Protein AF-A0A7R8WXZ2-F1 (afdb_monomer)

Solvent-accessible surface area (backbone atoms only — not comparable to full-atom values): 23168 Å² total; per-residue (Å²): 140,91,84,87,83,76,79,80,74,69,60,60,62,51,53,52,52,53,52,51,51,49,48,49,57,50,50,53,48,48,50,51,53,50,50,51,51,47,50,52,47,51,56,46,54,50,49,50,50,52,49,50,52,50,55,48,51,50,51,51,51,51,49,51,47,55,51,45,56,58,46,51,50,54,51,47,58,50,47,57,51,50,53,51,52,50,51,52,52,50,52,48,53,50,51,54,50,52,55,52,52,50,52,52,51,51,52,49,54,56,48,53,52,49,56,50,53,55,48,52,56,52,51,53,50,51,50,54,48,54,52,49,53,49,52,53,49,52,54,54,50,53,50,53,52,51,53,52,52,53,52,50,53,52,49,54,52,51,53,54,51,58,46,54,57,48,54,52,48,54,62,48,51,56,50,51,54,49,52,50,53,53,49,51,53,50,52,54,52,52,49,50,58,52,50,53,57,49,48,56,57,50,50,57,50,49,54,50,54,48,53,53,48,51,57,48,50,51,53,52,51,53,53,46,54,53,49,52,50,51,50,51,55,49,47,55,51,50,49,61,49,49,50,52,49,51,49,51,50,48,51,52,50,50,50,50,49,52,49,49,52,48,48,56,50,47,55,47,51,50,50,51,46,52,48,54,51,49,55,52,58,56,72,76,68,78,86,92,90,63,91,78,55,59,69,56,47,60,57,54,49,66,67,69,66,84,83,78,87,83,89,87,91,88,84,90,87,90,94,94,92,96,94,95,94,92,95,93,94,94,92,93,93,93,92,92,92,91,91,89,84,90,75,82,79,67,71,63,67,60,55,54,56,54,52,51,54,54,51,52,53,49,53,52,53,52,54,50,50,54,51,52,54,48,55,51,50,58,53,47,52,57,48,51,54,53,51,48,56,49,50,53,57,50,49,54,51,51,68,73,72,114

Radius of gyration: 121.82 Å; Cα contacts (8 Å, |Δi|>4): 0; chains: 1; bounding box: 220×52×387 Å

Mean predicted aligned error: 20.64 Å

pLDDT: mean 83.09, std 19.41, range [32.94, 98.62]

Sequence (402 aa):
MEKLLKDGSADAAKWESVLEAKRREFEERLQVLEEEKCELKQKLEEKEGLKRTVEELVREVEAGRKSLEALEAKAQERSEALEGEIEVLKQESQRLTTELDETKSQLRVETEKKEEVEKEILDLRKSCASESDAQVGDAQRTLKEREAELESIRGDLRNVHAEVDRWRKENAELRMEKAEVEKDAHEAKAEVTRVERKLALTEGKLEEQIRNSEAQLSKLCDEIAQKDALLSELGAKVETTQEKKEELLGELSSMNSVLKQRGSRIAQLEADLARVTQENAQQLRQPGASSNANQNEVVELRKKVEELQGKLRSKSATPAPEALGVPEETGSTSTISKQEETARLKDLDSSFEEQYQKLKVIAIKQKKKLAEQRTEIETLDGKLTNALTQADALSKKLEETV

Structure (mmCIF, N/CA/C/O backbone):
data_AF-A0A7R8WXZ2-F1
#
_entry.id   AF-A0A7R8WXZ2-F1
#
loop_
_atom_site.group_PDB
_atom_site.id
_atom_site.type_symbol
_atom_site.label_atom_id
_atom_site.label_alt_id
_atom_site.label_comp_id
_atom_site.label_asym_id
_atom_site.label_entity_id
_atom_site.label_seq_id
_atom_site.pdbx_PDB_ins_code
_atom_site.Cartn_x
_atom_site.Cartn_y
_atom_site.Cartn_z
_atom_site.occupancy
_atom_site.B_iso_or_equiv
_atom_site.auth_seq_id
_atom_site.auth_comp_id
_atom_site.auth_asym_id
_atom_site.auth_atom_id
_atom_site.pdbx_PDB_model_num
ATOM 1 N N . MET A 1 1 ? 112.217 25.360 -193.628 1.00 50.97 1 MET A N 1
ATOM 2 C CA . MET A 1 1 ? 112.572 25.102 -192.213 1.00 50.97 1 MET A CA 1
ATOM 3 C C . MET A 1 1 ? 111.297 24.660 -191.520 1.00 50.97 1 MET A C 1
ATOM 5 O O . MET A 1 1 ? 110.412 25.482 -191.361 1.00 50.97 1 MET A O 1
ATOM 9 N N . GLU A 1 2 ? 111.145 23.370 -191.221 1.00 51.75 2 GLU A N 1
ATOM 10 C CA . GLU A 1 2 ? 109.810 22.766 -191.022 1.00 51.75 2 GLU A CA 1
ATOM 11 C C . GLU A 1 2 ? 109.828 21.687 -189.922 1.00 51.75 2 GLU A C 1
ATOM 13 O O . GLU A 1 2 ? 109.239 20.617 -190.042 1.00 51.75 2 GLU A O 1
ATOM 18 N N . LYS A 1 3 ? 110.628 21.920 -188.871 1.00 50.91 3 LYS A N 1
ATOM 19 C CA . LYS A 1 3 ? 111.005 20.872 -187.904 1.00 50.91 3 LYS A CA 1
ATOM 20 C C . LYS A 1 3 ? 111.219 21.359 -186.461 1.00 50.91 3 LYS A C 1
ATOM 22 O O . LYS A 1 3 ? 111.914 20.701 -185.703 1.00 50.91 3 LYS A O 1
ATOM 27 N N . LEU A 1 4 ? 110.650 22.516 -186.102 1.00 50.16 4 LEU A N 1
ATOM 28 C CA . LEU A 1 4 ? 110.821 23.178 -184.792 1.00 50.16 4 LEU A CA 1
ATOM 29 C C . LEU A 1 4 ? 109.497 23.664 -184.160 1.00 50.16 4 LEU A C 1
ATOM 31 O O . LEU A 1 4 ? 109.507 24.496 -183.262 1.00 50.16 4 LEU A O 1
ATOM 35 N N . LEU A 1 5 ? 108.349 23.165 -184.635 1.00 49.28 5 LEU A N 1
ATOM 36 C CA . LEU A 1 5 ? 107.013 23.650 -184.242 1.00 49.28 5 LEU A CA 1
ATOM 37 C C . LEU A 1 5 ? 106.053 22.546 -183.751 1.00 49.28 5 LEU A C 1
ATOM 39 O O . LEU A 1 5 ? 104.851 22.777 -183.672 1.00 49.28 5 LEU A O 1
ATOM 43 N N . LYS A 1 6 ? 106.560 21.343 -183.431 1.00 50.16 6 LYS A N 1
ATOM 44 C CA . LYS A 1 6 ? 105.732 20.208 -182.967 1.00 50.16 6 LYS A CA 1
ATOM 45 C C . LYS A 1 6 ? 105.890 19.824 -181.494 1.00 50.16 6 LYS A C 1
ATOM 47 O O . LYS A 1 6 ? 104.947 19.277 -180.933 1.00 50.16 6 LYS A O 1
ATOM 52 N N . ASP A 1 7 ? 107.005 20.165 -180.852 1.00 46.81 7 ASP A N 1
ATOM 53 C CA . ASP A 1 7 ? 107.334 19.598 -179.534 1.00 46.81 7 ASP A CA 1
ATOM 54 C C . ASP A 1 7 ? 106.879 20.475 -178.346 1.00 46.81 7 ASP A C 1
ATOM 56 O O . ASP A 1 7 ? 106.840 20.015 -177.211 1.00 46.81 7 ASP A O 1
ATOM 60 N N . GLY A 1 8 ? 106.462 21.724 -178.595 1.00 46.25 8 GLY A N 1
ATOM 61 C CA . GLY A 1 8 ? 106.027 22.665 -177.548 1.00 46.25 8 GLY A CA 1
ATOM 62 C C . GLY A 1 8 ? 104.582 22.497 -177.049 1.00 46.25 8 GLY A C 1
ATOM 63 O O . GLY A 1 8 ? 104.198 23.138 -176.076 1.00 46.25 8 GLY A O 1
ATOM 64 N N . SER A 1 9 ? 103.763 21.658 -177.694 1.00 49.88 9 SER A N 1
ATOM 65 C CA . SER A 1 9 ? 102.320 21.558 -177.400 1.00 49.88 9 SER A CA 1
ATOM 66 C C . SER A 1 9 ? 101.961 20.578 -176.269 1.00 49.88 9 SER A C 1
ATOM 68 O O . SER A 1 9 ? 100.794 20.501 -175.890 1.00 49.88 9 SER A O 1
ATOM 70 N N . ALA A 1 10 ? 102.921 19.800 -175.757 1.00 54.72 10 ALA A N 1
ATOM 71 C CA . ALA A 1 10 ? 102.647 18.664 -174.868 1.00 54.72 10 ALA A CA 1
ATOM 72 C C . ALA A 1 10 ? 102.700 18.986 -173.361 1.00 54.72 10 ALA A C 1
ATOM 74 O O . ALA A 1 10 ? 102.098 18.260 -172.569 1.00 54.72 10 ALA A O 1
ATOM 75 N N . ASP A 1 11 ? 103.404 20.045 -172.947 1.00 53.94 11 ASP A N 1
ATOM 76 C CA . ASP A 1 11 ? 103.601 20.357 -171.520 1.00 53.94 11 ASP A CA 1
ATOM 77 C C . ASP A 1 11 ? 102.596 21.372 -170.956 1.00 53.94 11 ASP A C 1
ATOM 79 O O . ASP A 1 11 ? 102.301 21.321 -169.763 1.00 53.94 11 ASP A O 1
ATOM 83 N N . ALA A 1 12 ? 101.995 22.230 -171.789 1.00 58.12 12 ALA A N 1
ATOM 84 C CA . ALA A 1 12 ? 100.947 23.157 -171.345 1.00 58.12 12 ALA A CA 1
ATOM 85 C C . ALA A 1 12 ? 99.734 22.406 -170.758 1.00 58.12 12 ALA A C 1
ATOM 87 O O . ALA A 1 12 ? 99.319 22.678 -169.632 1.00 58.12 12 ALA A O 1
ATOM 88 N N . ALA A 1 13 ? 99.251 21.377 -171.465 1.00 60.88 13 ALA A N 1
ATOM 89 C CA . ALA A 1 13 ? 98.123 20.548 -171.033 1.00 60.88 13 ALA A CA 1
ATOM 90 C C . ALA A 1 13 ? 98.384 19.789 -169.713 1.00 60.88 13 ALA A C 1
ATOM 92 O O . ALA A 1 13 ? 97.450 19.527 -168.956 1.00 60.88 13 ALA A O 1
ATOM 93 N N . LYS A 1 14 ? 99.648 19.462 -169.394 1.00 61.31 14 LYS A N 1
ATOM 94 C CA . LYS A 1 14 ? 100.006 18.853 -168.099 1.00 61.31 14 LYS A CA 1
ATOM 95 C C . LYS A 1 14 ? 99.847 19.849 -166.955 1.00 61.31 14 LYS A C 1
ATOM 97 O O . LYS A 1 14 ? 99.287 19.498 -165.923 1.00 61.31 14 LYS A O 1
ATOM 102 N N . TRP A 1 15 ? 100.327 21.081 -167.130 1.00 64.38 15 TRP A N 1
ATOM 103 C CA . TRP A 1 15 ? 100.207 22.122 -166.105 1.00 64.38 15 TRP A CA 1
ATOM 104 C C . TRP A 1 15 ? 98.759 22.544 -165.874 1.00 64.38 15 TRP A C 1
ATOM 106 O O . TRP A 1 15 ? 98.364 22.734 -164.727 1.00 64.38 15 TRP A O 1
ATOM 116 N N . GLU A 1 16 ? 97.958 22.618 -166.935 1.00 66.88 16 GLU A N 1
ATOM 117 C CA . GLU A 1 16 ? 96.524 22.896 -166.844 1.00 66.88 16 GLU A CA 1
ATOM 118 C C . GLU A 1 16 ? 95.788 21.782 -166.079 1.00 66.88 16 GLU A C 1
ATOM 120 O O . GLU A 1 16 ? 95.104 22.065 -165.098 1.00 66.88 16 GLU A O 1
ATOM 125 N N . SER A 1 17 ? 96.054 20.509 -166.404 1.00 71.31 17 SER A N 1
ATOM 126 C CA . SER A 1 17 ? 95.520 19.354 -165.664 1.00 71.31 17 SER A CA 1
ATOM 127 C C . SER A 1 17 ? 95.958 19.318 -164.188 1.00 71.31 17 SER A C 1
ATOM 129 O O . SER A 1 17 ? 95.146 19.005 -163.320 1.00 71.31 17 SER A O 1
ATOM 131 N N . VAL A 1 18 ? 97.204 19.688 -163.866 1.00 71.44 18 VAL A N 1
ATOM 132 C CA . VAL A 1 18 ? 97.690 19.778 -162.472 1.00 71.44 18 VAL A CA 1
ATOM 133 C C . VAL A 1 18 ? 97.030 20.931 -161.707 1.00 71.44 18 VAL A C 1
ATOM 135 O O . VAL A 1 18 ? 96.719 20.782 -160.523 1.00 71.44 18 VAL A O 1
ATOM 138 N N . LEU A 1 19 ? 96.788 22.073 -162.357 1.00 71.06 19 LEU A N 1
ATOM 139 C CA . LEU A 1 19 ? 96.076 23.205 -161.756 1.00 71.06 19 LEU A CA 1
ATOM 140 C C . LEU A 1 19 ? 94.589 22.903 -161.550 1.00 71.06 19 LEU A C 1
ATOM 142 O O . LEU A 1 19 ? 94.034 23.288 -160.524 1.00 71.06 19 LEU A O 1
ATOM 146 N N . GLU A 1 20 ? 93.953 22.187 -162.475 1.00 73.06 20 GLU A N 1
ATOM 147 C CA . GLU A 1 20 ? 92.559 21.754 -162.359 1.00 73.06 20 GLU A CA 1
ATOM 148 C C . GLU A 1 20 ? 92.389 20.651 -161.300 1.00 73.06 20 GLU A C 1
ATOM 150 O O . GLU A 1 20 ? 91.464 20.713 -160.490 1.00 73.06 20 GLU A O 1
ATOM 155 N N . ALA A 1 21 ? 93.336 19.710 -161.207 1.00 74.50 21 ALA A N 1
ATOM 156 C CA . ALA A 1 21 ? 93.393 18.734 -160.120 1.00 74.50 21 ALA A CA 1
ATOM 157 C C . ALA A 1 21 ? 93.567 19.411 -158.750 1.00 74.50 21 ALA A C 1
ATOM 159 O O . ALA A 1 21 ? 92.850 19.071 -157.814 1.00 74.50 21 ALA A O 1
ATOM 160 N N . LYS A 1 22 ? 94.451 20.415 -158.630 1.00 74.94 22 LYS A N 1
ATOM 161 C CA . LYS A 1 22 ? 94.583 21.194 -157.387 1.00 74.94 22 LYS A CA 1
ATOM 162 C C . LYS A 1 22 ? 93.375 22.072 -157.089 1.00 74.94 22 LYS A C 1
ATOM 164 O O . LYS A 1 22 ? 93.044 22.240 -155.921 1.00 74.94 22 LYS A O 1
ATOM 169 N N . ARG A 1 23 ? 92.709 22.629 -158.105 1.00 77.06 23 ARG A N 1
ATOM 170 C CA . ARG A 1 23 ? 91.445 23.354 -157.922 1.00 77.06 23 ARG A CA 1
ATOM 171 C C . ARG A 1 23 ? 90.398 22.423 -157.311 1.00 77.06 23 ARG A C 1
ATOM 173 O O . ARG A 1 23 ? 89.857 22.767 -156.268 1.00 77.06 23 ARG A O 1
ATOM 180 N N . ARG A 1 24 ? 90.223 21.225 -157.880 1.00 75.50 24 ARG A N 1
ATOM 181 C CA . ARG A 1 24 ? 89.341 20.185 -157.335 1.00 75.50 24 ARG A CA 1
ATOM 182 C C . ARG A 1 24 ? 89.759 19.758 -155.918 1.00 75.50 24 ARG A C 1
ATOM 184 O O . ARG A 1 24 ? 88.902 19.710 -155.053 1.00 75.50 24 ARG A O 1
ATOM 191 N N . GLU A 1 25 ? 91.050 19.564 -155.634 1.00 81.50 25 GLU A N 1
ATOM 192 C CA . GLU A 1 25 ? 91.557 19.265 -154.275 1.00 81.50 25 GLU A CA 1
ATOM 193 C C . GLU A 1 25 ? 91.226 20.386 -153.261 1.00 81.50 25 GLU A C 1
ATOM 195 O O . GLU A 1 25 ? 90.940 20.118 -152.094 1.00 81.50 25 GLU A O 1
ATOM 200 N N . PHE A 1 26 ? 91.253 21.656 -153.685 1.00 80.75 26 PHE A N 1
ATOM 201 C CA . PHE A 1 26 ? 90.856 22.792 -152.847 1.00 80.75 26 PHE A CA 1
ATOM 202 C C . PHE A 1 26 ? 89.337 22.955 -152.724 1.00 80.75 26 PHE A C 1
ATOM 204 O O . PHE A 1 26 ? 88.878 23.367 -151.663 1.00 80.75 26 PHE A O 1
ATOM 211 N N . GLU A 1 27 ? 88.563 22.627 -153.758 1.00 78.88 27 GLU A N 1
ATOM 212 C CA . GLU A 1 27 ? 87.095 22.639 -153.741 1.00 78.88 27 GLU A CA 1
ATOM 213 C C . GLU A 1 27 ? 86.544 21.489 -152.882 1.00 78.88 27 GLU A C 1
ATOM 215 O O . GLU A 1 27 ? 85.685 21.727 -152.040 1.00 78.88 27 GLU A O 1
ATOM 220 N N . GLU A 1 28 ? 87.121 20.287 -152.974 1.00 78.81 28 GLU A N 1
ATOM 221 C CA . GLU A 1 28 ? 86.848 19.153 -152.078 1.00 78.81 28 GLU A CA 1
ATOM 222 C C . GLU A 1 28 ? 87.218 19.491 -150.624 1.00 78.81 28 GLU A C 1
ATOM 224 O O . GLU A 1 28 ? 86.422 19.253 -149.717 1.00 78.81 28 GLU A O 1
ATOM 229 N N . ARG A 1 29 ? 88.375 20.128 -150.373 1.00 79.94 29 ARG A N 1
ATOM 230 C CA . ARG A 1 29 ? 88.716 20.623 -149.023 1.00 79.94 29 ARG A CA 1
ATOM 231 C C . ARG A 1 29 ? 87.786 21.728 -148.531 1.00 79.94 29 ARG A C 1
ATOM 233 O O . ARG A 1 29 ? 87.508 21.765 -147.339 1.00 79.94 29 ARG A O 1
ATOM 240 N N . LEU A 1 30 ? 87.331 22.629 -149.400 1.00 80.44 30 LEU A N 1
ATOM 241 C CA . LEU A 1 30 ? 86.349 23.652 -149.036 1.00 80.44 30 LEU A CA 1
ATOM 242 C C . LEU A 1 30 ? 85.01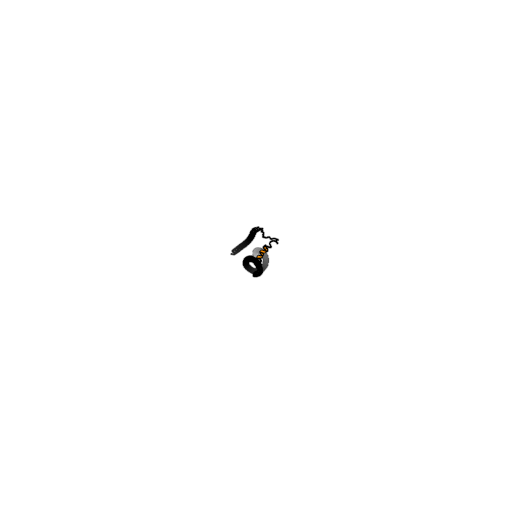7 23.007 -148.666 1.00 80.44 30 LEU A C 1
ATOM 244 O O . LEU A 1 30 ? 84.474 23.349 -147.623 1.00 80.44 30 LEU A O 1
ATOM 248 N N . GLN A 1 31 ? 84.543 22.038 -149.449 1.00 81.50 31 GLN A N 1
ATOM 249 C CA . GLN A 1 31 ? 83.324 21.298 -149.144 1.00 81.50 31 GLN A CA 1
ATOM 250 C C . GLN A 1 31 ? 83.444 20.553 -147.805 1.00 81.50 31 GLN A C 1
ATOM 252 O O . GLN A 1 31 ? 82.582 20.731 -146.952 1.00 81.50 31 GLN A O 1
ATOM 257 N N . VAL A 1 32 ? 84.539 19.821 -147.564 1.00 82.38 32 VAL A N 1
ATOM 258 C CA . VAL A 1 32 ? 84.791 19.158 -146.268 1.00 82.38 32 VAL A CA 1
ATOM 259 C C . VAL A 1 32 ? 84.837 20.172 -145.120 1.00 82.38 32 VAL A C 1
ATOM 261 O O . VAL A 1 32 ? 84.224 19.941 -144.086 1.00 82.38 32 VAL A O 1
ATOM 264 N N . LEU A 1 33 ? 85.486 21.329 -145.294 1.00 81.44 33 LEU A N 1
ATOM 265 C CA . LEU A 1 33 ? 85.510 22.388 -144.275 1.00 81.44 33 LEU A CA 1
ATOM 266 C C . LEU A 1 33 ? 84.139 23.047 -144.059 1.00 81.44 33 LEU A C 1
ATOM 268 O O . LEU A 1 33 ? 83.871 23.537 -142.963 1.00 81.44 33 LEU A O 1
ATOM 272 N N . GLU A 1 34 ? 83.264 23.089 -145.065 1.00 80.50 34 GLU A N 1
ATOM 273 C CA . GLU A 1 34 ? 81.891 23.581 -144.916 1.00 80.50 34 GLU A CA 1
ATOM 274 C C . GLU A 1 34 ? 80.954 22.538 -144.294 1.00 80.50 34 GLU A C 1
ATOM 276 O O . GLU A 1 34 ? 80.102 22.913 -143.488 1.00 80.50 34 GLU A O 1
ATOM 281 N N . GLU A 1 35 ? 81.172 21.249 -144.558 1.00 82.75 35 GLU A N 1
ATOM 282 C CA . GLU A 1 35 ? 80.524 20.122 -143.879 1.00 82.75 35 GLU A CA 1
ATOM 283 C C . GLU A 1 35 ? 80.955 20.049 -142.400 1.00 82.75 35 GLU A C 1
ATOM 285 O O . GLU A 1 35 ? 80.095 20.077 -141.520 1.00 82.75 35 GLU A O 1
ATOM 290 N N . GLU A 1 36 ? 82.257 20.108 -142.090 1.00 84.75 36 GLU A N 1
ATOM 291 C CA . GLU A 1 36 ? 82.792 20.207 -140.718 1.00 84.75 36 GLU A CA 1
ATOM 292 C C . GLU A 1 36 ? 82.250 21.441 -139.977 1.00 84.75 36 GLU A C 1
ATOM 294 O O . GLU A 1 36 ? 81.872 21.367 -138.809 1.00 84.75 36 GLU A O 1
ATOM 299 N N . LYS A 1 37 ? 82.164 22.594 -140.647 1.00 86.25 37 LYS A N 1
ATOM 300 C CA . LYS A 1 37 ? 81.578 23.836 -140.108 1.00 86.25 37 LYS A CA 1
ATOM 301 C C . LYS A 1 37 ? 80.064 23.726 -139.901 1.00 86.25 37 LYS A C 1
ATOM 303 O O . LYS A 1 37 ? 79.534 24.389 -139.007 1.00 86.25 37 LYS A O 1
ATOM 308 N N . CYS A 1 38 ? 79.369 22.909 -140.692 1.00 83.62 38 CYS A N 1
ATOM 309 C CA . CYS A 1 38 ? 77.957 22.593 -140.497 1.00 83.62 38 CYS A CA 1
ATOM 310 C C . CYS A 1 38 ? 77.773 21.664 -139.287 1.00 83.62 38 CYS A C 1
ATOM 312 O O . CYS A 1 38 ? 77.002 21.994 -138.386 1.00 83.62 38 CYS A O 1
ATOM 314 N N . GLU A 1 39 ? 78.568 20.593 -139.180 1.00 87.19 39 GLU A N 1
ATOM 315 C CA . GLU A 1 39 ? 78.595 19.734 -137.992 1.00 87.19 39 GLU A CA 1
ATOM 316 C C . GLU A 1 39 ? 78.948 20.516 -136.722 1.00 87.19 39 GLU A C 1
ATOM 318 O O . GLU A 1 39 ? 78.317 20.321 -135.689 1.00 87.19 39 GLU A O 1
ATOM 323 N N . LEU A 1 40 ? 79.946 21.404 -136.765 1.00 85.88 40 LEU A N 1
ATOM 324 C CA . LEU A 1 40 ? 80.355 22.209 -135.611 1.00 85.88 40 LEU A CA 1
ATOM 325 C C . LEU A 1 40 ? 79.278 23.219 -135.199 1.00 85.88 40 LEU A C 1
ATOM 327 O O . LEU A 1 40 ? 79.142 23.490 -134.007 1.00 85.88 40 LEU A O 1
ATOM 331 N N . LYS A 1 41 ? 78.482 23.736 -136.146 1.00 87.69 41 LYS A N 1
ATOM 332 C CA . LYS A 1 41 ? 77.265 24.498 -135.832 1.00 87.69 41 LYS A CA 1
ATOM 333 C C . LYS A 1 41 ? 76.212 23.623 -135.163 1.00 87.69 41 LYS A C 1
ATOM 335 O O . LYS A 1 41 ? 75.744 23.989 -134.091 1.00 87.69 41 LYS A O 1
ATOM 340 N N . GLN A 1 42 ? 75.886 22.466 -135.738 1.00 88.31 42 GLN A N 1
ATOM 341 C CA . GLN A 1 42 ? 74.898 21.554 -135.159 1.00 88.31 42 GLN A CA 1
ATOM 342 C C . GLN A 1 42 ? 75.312 21.119 -133.744 1.00 88.31 42 GLN A C 1
ATOM 344 O O . GLN A 1 42 ? 74.532 21.248 -132.809 1.00 88.31 42 GLN A O 1
ATOM 349 N N . LYS A 1 43 ? 76.573 20.722 -133.549 1.00 88.62 43 LYS A N 1
ATOM 350 C CA . LYS A 1 43 ? 77.148 20.348 -132.245 1.00 88.62 43 LYS A CA 1
ATOM 351 C C . LYS A 1 43 ? 77.189 21.523 -131.258 1.00 88.62 43 LYS A C 1
ATOM 353 O O . LYS A 1 43 ? 77.146 21.300 -130.049 1.00 88.62 43 LYS A O 1
ATOM 358 N N . LEU A 1 44 ? 77.254 22.772 -131.733 1.00 89.19 44 LEU A N 1
ATOM 359 C CA . LEU A 1 44 ? 77.113 23.966 -130.892 1.00 89.19 44 LEU A CA 1
ATOM 360 C C . LEU A 1 44 ? 75.649 24.200 -130.488 1.00 89.19 44 LEU A C 1
ATOM 362 O O . LEU A 1 44 ? 75.390 24.445 -129.314 1.00 89.19 44 LEU A O 1
ATOM 366 N N . GLU A 1 45 ? 74.700 24.071 -131.415 1.00 88.69 45 GLU A N 1
ATOM 367 C CA . GLU A 1 45 ? 73.259 24.201 -131.153 1.00 88.69 45 GLU A CA 1
ATOM 368 C C . GLU A 1 45 ? 72.740 23.079 -130.233 1.00 88.69 45 GLU A C 1
ATOM 370 O O . GLU A 1 45 ? 72.005 23.353 -129.284 1.00 88.69 45 GLU A O 1
ATOM 375 N N . GLU A 1 46 ? 73.203 21.840 -130.424 1.00 90.69 46 GLU A N 1
ATOM 376 C CA . GLU A 1 46 ? 72.989 20.701 -129.521 1.00 90.69 46 GLU A CA 1
ATOM 377 C C . GLU A 1 46 ? 73.580 20.973 -128.132 1.00 90.69 46 GLU A C 1
ATOM 379 O O . GLU A 1 46 ? 72.907 20.773 -127.120 1.00 90.69 46 GLU A O 1
ATOM 384 N N . LYS A 1 47 ? 74.813 21.492 -128.057 1.00 91.31 47 LYS A N 1
ATOM 385 C CA . LYS A 1 47 ? 75.459 21.871 -126.790 1.00 91.31 47 LYS A CA 1
ATOM 386 C C . LYS A 1 47 ? 74.727 23.011 -126.080 1.00 91.31 47 LYS A C 1
ATOM 388 O O . LYS A 1 47 ? 74.658 23.005 -124.852 1.00 91.31 47 LYS A O 1
ATOM 393 N N . GLU A 1 48 ? 74.171 23.977 -126.806 1.00 90.62 48 GLU A N 1
ATOM 394 C CA . GLU A 1 48 ? 73.319 25.011 -126.217 1.00 90.62 48 GLU A CA 1
ATOM 395 C C . GLU A 1 48 ? 71.958 24.470 -125.775 1.00 90.62 48 GLU A C 1
ATOM 397 O O . GLU A 1 48 ? 71.469 24.872 -124.721 1.00 90.62 48 GLU A O 1
ATOM 402 N N . GLY A 1 49 ? 71.360 23.542 -126.527 1.00 90.94 49 GLY A N 1
ATOM 403 C CA . GLY A 1 49 ? 70.154 22.822 -126.117 1.00 90.94 49 GLY A CA 1
ATOM 404 C C . GLY A 1 49 ? 70.378 22.060 -124.812 1.00 90.94 49 GLY A C 1
ATOM 405 O O . GLY A 1 49 ? 69.646 22.267 -123.847 1.00 90.94 49 GLY A O 1
ATOM 406 N N . LEU A 1 50 ? 71.456 21.274 -124.739 1.00 92.00 50 LEU A N 1
ATOM 407 C CA . LEU A 1 50 ? 71.891 20.577 -123.525 1.00 92.00 50 LEU A CA 1
ATOM 408 C C . LEU A 1 50 ? 72.231 21.544 -122.381 1.00 92.00 50 LEU A C 1
ATOM 410 O O . LEU A 1 50 ? 71.955 21.245 -121.225 1.00 92.00 50 LEU A O 1
ATOM 414 N N . LYS A 1 51 ? 72.791 22.726 -122.669 1.00 93.50 51 LYS A N 1
ATOM 415 C CA . LYS A 1 51 ? 73.012 23.764 -121.649 1.00 93.50 51 LYS A CA 1
ATOM 416 C C . LYS A 1 51 ? 71.689 24.291 -121.089 1.00 93.50 51 LYS A C 1
ATOM 418 O O . LYS A 1 51 ? 71.586 24.456 -119.878 1.00 93.50 51 LYS A O 1
ATOM 423 N N . ARG A 1 52 ? 70.679 24.526 -121.936 1.00 91.44 52 ARG A N 1
ATOM 424 C CA . ARG A 1 52 ? 69.339 24.959 -121.500 1.00 91.44 52 ARG A CA 1
ATOM 425 C C . ARG A 1 52 ? 68.661 23.887 -120.645 1.00 91.44 52 ARG A C 1
ATOM 427 O O . ARG A 1 52 ? 68.232 24.216 -119.545 1.00 91.44 52 ARG A O 1
ATOM 434 N N . THR A 1 53 ? 68.670 22.619 -121.067 1.00 91.88 53 THR A N 1
ATOM 435 C CA . THR A 1 53 ? 68.070 21.531 -120.270 1.00 91.88 53 THR A CA 1
ATOM 436 C C . THR A 1 53 ? 68.824 21.270 -118.965 1.00 91.88 53 THR A C 1
ATOM 438 O O . THR A 1 53 ? 68.193 20.998 -117.950 1.00 91.88 53 THR A O 1
ATOM 441 N N . VAL A 1 54 ? 70.155 21.423 -118.927 1.00 91.88 54 VAL A N 1
ATOM 442 C CA . VAL A 1 54 ? 70.923 21.381 -117.667 1.00 91.88 54 VAL A CA 1
ATOM 443 C C . VAL A 1 54 ? 70.564 22.555 -116.753 1.00 91.88 54 VAL A C 1
ATOM 445 O O . VAL A 1 54 ? 70.395 22.350 -115.556 1.00 91.88 54 VAL A O 1
ATOM 448 N N . GLU A 1 55 ? 70.401 23.773 -117.274 1.00 92.38 55 GLU A N 1
ATOM 449 C CA . GLU A 1 55 ? 69.944 24.908 -116.461 1.00 92.38 55 GLU A CA 1
ATOM 450 C C . GLU A 1 55 ? 68.497 24.746 -115.961 1.00 92.38 55 GLU A C 1
ATOM 452 O O . GLU A 1 55 ? 68.177 25.195 -114.863 1.00 92.38 55 GLU A O 1
ATOM 457 N N . GLU A 1 56 ? 67.614 24.125 -116.742 1.00 93.06 56 GLU A N 1
ATOM 458 C CA . GLU A 1 56 ? 66.246 23.783 -116.330 1.00 93.06 56 GLU A CA 1
ATOM 459 C C . GLU A 1 56 ? 66.259 22.719 -115.228 1.00 93.06 56 GLU A C 1
ATOM 461 O O . GLU A 1 56 ? 65.728 22.974 -114.149 1.00 93.06 56 GLU A O 1
ATOM 466 N N . LEU A 1 57 ? 66.977 21.608 -115.420 1.00 93.06 57 LEU A N 1
ATOM 467 C CA . LEU A 1 57 ? 67.154 20.563 -114.405 1.00 93.06 57 LEU A CA 1
ATOM 468 C C . LEU A 1 57 ? 67.811 21.093 -113.120 1.00 93.06 57 LEU A C 1
ATOM 470 O O . LEU A 1 57 ? 67.432 20.679 -112.029 1.00 93.06 57 LEU A O 1
ATOM 474 N N . VAL A 1 58 ? 68.756 22.037 -113.206 1.00 93.75 58 VAL A N 1
ATOM 475 C CA . VAL A 1 58 ? 69.327 22.700 -112.017 1.00 93.75 58 VAL A CA 1
ATOM 476 C C . VAL A 1 58 ? 68.269 23.531 -111.285 1.00 93.75 58 VAL A C 1
ATOM 478 O O . VAL A 1 58 ? 68.189 23.450 -110.061 1.00 93.75 58 VAL A O 1
ATOM 481 N N . ARG A 1 59 ? 67.411 24.277 -111.997 1.00 93.38 59 ARG A N 1
ATOM 482 C CA . ARG A 1 59 ? 66.294 25.018 -111.376 1.00 93.38 59 ARG A CA 1
ATOM 483 C C . ARG A 1 59 ? 65.258 24.078 -110.755 1.00 93.38 59 ARG A C 1
ATOM 485 O O . ARG A 1 59 ? 64.769 24.375 -109.668 1.00 93.38 59 ARG A O 1
ATOM 492 N N . GLU A 1 60 ? 64.954 22.949 -111.393 1.00 93.94 60 GLU A N 1
ATOM 493 C CA . GLU A 1 60 ? 64.057 21.920 -110.851 1.00 93.94 60 GLU A CA 1
ATOM 494 C C . GLU A 1 60 ? 64.643 21.245 -109.605 1.00 93.94 60 GLU A C 1
ATOM 496 O O . GLU A 1 60 ? 63.944 21.111 -108.602 1.00 93.94 60 GLU A O 1
ATOM 501 N N . VAL A 1 61 ? 65.933 20.894 -109.612 1.00 93.12 61 VAL A N 1
ATOM 502 C CA . VAL A 1 61 ? 66.636 20.336 -108.444 1.00 93.12 61 VAL A CA 1
ATOM 503 C C . VAL A 1 61 ? 66.723 21.358 -107.308 1.00 93.12 61 VAL A C 1
ATOM 505 O O . VAL A 1 61 ? 66.494 20.999 -106.155 1.00 93.12 61 VAL A O 1
ATOM 508 N N . GLU A 1 62 ? 66.980 22.636 -107.594 1.00 93.12 62 GLU A N 1
ATOM 509 C CA . GLU A 1 62 ? 66.931 23.698 -106.583 1.00 93.12 62 GLU A CA 1
ATOM 510 C C . GLU A 1 62 ? 65.525 23.912 -106.009 1.00 93.12 62 GLU A C 1
ATOM 512 O O . GLU A 1 62 ? 65.386 24.131 -104.805 1.00 93.12 62 GLU A O 1
ATOM 517 N N . ALA A 1 63 ? 64.482 23.874 -106.842 1.00 93.38 63 ALA A N 1
ATOM 518 C CA . ALA A 1 63 ? 63.097 24.019 -106.401 1.00 93.38 63 ALA A CA 1
ATOM 519 C C . ALA A 1 63 ? 62.643 22.806 -105.574 1.00 93.38 63 ALA A C 1
ATOM 521 O O . ALA A 1 63 ? 62.057 22.974 -104.505 1.00 93.38 63 ALA A O 1
ATOM 522 N N . GLY A 1 64 ? 62.978 21.593 -106.023 1.00 93.81 64 GLY A N 1
ATOM 523 C CA . GLY A 1 64 ? 62.748 20.347 -105.298 1.00 93.81 64 GLY A CA 1
ATOM 524 C C . GLY A 1 64 ? 63.477 20.327 -103.957 1.00 93.81 64 GLY A C 1
ATOM 525 O O . GLY A 1 64 ? 62.860 20.019 -102.941 1.00 93.81 64 GLY A O 1
ATOM 526 N N . ARG A 1 65 ? 64.746 20.758 -103.921 1.00 94.88 65 ARG A N 1
ATOM 527 C CA . ARG A 1 65 ? 65.519 20.919 -102.683 1.00 94.88 65 ARG A CA 1
ATOM 528 C C . ARG A 1 65 ? 64.863 21.915 -101.724 1.00 94.88 65 ARG A C 1
ATOM 530 O O . ARG A 1 65 ? 64.639 21.558 -100.577 1.00 94.88 65 ARG A O 1
ATOM 537 N N . LYS A 1 66 ? 64.502 23.120 -102.182 1.00 94.38 66 LYS A N 1
ATOM 538 C CA . LYS A 1 66 ? 63.831 24.136 -101.340 1.00 94.38 66 LYS A CA 1
ATOM 539 C C . LYS A 1 66 ? 62.472 23.646 -100.822 1.00 94.38 66 LYS A C 1
ATOM 541 O O . LYS A 1 66 ? 62.098 23.952 -99.696 1.00 94.38 66 LYS A O 1
ATOM 546 N N . SER A 1 67 ? 61.742 22.866 -101.624 1.00 95.19 67 SER A N 1
ATOM 547 C CA . SER A 1 67 ? 60.488 22.218 -101.214 1.00 95.19 67 SER A CA 1
ATOM 548 C C . SER A 1 67 ? 60.715 21.122 -100.165 1.00 95.19 67 SER A C 1
ATOM 550 O O . SER A 1 67 ? 59.935 21.005 -99.224 1.00 95.19 67 SER A O 1
ATOM 552 N N . LEU A 1 68 ? 61.801 20.354 -100.291 1.00 94.62 68 LEU A N 1
ATOM 553 C CA . LEU A 1 68 ? 62.195 19.316 -99.340 1.00 94.62 68 LEU A CA 1
ATOM 554 C C . LEU A 1 68 ? 62.666 19.923 -98.010 1.00 94.62 68 LEU A C 1
ATOM 556 O O . LEU A 1 68 ? 62.107 19.571 -96.980 1.00 94.62 68 LEU A O 1
ATOM 560 N N . GLU A 1 69 ? 63.556 20.919 -98.031 1.00 93.94 69 GLU A N 1
ATOM 561 C CA . GLU A 1 69 ? 63.981 21.681 -96.841 1.00 93.94 69 GLU A CA 1
ATOM 562 C C . GLU A 1 69 ? 62.771 22.312 -96.112 1.00 93.94 69 GLU A C 1
ATOM 564 O O . GLU A 1 69 ? 62.680 22.280 -94.886 1.00 93.94 69 GLU A O 1
ATOM 569 N N . ALA A 1 70 ? 61.780 22.824 -96.857 1.00 94.31 70 ALA A N 1
ATOM 570 C CA . ALA A 1 70 ? 60.542 23.374 -96.293 1.00 94.31 70 ALA A CA 1
ATOM 571 C C . ALA A 1 70 ? 59.542 22.314 -95.779 1.00 94.31 70 ALA A C 1
ATOM 573 O O . ALA A 1 70 ? 58.644 22.651 -95.001 1.00 94.31 70 ALA A O 1
ATOM 574 N N . LEU A 1 71 ? 59.657 21.054 -96.209 1.00 94.62 71 LEU A N 1
ATOM 575 C CA . LEU A 1 71 ? 58.892 19.923 -95.672 1.00 94.62 71 LEU A CA 1
ATOM 576 C C . LEU A 1 71 ? 59.579 19.319 -94.444 1.00 94.62 71 LEU A C 1
ATOM 578 O O . LEU A 1 71 ? 58.888 18.991 -93.483 1.00 94.62 71 LEU A O 1
ATOM 582 N N . GLU A 1 72 ? 60.909 19.234 -94.442 1.00 94.75 72 GLU A N 1
ATOM 583 C CA . GLU A 1 72 ? 61.719 18.828 -93.289 1.00 94.75 72 GLU A CA 1
ATOM 584 C C . GLU A 1 72 ? 61.525 19.797 -92.118 1.00 94.75 72 GLU A C 1
ATOM 586 O O . GLU A 1 72 ? 61.201 19.352 -91.019 1.00 94.75 72 GLU A O 1
ATOM 591 N N . ALA A 1 73 ? 61.582 21.113 -92.363 1.00 94.50 73 ALA A N 1
ATOM 592 C CA . ALA A 1 73 ? 61.292 22.125 -91.346 1.00 94.50 73 ALA A CA 1
ATOM 593 C C . ALA A 1 73 ? 59.895 21.941 -90.722 1.00 94.50 73 ALA A C 1
ATOM 595 O O . ALA A 1 73 ? 59.766 21.883 -89.503 1.00 94.50 73 ALA A O 1
ATOM 596 N N . LYS A 1 74 ? 58.850 21.747 -91.540 1.00 96.06 74 LYS A N 1
ATOM 597 C CA . LYS A 1 74 ? 57.476 21.504 -91.055 1.00 96.06 74 LYS A CA 1
ATOM 598 C C . LYS A 1 74 ? 57.302 20.161 -90.348 1.00 96.06 74 LYS A C 1
ATOM 600 O O . LYS A 1 74 ? 56.438 20.029 -89.482 1.00 96.06 74 LYS A O 1
ATOM 605 N N . ALA A 1 75 ? 58.076 19.146 -90.730 1.00 94.56 75 ALA A N 1
ATOM 606 C CA . ALA A 1 75 ? 58.093 17.863 -90.039 1.00 94.56 75 ALA A CA 1
ATOM 607 C C . ALA A 1 75 ? 58.754 17.996 -88.659 1.00 94.56 75 ALA A C 1
ATOM 609 O O . ALA A 1 75 ? 58.230 17.446 -87.692 1.00 94.56 75 ALA A O 1
ATOM 610 N N . GLN A 1 76 ? 59.835 18.777 -88.554 1.00 94.94 76 GLN A N 1
ATOM 611 C CA . GLN A 1 76 ? 60.502 19.084 -87.292 1.00 94.94 76 GLN A CA 1
ATOM 612 C C . GLN A 1 76 ? 59.626 19.951 -86.374 1.00 94.94 76 GLN A C 1
ATOM 614 O O . GLN A 1 76 ? 59.382 19.539 -85.245 1.00 94.94 76 GLN A O 1
ATOM 619 N N . GLU A 1 77 ? 59.055 21.061 -86.865 1.00 95.50 77 GLU A N 1
ATOM 620 C CA . GLU A 1 77 ? 58.079 21.890 -86.125 1.00 95.50 77 GLU A CA 1
ATOM 621 C C . GLU A 1 77 ? 56.939 21.034 -85.544 1.00 95.50 77 GLU A C 1
ATOM 623 O O . GLU A 1 77 ? 56.505 21.227 -84.407 1.00 95.50 77 GLU A O 1
ATOM 628 N N . ARG A 1 78 ? 56.461 20.047 -86.315 1.00 96.56 78 ARG A N 1
ATOM 629 C CA . ARG A 1 78 ? 55.422 19.115 -85.870 1.00 96.56 78 ARG A CA 1
ATOM 630 C C . ARG A 1 78 ? 55.929 18.074 -84.866 1.00 96.56 78 ARG A C 1
ATOM 632 O O . ARG A 1 78 ? 55.148 17.688 -84.000 1.00 96.56 78 ARG A O 1
ATOM 639 N N . SER A 1 79 ? 57.177 17.614 -84.968 1.00 95.50 79 SER A N 1
ATOM 640 C CA . SER A 1 79 ? 57.781 16.716 -83.971 1.00 95.50 79 SER A CA 1
ATOM 641 C C . SER A 1 79 ? 57.925 17.436 -82.635 1.00 95.50 79 SER A C 1
ATOM 643 O O . SER A 1 79 ? 57.380 16.976 -81.640 1.00 95.50 79 SER A O 1
ATOM 645 N N . GLU A 1 80 ? 58.521 18.632 -82.639 1.00 96.06 80 GLU A N 1
ATOM 646 C CA . GLU A 1 80 ? 58.711 19.467 -81.447 1.00 96.06 80 GLU A CA 1
ATOM 647 C C . GLU A 1 80 ? 57.370 19.812 -80.770 1.00 96.06 80 GLU A C 1
ATOM 649 O O . GLU A 1 80 ? 57.250 19.734 -79.545 1.00 96.06 80 GLU A O 1
ATOM 654 N N . ALA A 1 81 ? 56.324 20.107 -81.554 1.00 95.88 81 ALA A N 1
ATOM 655 C CA . ALA A 1 81 ? 54.973 20.320 -81.031 1.00 95.88 81 ALA A CA 1
ATOM 656 C C . ALA A 1 81 ? 54.368 19.057 -80.383 1.00 95.88 81 ALA A C 1
ATOM 658 O O . ALA A 1 81 ? 53.810 19.141 -79.289 1.00 95.88 81 ALA A O 1
ATOM 659 N N . LEU A 1 82 ? 54.491 17.889 -81.027 1.00 96.38 82 LEU A N 1
ATOM 660 C CA . LEU A 1 82 ? 53.988 16.616 -80.491 1.00 96.38 82 LEU A CA 1
ATOM 661 C C . LEU A 1 82 ? 54.782 16.148 -79.263 1.00 96.38 82 LEU A C 1
ATOM 663 O O . LEU A 1 82 ? 54.199 15.601 -78.333 1.00 96.38 82 LEU A O 1
ATOM 667 N N . GLU A 1 83 ? 56.092 16.383 -79.224 1.00 96.00 83 GLU A N 1
ATOM 668 C CA . GLU A 1 83 ? 56.954 16.093 -78.073 1.00 96.00 83 GLU A CA 1
ATOM 669 C C . GLU A 1 83 ? 56.579 16.964 -76.864 1.00 96.00 83 GLU A C 1
ATOM 671 O O . GLU A 1 83 ? 56.478 16.453 -75.746 1.00 96.00 83 GLU A O 1
ATOM 676 N N . GLY A 1 84 ? 56.270 18.248 -77.088 1.00 95.81 84 GLY A N 1
ATOM 677 C CA . GLY A 1 84 ? 55.708 19.129 -76.061 1.00 95.81 84 GLY A CA 1
ATOM 678 C C . GLY A 1 84 ? 54.339 18.660 -75.551 1.00 95.81 84 GLY A C 1
ATOM 679 O O . GLY A 1 84 ? 54.110 18.625 -74.342 1.00 95.81 84 GLY A O 1
ATOM 680 N N . GLU A 1 85 ? 53.444 18.244 -76.450 1.00 97.12 85 GLU A N 1
ATOM 681 C CA . GLU A 1 85 ? 52.111 17.727 -76.103 1.00 97.12 85 GLU A CA 1
ATOM 682 C C . GLU A 1 85 ? 52.200 16.408 -75.303 1.00 97.12 85 GLU A C 1
ATOM 684 O O . GLU A 1 85 ? 51.513 16.240 -74.292 1.00 97.12 85 GLU A O 1
ATOM 689 N N . ILE A 1 86 ? 53.124 15.512 -75.674 1.00 96.56 86 ILE A N 1
ATOM 690 C CA . ILE A 1 86 ? 53.444 14.277 -74.938 1.00 96.56 86 ILE A CA 1
ATOM 691 C C . ILE A 1 86 ? 53.975 14.583 -73.531 1.00 96.56 86 ILE A C 1
ATOM 693 O O . ILE A 1 86 ? 53.557 13.929 -72.573 1.00 96.56 86 ILE A O 1
ATOM 697 N N . GLU A 1 87 ? 54.875 15.558 -73.376 1.00 96.31 87 GLU A N 1
ATOM 698 C CA . GLU A 1 87 ? 55.435 15.906 -72.065 1.00 96.31 87 GLU A CA 1
ATOM 699 C C . GLU A 1 87 ? 54.382 16.539 -71.137 1.00 96.31 87 GLU A C 1
ATOM 701 O O . GLU A 1 87 ? 54.329 16.192 -69.956 1.00 96.31 87 GLU A O 1
ATOM 706 N N . VAL A 1 88 ? 53.479 17.376 -71.662 1.00 97.38 88 VAL A N 1
ATOM 707 C CA . VAL A 1 88 ? 52.338 17.915 -70.896 1.00 97.38 88 VAL A CA 1
ATOM 708 C C . VAL A 1 88 ? 51.394 16.795 -70.444 1.00 97.38 88 VAL A C 1
ATOM 710 O O . VAL A 1 88 ? 51.077 16.706 -69.257 1.00 97.38 88 VAL A O 1
ATOM 713 N N . LEU A 1 89 ? 50.997 15.890 -71.346 1.00 96.81 89 LEU A N 1
ATOM 714 C CA . LEU A 1 89 ? 50.136 14.744 -71.010 1.00 96.81 89 LEU A CA 1
ATOM 715 C C . LEU A 1 89 ? 50.794 13.795 -69.993 1.00 96.81 89 LEU A C 1
ATOM 717 O O . LEU A 1 89 ? 50.121 13.226 -69.131 1.00 96.81 89 LEU A O 1
ATOM 721 N N . LYS A 1 90 ? 52.119 13.641 -70.056 1.00 97.19 90 LYS A N 1
ATOM 722 C CA . LYS A 1 90 ? 52.917 12.861 -69.103 1.00 97.19 90 LYS A CA 1
ATOM 723 C C . LYS A 1 90 ? 52.957 13.514 -67.716 1.00 97.19 90 LYS A C 1
ATOM 725 O O . LYS A 1 90 ? 52.808 12.803 -66.723 1.00 97.19 90 LYS A O 1
ATOM 730 N N . GLN A 1 91 ? 53.097 14.838 -67.634 1.00 96.94 91 GLN A N 1
ATOM 731 C CA . GLN A 1 91 ? 53.034 15.582 -66.370 1.00 96.94 91 GLN A CA 1
ATOM 732 C C . GLN A 1 91 ? 51.624 15.561 -65.761 1.00 96.94 91 GLN A C 1
ATOM 734 O O . GLN A 1 91 ? 51.479 15.345 -64.557 1.00 96.94 91 GLN A O 1
ATOM 739 N N . GLU A 1 92 ? 50.572 15.685 -66.576 1.00 97.69 92 GLU A N 1
ATOM 740 C CA . GLU A 1 92 ? 49.194 15.528 -66.100 1.00 97.69 92 GLU A CA 1
ATOM 741 C C . GLU A 1 92 ? 48.909 14.099 -65.611 1.00 97.69 92 GLU A C 1
ATOM 743 O O . GLU A 1 92 ? 48.350 13.924 -64.530 1.00 97.69 92 GLU A O 1
ATOM 748 N N . SER A 1 93 ? 49.359 13.074 -66.337 1.00 96.12 93 SER A N 1
ATOM 749 C CA . SER A 1 93 ? 49.238 11.673 -65.912 1.00 96.12 93 SER A CA 1
ATOM 750 C C . SER A 1 93 ? 49.937 11.408 -64.568 1.00 96.12 93 SER A C 1
ATOM 752 O O . SER A 1 93 ? 49.391 10.713 -63.706 1.00 96.12 93 SER A O 1
ATOM 754 N N . GLN A 1 94 ? 51.102 12.023 -64.329 1.00 97.00 94 GLN A N 1
ATOM 755 C CA . GLN A 1 94 ? 51.781 11.973 -63.029 1.00 97.00 94 GLN A CA 1
ATOM 756 C C . GLN A 1 94 ? 50.965 12.661 -61.924 1.00 97.00 94 GLN A C 1
ATOM 758 O O . GLN A 1 94 ? 50.728 12.039 -60.888 1.00 97.00 94 GLN A O 1
ATOM 763 N N . ARG A 1 95 ? 50.469 13.886 -62.159 1.00 97.94 95 ARG A N 1
ATOM 764 C CA . ARG A 1 95 ? 49.615 14.632 -61.212 1.00 97.94 95 ARG A CA 1
ATOM 765 C C . ARG A 1 95 ? 48.355 13.845 -60.831 1.00 97.94 95 ARG A C 1
ATOM 767 O O . ARG A 1 95 ? 48.053 13.687 -59.648 1.00 97.94 95 ARG A O 1
ATOM 774 N N . LEU A 1 96 ? 47.651 13.304 -61.825 1.00 97.50 96 LEU A N 1
ATOM 775 C CA . LEU A 1 96 ? 46.451 12.489 -61.620 1.00 97.50 96 LEU A CA 1
ATOM 776 C C . LEU A 1 96 ? 46.763 11.174 -60.891 1.00 97.50 96 LEU A C 1
ATOM 778 O O . LEU A 1 96 ? 45.938 10.703 -60.114 1.00 97.50 96 LEU A O 1
ATOM 782 N N . THR A 1 97 ? 47.955 10.599 -61.084 1.00 97.00 97 THR A N 1
ATOM 783 C CA . THR A 1 97 ? 48.400 9.420 -60.324 1.00 97.00 97 THR A CA 1
ATOM 784 C C . THR A 1 97 ? 48.621 9.762 -58.848 1.00 97.00 97 THR A C 1
ATOM 786 O O . THR A 1 97 ? 48.142 9.028 -57.985 1.00 97.00 97 THR A O 1
ATOM 789 N N . THR A 1 98 ? 49.270 10.892 -58.534 1.00 96.81 98 THR A N 1
ATOM 790 C CA . THR A 1 98 ? 49.454 11.331 -57.139 1.00 96.81 98 THR A CA 1
ATOM 791 C C . THR A 1 98 ? 48.128 11.667 -56.453 1.00 96.81 98 THR A C 1
ATOM 793 O O . THR A 1 98 ? 47.882 11.177 -55.355 1.00 96.81 98 THR A O 1
ATOM 796 N N . GLU A 1 99 ? 47.222 12.391 -57.117 1.00 97.62 99 GLU A N 1
ATOM 797 C CA . GLU A 1 99 ? 45.884 12.706 -56.582 1.00 97.62 99 GLU A CA 1
ATOM 798 C C . GLU A 1 99 ? 45.041 11.433 -56.353 1.00 97.62 99 GLU A C 1
ATOM 800 O O . GLU A 1 99 ? 44.306 11.313 -55.366 1.00 97.62 99 GLU A O 1
ATOM 805 N N . LEU A 1 100 ? 45.183 10.433 -57.228 1.00 97.00 100 LEU A N 1
ATOM 806 C CA . LEU A 1 100 ? 44.534 9.130 -57.087 1.00 97.00 100 LEU A CA 1
ATOM 807 C C . LEU A 1 100 ? 45.097 8.310 -55.908 1.00 97.00 100 LEU A C 1
ATOM 809 O O . LEU A 1 100 ? 44.342 7.600 -55.243 1.00 97.00 100 LEU A O 1
ATOM 813 N N . ASP A 1 101 ? 46.397 8.383 -55.623 1.00 97.06 101 ASP A N 1
ATOM 814 C CA . ASP A 1 101 ? 47.003 7.667 -54.492 1.00 97.06 101 ASP A CA 1
ATOM 815 C C . ASP A 1 101 ? 46.799 8.390 -53.147 1.00 97.06 101 ASP A C 1
ATOM 817 O O . ASP A 1 101 ? 46.595 7.729 -52.122 1.00 97.06 101 ASP A O 1
ATOM 821 N N . GLU A 1 102 ? 46.719 9.723 -53.141 1.00 97.88 102 GLU A N 1
ATOM 822 C CA . GLU A 1 102 ? 46.267 10.506 -51.984 1.00 97.88 102 GLU A CA 1
ATOM 823 C C . GLU A 1 102 ? 44.811 10.184 -51.620 1.00 97.88 102 GLU A C 1
ATOM 825 O O . GLU A 1 102 ? 44.520 9.849 -50.469 1.00 97.88 102 GLU A O 1
ATOM 830 N N . THR A 1 103 ? 43.895 10.199 -52.594 1.00 96.94 103 THR A N 1
ATOM 831 C CA . THR A 1 103 ? 42.472 9.892 -52.353 1.00 96.94 103 THR A CA 1
ATOM 832 C C . THR A 1 103 ? 42.239 8.435 -51.937 1.00 96.94 103 THR A C 1
ATOM 834 O O . THR A 1 103 ? 41.446 8.189 -51.026 1.00 96.94 103 THR A O 1
ATOM 837 N N . LYS A 1 104 ? 42.980 7.458 -52.489 1.00 97.69 104 LYS A N 1
ATOM 838 C CA . LYS A 1 104 ? 43.004 6.074 -51.962 1.00 97.69 104 LYS A CA 1
ATOM 839 C C . LYS A 1 104 ? 43.470 6.017 -50.505 1.00 97.69 104 LYS A C 1
ATOM 841 O O . LYS A 1 104 ? 42.933 5.230 -49.726 1.00 97.69 104 LYS A O 1
ATOM 846 N N . SER A 1 105 ? 44.478 6.810 -50.141 1.00 97.00 105 SER A N 1
ATOM 847 C CA . SER A 1 105 ? 45.041 6.820 -48.786 1.00 97.00 105 SER A CA 1
ATOM 848 C C . SER A 1 105 ? 44.063 7.429 -47.778 1.00 97.00 105 SER A C 1
ATOM 850 O O . SER A 1 105 ? 43.842 6.847 -46.719 1.00 97.00 105 SER A O 1
ATOM 852 N N . GLN A 1 106 ? 43.396 8.528 -48.142 1.00 97.69 106 GLN A N 1
ATOM 853 C CA . GLN A 1 106 ? 42.301 9.113 -47.359 1.00 97.69 106 GLN A CA 1
ATOM 854 C C . GLN A 1 106 ? 41.140 8.119 -47.189 1.00 97.69 106 GLN A C 1
ATOM 856 O O . GLN A 1 106 ? 40.669 7.907 -46.074 1.00 97.69 106 GLN A O 1
ATOM 861 N N . LEU A 1 107 ? 40.726 7.439 -48.267 1.00 97.19 107 LEU A N 1
ATOM 862 C CA . LEU A 1 107 ? 39.643 6.450 -48.223 1.00 97.19 107 LEU A CA 1
ATOM 863 C C . LEU A 1 107 ? 39.949 5.273 -47.280 1.00 97.19 107 LEU A C 1
ATOM 865 O O . LEU A 1 107 ? 39.040 4.796 -46.602 1.00 97.19 107 LEU A O 1
ATOM 869 N N . ARG A 1 108 ? 41.209 4.821 -47.196 1.00 97.19 108 ARG A N 1
ATOM 870 C CA . ARG A 1 108 ? 41.632 3.810 -46.208 1.00 97.19 108 ARG A CA 1
ATOM 871 C C . ARG A 1 108 ? 41.463 4.319 -44.779 1.00 97.19 108 ARG A C 1
ATOM 873 O O . ARG A 1 108 ? 40.779 3.664 -44.002 1.00 97.19 108 ARG A O 1
ATOM 880 N N . VAL A 1 109 ? 41.988 5.506 -44.472 1.00 98.06 109 VAL A N 1
ATOM 881 C CA . VAL A 1 109 ? 41.901 6.108 -43.129 1.00 98.06 109 VAL A CA 1
ATOM 882 C C . VAL A 1 109 ? 40.446 6.316 -42.688 1.00 98.06 109 VAL A C 1
ATOM 884 O O . VAL A 1 109 ? 40.103 6.006 -41.550 1.00 98.06 109 VAL A O 1
ATOM 887 N N . GLU A 1 110 ? 39.558 6.780 -43.572 1.00 97.38 110 GLU A N 1
ATOM 888 C CA . GLU A 1 110 ? 38.130 6.910 -43.235 1.00 97.38 110 GLU A CA 1
ATOM 889 C C . GLU A 1 110 ? 37.408 5.553 -43.125 1.00 97.38 110 GLU A C 1
ATOM 891 O O . GLU A 1 110 ? 36.454 5.427 -42.357 1.00 97.38 110 GLU A O 1
ATOM 896 N N . THR A 1 111 ? 37.879 4.512 -43.821 1.00 96.44 111 THR A N 1
ATOM 897 C CA . THR A 1 111 ? 37.371 3.137 -43.646 1.00 96.44 111 THR A CA 1
ATOM 898 C C . THR A 1 111 ? 37.792 2.565 -42.288 1.00 96.44 111 THR A C 1
ATOM 900 O O . THR A 1 111 ? 36.958 2.014 -41.575 1.00 96.44 111 THR A O 1
ATOM 903 N N . GLU A 1 112 ? 39.052 2.754 -41.890 1.00 97.69 112 GLU A N 1
ATOM 904 C CA . GLU A 1 112 ? 39.593 2.319 -40.594 1.00 97.69 112 GLU A CA 1
ATOM 905 C C . GLU A 1 112 ? 38.858 3.000 -39.425 1.00 97.69 112 GLU A C 1
ATOM 907 O O . GLU A 1 112 ? 38.355 2.314 -38.533 1.00 97.69 112 GLU A O 1
ATOM 912 N N . LYS A 1 113 ? 38.671 4.329 -39.485 1.00 97.94 113 LYS A N 1
ATOM 913 C CA . LYS A 1 113 ? 37.845 5.086 -38.522 1.00 97.94 113 LYS A CA 1
ATOM 914 C C . LYS A 1 113 ? 36.401 4.590 -38.464 1.00 97.94 113 LYS A C 1
ATOM 916 O O . LYS A 1 113 ? 35.824 4.489 -37.383 1.00 97.94 113 LYS A O 1
ATOM 921 N N . LYS A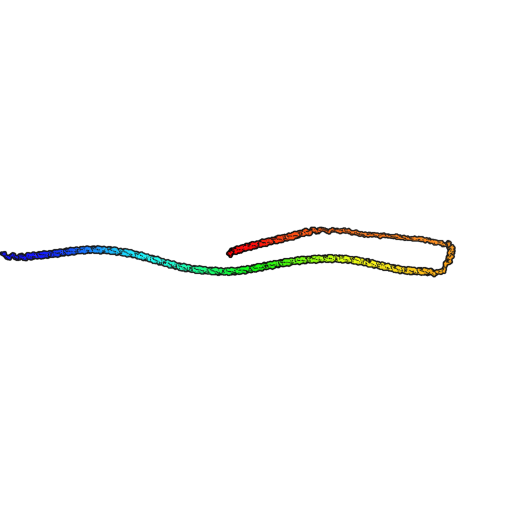 1 114 ? 35.793 4.288 -39.618 1.00 97.56 114 LYS A N 1
ATOM 922 C CA . LYS A 1 114 ? 34.424 3.761 -39.677 1.00 97.56 114 LYS A CA 1
ATOM 923 C C . LYS A 1 114 ? 34.324 2.418 -38.954 1.00 97.56 114 LYS A C 1
ATOM 925 O O . LYS A 1 114 ? 33.387 2.223 -38.185 1.00 97.56 114 LYS A O 1
ATOM 930 N N . GLU A 1 115 ? 35.278 1.513 -39.168 1.00 97.62 115 GLU A N 1
ATOM 931 C CA . GLU A 1 115 ? 35.304 0.235 -38.456 1.00 97.62 115 GLU A CA 1
ATOM 932 C C . GLU A 1 115 ? 35.547 0.386 -36.948 1.00 97.62 115 GLU A C 1
ATOM 934 O O . GLU A 1 115 ? 35.052 -0.430 -36.174 1.00 97.62 115 GLU A O 1
ATOM 939 N N . GLU A 1 116 ? 36.328 1.379 -36.519 1.00 98.00 116 GLU A N 1
ATOM 940 C CA . GLU A 1 116 ? 36.549 1.695 -35.102 1.00 98.00 116 GLU A CA 1
ATOM 941 C C . GLU A 1 116 ? 35.249 2.174 -34.437 1.00 98.00 116 GLU A C 1
ATOM 943 O O . GLU A 1 116 ? 34.787 1.561 -33.474 1.00 98.00 116 GLU A O 1
ATOM 948 N N . VAL A 1 117 ? 34.569 3.159 -35.032 1.00 97.62 117 VAL A N 1
ATOM 949 C CA . VAL A 1 117 ? 33.269 3.662 -34.551 1.00 97.62 117 VAL A CA 1
ATOM 950 C C . VAL A 1 117 ? 32.177 2.580 -34.588 1.00 97.62 117 VAL A C 1
ATOM 952 O O . VAL A 1 117 ? 31.338 2.513 -33.690 1.00 97.62 117 VAL A O 1
ATOM 955 N N . GLU A 1 118 ? 32.179 1.679 -35.577 1.00 97.75 118 GLU A N 1
ATOM 956 C CA . GLU A 1 118 ? 31.247 0.540 -35.610 1.00 97.75 118 GLU A CA 1
ATOM 957 C C . GLU A 1 118 ? 31.502 -0.474 -34.475 1.00 97.75 118 GLU A C 1
ATOM 959 O O . GLU A 1 118 ? 30.541 -1.068 -33.976 1.00 97.75 118 GLU A O 1
ATOM 964 N N . LYS A 1 119 ? 32.752 -0.628 -34.009 1.00 97.75 119 LYS A N 1
ATOM 965 C CA . LYS A 1 119 ? 33.099 -1.435 -32.821 1.00 97.75 119 LYS A CA 1
ATOM 966 C C . LYS A 1 119 ? 32.655 -0.734 -31.531 1.00 97.75 119 LYS A C 1
ATOM 968 O O . LYS A 1 119 ? 31.971 -1.360 -30.722 1.00 97.75 119 LYS A O 1
ATOM 973 N N . GLU A 1 120 ? 32.932 0.563 -31.375 1.00 97.88 120 GLU A N 1
ATOM 974 C CA . GLU A 1 120 ? 32.475 1.351 -30.216 1.00 97.88 120 GLU A CA 1
ATOM 975 C C . GLU A 1 120 ? 30.946 1.330 -30.068 1.00 97.88 120 GLU A C 1
ATOM 977 O O . GLU A 1 120 ? 30.424 1.045 -28.990 1.00 97.88 120 GLU A O 1
ATOM 982 N N . ILE A 1 121 ? 30.206 1.556 -31.160 1.00 97.12 121 ILE A N 1
ATOM 983 C CA . ILE A 1 121 ? 28.735 1.497 -31.169 1.00 97.12 121 ILE A CA 1
ATOM 984 C C . ILE A 1 121 ? 28.233 0.099 -30.787 1.00 97.12 121 ILE A C 1
ATOM 986 O O . ILE A 1 121 ? 27.220 -0.021 -30.092 1.00 97.12 121 ILE A O 1
ATOM 990 N N . LEU A 1 122 ? 28.906 -0.965 -31.234 1.00 97.50 122 LEU A N 1
ATOM 991 C CA . LEU A 1 122 ? 28.539 -2.337 -30.893 1.00 97.50 122 LEU A CA 1
ATOM 992 C C . LEU A 1 122 ? 28.753 -2.631 -29.399 1.00 97.50 122 LEU A C 1
ATOM 994 O O . LEU A 1 122 ? 27.883 -3.241 -28.776 1.00 97.50 122 LEU A O 1
ATOM 998 N N . ASP A 1 123 ? 29.867 -2.190 -28.818 1.00 97.38 123 ASP A N 1
ATOM 999 C CA . ASP A 1 123 ? 30.203 -2.476 -27.420 1.00 97.38 123 ASP A CA 1
ATOM 1000 C C . ASP A 1 123 ? 29.436 -1.584 -26.431 1.00 97.38 123 ASP A C 1
ATOM 1002 O O . ASP A 1 123 ? 28.929 -2.093 -25.429 1.00 97.38 123 ASP A O 1
ATOM 1006 N N . LEU A 1 124 ? 29.194 -0.311 -26.764 1.00 97.12 124 LEU A N 1
ATOM 1007 C CA . LEU A 1 124 ? 28.266 0.553 -26.019 1.00 97.12 124 LEU A CA 1
ATOM 1008 C C . LEU A 1 124 ? 26.844 -0.027 -25.996 1.00 97.12 124 LEU A C 1
ATOM 1010 O O . LEU A 1 124 ? 26.192 -0.020 -24.951 1.00 97.12 124 LEU A O 1
ATOM 1014 N N . ARG A 1 125 ? 26.366 -0.588 -27.119 1.00 97.44 125 ARG A N 1
ATOM 1015 C CA . ARG A 1 125 ? 25.065 -1.279 -27.177 1.00 97.44 125 ARG A CA 1
ATOM 1016 C C . ARG A 1 125 ? 25.027 -2.525 -26.292 1.00 97.44 125 ARG A C 1
ATOM 1018 O O . ARG A 1 125 ? 24.013 -2.740 -25.636 1.00 97.44 125 ARG A O 1
ATOM 1025 N N . LYS A 1 126 ? 26.102 -3.324 -26.243 1.00 97.19 126 LYS A N 1
ATOM 1026 C CA . LYS A 1 126 ? 26.194 -4.493 -25.344 1.00 97.19 126 LYS A CA 1
ATOM 1027 C C . LYS A 1 126 ? 26.156 -4.074 -23.874 1.00 97.19 126 LYS A C 1
ATOM 1029 O O . LYS A 1 126 ? 25.363 -4.637 -23.124 1.00 97.19 126 LYS A O 1
ATOM 1034 N N . SER A 1 127 ? 26.973 -3.090 -23.483 1.00 96.88 127 SER A N 1
ATOM 1035 C CA . SER A 1 127 ? 27.041 -2.608 -22.096 1.00 96.88 127 SER A CA 1
ATOM 1036 C C . SER A 1 127 ? 25.679 -2.075 -21.654 1.00 96.88 127 SER A C 1
ATOM 1038 O O . SER A 1 127 ? 25.067 -2.639 -20.750 1.00 96.88 127 SER A O 1
ATOM 1040 N N . CYS A 1 128 ? 25.125 -1.115 -22.404 1.00 96.44 128 CYS A N 1
ATOM 1041 C CA . CYS A 1 128 ? 23.833 -0.494 -22.115 1.00 96.44 128 CYS A CA 1
ATOM 1042 C C . CYS A 1 128 ? 22.674 -1.509 -22.059 1.00 96.44 128 CYS A C 1
ATOM 1044 O O . CYS A 1 128 ? 21.837 -1.422 -21.161 1.00 96.44 128 CYS A O 1
ATOM 1046 N N . ALA A 1 129 ? 22.645 -2.508 -22.952 1.00 94.81 129 ALA A N 1
ATOM 1047 C CA . ALA A 1 129 ? 21.666 -3.593 -22.875 1.00 94.81 129 ALA A CA 1
ATOM 1048 C C . ALA A 1 129 ? 21.833 -4.422 -21.589 1.00 94.81 129 ALA A C 1
ATOM 1050 O O . ALA A 1 129 ? 20.863 -4.614 -20.862 1.00 94.81 129 ALA A O 1
ATOM 1051 N N . SER A 1 130 ? 23.057 -4.848 -21.260 1.00 96.06 130 SER A N 1
ATOM 1052 C CA . SER A 1 130 ? 23.321 -5.656 -20.059 1.00 96.06 130 SER A CA 1
ATOM 1053 C C . SER A 1 130 ? 23.056 -4.908 -18.744 1.00 96.06 130 SER A C 1
ATOM 1055 O O . SER A 1 130 ? 22.552 -5.498 -17.790 1.00 96.06 130 SER A O 1
ATOM 1057 N N . GLU A 1 131 ? 23.328 -3.602 -18.706 1.00 96.94 131 GLU A N 1
ATOM 1058 C CA . GLU A 1 131 ? 23.019 -2.717 -17.580 1.00 96.94 131 GLU A CA 1
ATOM 1059 C C . GLU A 1 131 ? 21.505 -2.521 -17.428 1.00 96.94 131 GLU A C 1
ATOM 1061 O O . GLU A 1 131 ? 20.981 -2.606 -16.318 1.00 96.94 131 GLU A O 1
ATOM 1066 N N . SER A 1 132 ? 20.792 -2.319 -18.541 1.00 95.81 132 SER A N 1
ATOM 1067 C CA . SER A 1 132 ? 19.330 -2.214 -18.566 1.00 95.81 132 SER A CA 1
ATOM 1068 C C . SER A 1 132 ? 18.663 -3.516 -18.107 1.00 95.81 132 SER A C 1
ATOM 1070 O O . SER A 1 132 ? 17.776 -3.480 -17.256 1.00 95.81 132 SER A O 1
ATOM 1072 N N . ASP A 1 133 ? 19.104 -4.671 -18.612 1.00 97.06 133 ASP A N 1
ATOM 1073 C CA . ASP A 1 133 ? 18.581 -5.983 -18.212 1.00 97.06 133 ASP A CA 1
ATOM 1074 C C . ASP A 1 133 ? 18.853 -6.278 -16.727 1.00 97.06 133 ASP A C 1
ATOM 1076 O O . ASP A 1 133 ? 17.986 -6.812 -16.029 1.00 97.06 133 ASP A O 1
ATOM 1080 N N . ALA A 1 134 ? 20.023 -5.884 -16.207 1.00 96.62 134 ALA A N 1
ATOM 1081 C CA . ALA A 1 134 ? 20.344 -6.002 -14.786 1.00 96.62 134 ALA A CA 1
ATOM 1082 C C . ALA A 1 134 ? 19.422 -5.130 -13.915 1.00 96.62 134 ALA A C 1
ATOM 1084 O O . ALA A 1 134 ? 18.812 -5.642 -12.973 1.00 96.62 134 ALA A O 1
ATOM 1085 N N . GLN A 1 135 ? 19.248 -3.850 -14.269 1.00 97.38 135 GLN A N 1
ATOM 1086 C CA . GLN A 1 135 ? 18.357 -2.921 -13.561 1.00 97.38 135 GLN A CA 1
ATOM 1087 C C . GLN A 1 135 ? 16.894 -3.384 -13.591 1.00 97.38 135 GLN A C 1
ATOM 1089 O O . GLN A 1 135 ? 16.213 -3.343 -12.566 1.00 97.38 135 GLN A O 1
ATOM 1094 N N . VAL A 1 136 ? 16.410 -3.882 -14.735 1.00 97.44 136 VAL A N 1
ATOM 1095 C CA . VAL A 1 136 ? 15.071 -4.482 -14.854 1.00 97.44 136 VAL A CA 1
ATOM 1096 C C . VAL A 1 136 ? 14.957 -5.741 -13.988 1.00 97.44 136 VAL A C 1
ATOM 1098 O O . VAL A 1 136 ? 13.935 -5.937 -13.329 1.00 97.44 136 VAL A O 1
ATOM 1101 N N . GLY A 1 137 ? 16.003 -6.567 -13.924 1.00 97.62 137 GLY A N 1
ATOM 1102 C CA . GLY A 1 137 ? 16.070 -7.732 -13.041 1.00 97.62 137 GLY A CA 1
ATOM 1103 C C . GLY A 1 137 ? 15.960 -7.373 -11.554 1.00 97.62 137 GLY A C 1
ATOM 1104 O O . GLY A 1 137 ? 15.178 -7.996 -10.836 1.00 97.62 137 GLY A O 1
ATOM 1105 N N . ASP A 1 138 ? 16.685 -6.354 -11.090 1.00 97.50 138 ASP A N 1
ATOM 1106 C CA . ASP A 1 138 ? 16.628 -5.889 -9.695 1.00 97.50 138 ASP A CA 1
ATOM 1107 C C . ASP A 1 138 ? 15.308 -5.184 -9.355 1.00 97.50 138 ASP A C 1
ATOM 1109 O O . ASP A 1 138 ? 14.735 -5.420 -8.285 1.00 97.50 138 ASP A O 1
ATOM 1113 N N . ALA A 1 139 ? 14.748 -4.409 -10.287 1.00 97.19 139 ALA A N 1
ATOM 1114 C CA . ALA A 1 139 ? 13.406 -3.848 -10.151 1.00 97.19 139 ALA A CA 1
ATOM 1115 C C . ALA A 1 139 ? 12.334 -4.951 -10.030 1.00 97.19 139 ALA A C 1
ATOM 1117 O O . ALA A 1 139 ? 11.428 -4.849 -9.207 1.00 97.19 139 ALA A O 1
ATOM 1118 N N . GLN A 1 140 ? 12.453 -6.049 -10.788 1.00 98.00 140 GLN A N 1
ATOM 1119 C CA . GLN A 1 140 ? 11.536 -7.192 -10.685 1.00 98.00 140 GLN A CA 1
ATOM 1120 C C . GLN A 1 140 ? 11.716 -8.015 -9.399 1.00 98.00 140 GLN A C 1
ATOM 1122 O O . GLN A 1 140 ? 10.737 -8.585 -8.914 1.00 98.00 140 GLN A O 1
ATOM 1127 N N . ARG A 1 141 ? 12.935 -8.108 -8.846 1.00 97.94 141 ARG A N 1
ATOM 1128 C CA . ARG A 1 141 ? 13.193 -8.754 -7.542 1.00 97.94 141 ARG A CA 1
ATOM 1129 C C . ARG A 1 141 ? 12.543 -7.953 -6.418 1.00 97.94 141 ARG A C 1
ATOM 1131 O O . ARG A 1 141 ? 11.674 -8.472 -5.722 1.00 97.94 141 ARG A O 1
ATOM 1138 N N . THR A 1 142 ? 12.889 -6.671 -6.327 1.00 98.25 142 THR A N 1
ATOM 1139 C CA . THR A 1 142 ? 12.376 -5.766 -5.289 1.00 98.25 142 THR A CA 1
ATOM 1140 C C . THR A 1 142 ? 10.859 -5.581 -5.365 1.00 98.25 142 THR A C 1
ATOM 1142 O O . THR A 1 142 ? 10.205 -5.533 -4.327 1.00 98.25 142 THR A O 1
ATOM 1145 N N . LEU A 1 143 ? 10.260 -5.564 -6.563 1.00 98.06 143 LEU A N 1
ATOM 1146 C CA . LEU A 1 143 ? 8.801 -5.545 -6.714 1.00 98.06 143 LEU A CA 1
ATOM 1147 C C . LEU A 1 143 ? 8.142 -6.792 -6.098 1.00 98.06 143 LEU A C 1
ATOM 1149 O O . LEU A 1 143 ? 7.220 -6.645 -5.299 1.00 98.06 143 LEU A O 1
ATOM 1153 N N . LYS A 1 144 ? 8.654 -7.999 -6.377 1.00 98.06 144 LYS A N 1
ATOM 1154 C CA . LYS A 1 144 ? 8.128 -9.256 -5.802 1.00 98.06 144 LYS A CA 1
ATOM 1155 C C . LYS A 1 144 ? 8.293 -9.333 -4.284 1.00 98.06 144 LYS A C 1
ATOM 1157 O O . LYS A 1 144 ? 7.424 -9.864 -3.597 1.00 98.06 144 LYS A O 1
ATOM 1162 N N . GLU A 1 145 ? 9.387 -8.790 -3.753 1.00 98.12 145 GLU A N 1
ATOM 1163 C CA . GLU A 1 145 ? 9.606 -8.670 -2.307 1.00 98.12 145 GLU A CA 1
ATOM 1164 C C . GLU A 1 145 ? 8.537 -7.769 -1.664 1.00 98.12 145 GLU A C 1
ATOM 1166 O O . GLU A 1 145 ? 7.908 -8.169 -0.684 1.00 98.12 145 GLU A O 1
ATOM 1171 N N . ARG A 1 146 ? 8.241 -6.602 -2.260 1.00 97.81 146 ARG A N 1
ATOM 1172 C CA . ARG A 1 146 ? 7.170 -5.707 -1.779 1.00 97.81 146 ARG A CA 1
ATOM 1173 C C . ARG A 1 146 ? 5.767 -6.295 -1.948 1.00 97.81 146 ARG A C 1
ATOM 1175 O O . ARG A 1 146 ? 4.918 -6.069 -1.090 1.00 97.81 146 ARG A O 1
ATOM 1182 N N . GLU A 1 147 ? 5.507 -7.067 -3.001 1.00 98.12 147 GLU A N 1
ATOM 1183 C CA . GLU A 1 147 ? 4.240 -7.799 -3.162 1.00 98.12 147 GLU A CA 1
ATOM 1184 C C . GLU A 1 147 ? 4.031 -8.829 -2.037 1.00 98.12 147 GLU A C 1
ATOM 1186 O O . GLU A 1 147 ? 2.934 -8.916 -1.478 1.00 98.12 147 GLU A O 1
ATOM 1191 N N . ALA A 1 148 ? 5.085 -9.557 -1.650 1.00 97.69 148 ALA A N 1
ATOM 1192 C CA . ALA A 1 148 ? 5.042 -10.514 -0.544 1.00 97.69 148 ALA A CA 1
ATOM 1193 C C . ALA A 1 148 ? 4.859 -9.831 0.827 1.00 97.69 148 ALA A C 1
ATOM 1195 O O . ALA A 1 148 ? 4.028 -10.273 1.624 1.00 97.69 148 ALA A O 1
ATOM 1196 N N . GLU A 1 149 ? 5.569 -8.726 1.088 1.00 98.38 149 GLU A N 1
ATOM 1197 C CA . GLU A 1 149 ? 5.365 -7.900 2.291 1.00 98.38 149 GLU A CA 1
ATOM 1198 C C . GLU A 1 149 ? 3.915 -7.397 2.395 1.00 98.38 149 GLU A C 1
ATOM 1200 O O . GLU A 1 149 ? 3.288 -7.512 3.451 1.00 98.38 149 GLU A O 1
ATOM 1205 N N . LEU A 1 150 ? 3.353 -6.877 1.296 1.00 98.00 150 LEU A N 1
ATOM 1206 C CA . LEU A 1 150 ? 1.983 -6.362 1.260 1.00 98.00 150 LEU A CA 1
ATOM 1207 C C . LEU A 1 150 ? 0.939 -7.446 1.552 1.00 98.00 150 LEU A C 1
ATOM 1209 O O . LEU A 1 150 ? -0.031 -7.168 2.260 1.00 98.00 150 LEU A O 1
ATOM 1213 N N . GLU A 1 151 ? 1.112 -8.671 1.049 1.00 98.38 151 GLU A N 1
ATOM 1214 C CA . GLU A 1 151 ? 0.169 -9.756 1.345 1.00 98.38 151 GLU A CA 1
ATOM 1215 C C . GLU A 1 151 ? 0.307 -10.285 2.782 1.00 98.38 151 GLU A C 1
ATOM 1217 O O . GLU A 1 151 ? -0.713 -10.594 3.405 1.00 98.38 151 GLU A O 1
ATOM 1222 N N . SER A 1 152 ? 1.516 -10.273 3.364 1.00 98.50 152 SER A N 1
ATOM 1223 C CA . SER A 1 152 ? 1.705 -10.530 4.802 1.00 98.50 152 SER A CA 1
ATOM 1224 C C . SER A 1 152 ? 0.950 -9.502 5.649 1.00 98.50 152 SER A C 1
ATOM 1226 O O . SER A 1 152 ? 0.115 -9.875 6.470 1.00 98.50 152 SER A O 1
ATOM 1228 N N . ILE A 1 153 ? 1.143 -8.205 5.375 1.00 98.25 153 ILE A N 1
ATOM 1229 C CA . ILE A 1 153 ? 0.475 -7.109 6.097 1.00 98.25 153 ILE A CA 1
ATOM 1230 C C . ILE A 1 153 ? -1.054 -7.187 5.942 1.00 98.25 153 ILE A C 1
ATOM 1232 O O . ILE A 1 153 ? -1.789 -6.930 6.895 1.00 98.25 153 ILE A O 1
ATOM 1236 N N . ARG A 1 154 ? -1.571 -7.597 4.774 1.00 98.38 154 ARG A N 1
ATOM 1237 C CA . ARG A 1 154 ? -3.009 -7.885 4.586 1.00 98.38 154 ARG A CA 1
ATOM 1238 C C . ARG A 1 154 ? -3.476 -9.104 5.382 1.00 98.38 154 ARG A C 1
ATOM 1240 O O . ARG A 1 154 ? -4.640 -9.158 5.776 1.00 98.38 154 ARG A O 1
ATOM 1247 N N . GLY A 1 155 ? -2.625 -10.109 5.583 1.00 98.44 155 GLY A N 1
ATOM 1248 C CA . GLY A 1 155 ? -2.865 -11.227 6.500 1.00 98.44 155 GLY A CA 1
ATOM 1249 C C . GLY A 1 155 ? -3.046 -10.738 7.936 1.00 98.44 155 GLY A C 1
ATOM 1250 O O . GLY A 1 155 ? -4.104 -10.945 8.530 1.00 98.44 155 GLY A O 1
ATOM 1251 N N . ASP A 1 156 ? -2.070 -9.992 8.445 1.00 98.50 156 ASP A N 1
ATOM 1252 C CA . ASP A 1 156 ? -2.087 -9.450 9.807 1.00 98.50 156 ASP A CA 1
ATOM 1253 C C . ASP A 1 156 ? -3.265 -8.492 10.036 1.00 98.50 156 ASP A C 1
ATOM 1255 O O . ASP A 1 156 ? -3.965 -8.590 11.046 1.00 98.50 156 ASP A O 1
ATOM 1259 N N . LEU A 1 157 ? -3.573 -7.632 9.059 1.00 97.88 157 LEU A N 1
ATOM 1260 C CA . LEU A 1 157 ? -4.730 -6.737 9.112 1.00 97.88 157 LEU A CA 1
ATOM 1261 C C . LEU A 1 157 ? -6.055 -7.512 9.226 1.00 97.88 157 LEU A C 1
ATOM 1263 O O . LEU A 1 157 ? -6.922 -7.112 10.007 1.00 97.88 157 LEU A O 1
ATOM 1267 N N . ARG A 1 158 ? -6.219 -8.621 8.486 1.00 98.44 158 ARG A N 1
ATOM 1268 C CA . ARG A 1 158 ? -7.399 -9.507 8.587 1.00 98.44 158 ARG A CA 1
ATOM 1269 C C . ARG A 1 158 ? -7.493 -10.153 9.968 1.00 98.44 158 ARG A C 1
ATOM 1271 O O . ARG A 1 158 ? -8.580 -10.169 10.545 1.00 98.44 158 ARG A O 1
ATOM 1278 N N . ASN A 1 159 ? -6.370 -10.630 10.507 1.00 98.31 159 ASN A N 1
ATOM 1279 C CA . ASN A 1 159 ? -6.310 -11.229 11.840 1.00 98.31 159 ASN A CA 1
ATOM 1280 C C . ASN A 1 159 ? -6.755 -10.221 12.912 1.00 98.31 159 ASN A C 1
ATOM 1282 O O . ASN A 1 159 ? -7.686 -10.505 13.662 1.00 98.31 159 ASN A O 1
ATOM 1286 N N . VAL A 1 160 ? -6.182 -9.012 12.917 1.00 98.25 160 VAL A N 1
ATOM 1287 C CA . VAL A 1 160 ? -6.531 -7.946 13.876 1.00 98.25 160 VAL A CA 1
ATOM 1288 C C . VAL A 1 160 ? -8.005 -7.532 13.770 1.00 98.25 160 VAL A C 1
ATOM 1290 O O . VAL A 1 160 ? -8.647 -7.329 14.798 1.00 98.25 160 VAL A O 1
ATOM 1293 N N . HIS A 1 161 ? -8.589 -7.461 12.567 1.00 98.44 161 HIS A N 1
ATOM 1294 C CA . HIS A 1 161 ? -10.029 -7.199 12.418 1.00 98.44 161 HIS A CA 1
ATOM 1295 C C . HIS A 1 161 ? -10.889 -8.323 13.017 1.00 98.44 161 HIS A C 1
ATOM 1297 O O . HIS A 1 161 ? -11.827 -8.043 13.764 1.00 98.44 161 HIS A O 1
ATOM 1303 N N . ALA A 1 162 ? -10.545 -9.588 12.750 1.00 98.00 162 ALA A N 1
ATOM 1304 C CA . ALA A 1 162 ? -11.251 -10.740 13.311 1.00 98.00 162 ALA A CA 1
ATOM 1305 C C . ALA A 1 162 ? -11.142 -10.812 14.847 1.00 98.00 162 ALA A C 1
ATOM 1307 O O . ALA A 1 162 ? -12.073 -11.271 15.511 1.00 98.00 162 ALA A O 1
ATOM 1308 N N . GLU A 1 163 ? -10.039 -10.329 15.426 1.00 98.50 163 GLU A N 1
ATOM 1309 C CA . GLU A 1 163 ? -9.920 -10.153 16.873 1.00 98.50 163 GLU A CA 1
ATOM 1310 C C . GLU A 1 163 ? -10.806 -9.010 17.371 1.00 98.50 163 GLU A C 1
ATOM 1312 O O . GLU A 1 163 ? -11.615 -9.228 18.268 1.00 98.50 163 GLU A O 1
ATOM 1317 N N . VAL A 1 164 ? -10.727 -7.815 16.776 1.00 98.38 164 VAL A N 1
ATOM 1318 C CA . VAL A 1 164 ? -11.557 -6.659 17.165 1.00 98.38 164 VAL A CA 1
ATOM 1319 C C . VAL A 1 164 ? -13.051 -7.009 17.155 1.00 98.38 164 VAL A C 1
ATOM 1321 O O . VAL A 1 164 ? -13.766 -6.632 18.083 1.00 98.38 164 VAL A O 1
ATOM 1324 N N . ASP A 1 165 ? -13.525 -7.785 16.179 1.00 98.25 165 ASP A N 1
ATOM 1325 C CA . ASP A 1 165 ? -14.919 -8.245 16.128 1.00 98.25 165 ASP A CA 1
ATOM 1326 C C . ASP A 1 165 ? -15.255 -9.363 17.133 1.00 98.25 165 ASP A C 1
ATOM 1328 O O . ASP A 1 165 ? -16.412 -9.478 17.546 1.00 98.25 165 ASP A O 1
ATOM 1332 N N . ARG A 1 166 ? -14.268 -10.142 17.598 1.00 98.62 166 ARG A N 1
ATOM 1333 C CA . ARG A 1 166 ? -14.413 -11.062 18.744 1.00 98.62 166 ARG A CA 1
ATOM 1334 C C . ARG A 1 166 ? -14.575 -10.271 20.045 1.00 98.62 166 ARG A C 1
ATOM 1336 O O . ARG A 1 166 ? -15.592 -10.422 20.718 1.00 98.62 166 ARG A O 1
ATOM 1343 N N . TRP A 1 167 ? -13.639 -9.362 20.333 1.00 98.44 167 TRP A N 1
ATOM 1344 C CA . TRP A 1 167 ? -13.677 -8.486 21.510 1.00 98.44 167 TRP A CA 1
ATOM 1345 C C . TRP A 1 167 ? -14.955 -7.625 21.536 1.00 98.44 167 TRP A C 1
ATOM 1347 O O . TRP A 1 167 ? -15.525 -7.408 22.601 1.00 98.44 167 TRP A O 1
ATOM 1357 N N . ARG A 1 168 ? -15.466 -7.166 20.381 1.00 98.56 168 ARG A N 1
ATOM 1358 C CA . ARG A 1 168 ? -16.755 -6.446 20.285 1.00 98.56 168 ARG A CA 1
ATOM 1359 C C . ARG A 1 168 ? -17.956 -7.290 20.724 1.00 98.56 168 ARG A C 1
ATOM 1361 O O . ARG A 1 168 ? -18.839 -6.740 21.379 1.00 98.56 168 ARG A O 1
ATOM 1368 N N . LYS A 1 169 ? -18.002 -8.582 20.373 1.00 98.25 169 LYS A N 1
ATOM 1369 C CA . LYS A 1 169 ? -19.089 -9.502 20.764 1.00 98.25 169 LYS A CA 1
ATOM 1370 C C . LYS A 1 169 ? -19.054 -9.796 22.258 1.00 98.25 169 LYS A C 1
ATOM 1372 O O . LYS A 1 169 ? -20.038 -9.536 22.940 1.00 98.25 169 LYS A O 1
ATOM 1377 N N . GLU A 1 170 ? -17.893 -10.183 22.773 1.00 98.56 170 GLU A N 1
ATOM 1378 C CA . GLU A 1 170 ? -17.659 -10.417 24.204 1.00 98.56 170 GLU A CA 1
ATOM 1379 C C . GLU A 1 170 ? -18.029 -9.178 25.046 1.00 98.56 170 GLU A C 1
ATOM 1381 O O . GLU A 1 170 ? -18.743 -9.261 26.043 1.00 98.56 170 GLU A O 1
ATOM 1386 N N . ASN A 1 171 ? -17.646 -7.978 24.593 1.00 97.75 171 ASN A N 1
ATOM 1387 C CA . ASN A 1 171 ? -17.985 -6.718 25.261 1.00 97.75 171 ASN A CA 1
ATOM 1388 C C . ASN A 1 171 ? -19.478 -6.328 25.122 1.00 97.75 171 ASN A C 1
ATOM 1390 O O . ASN A 1 171 ? -19.947 -5.443 25.842 1.00 97.75 171 ASN A O 1
ATOM 1394 N N . ALA A 1 172 ? -20.239 -6.946 24.214 1.00 98.00 172 ALA A N 1
ATOM 1395 C CA . ALA A 1 172 ? -21.696 -6.821 24.138 1.00 98.00 172 ALA A CA 1
ATOM 1396 C C . ALA A 1 172 ? -22.394 -7.840 25.055 1.00 98.00 172 ALA A C 1
ATOM 1398 O O . ALA A 1 172 ? -23.297 -7.463 25.799 1.00 98.00 172 ALA A O 1
ATOM 1399 N N . GLU A 1 173 ? -21.924 -9.087 25.070 1.00 98.19 173 GLU A N 1
ATOM 1400 C CA . GLU A 1 173 ? -22.395 -10.169 25.944 1.00 98.19 173 GLU A CA 1
ATOM 1401 C C . GLU A 1 173 ? -22.237 -9.786 27.427 1.00 98.19 173 GLU A C 1
ATOM 1403 O O . GLU A 1 173 ? -23.229 -9.731 28.155 1.00 98.19 173 GLU A O 1
ATOM 1408 N N . LEU A 1 174 ? -21.043 -9.340 27.839 1.00 98.38 174 LEU A N 1
ATOM 1409 C CA . LEU A 1 174 ? -20.768 -8.839 29.196 1.00 98.38 174 LEU A CA 1
ATOM 1410 C C . LEU A 1 174 ? -21.613 -7.607 29.586 1.00 98.38 174 LEU A C 1
ATOM 1412 O O . LEU A 1 174 ? -21.839 -7.357 30.770 1.00 98.38 174 LEU A O 1
ATOM 1416 N N . ARG A 1 175 ? -22.101 -6.812 28.617 1.00 98.50 175 ARG A N 1
ATOM 1417 C CA . ARG A 1 175 ? -23.048 -5.713 28.900 1.00 98.50 175 ARG A CA 1
ATOM 1418 C C . ARG A 1 175 ? -24.467 -6.214 29.154 1.00 98.50 175 ARG A C 1
ATOM 1420 O O . ARG A 1 175 ? -25.169 -5.583 29.940 1.00 98.50 175 ARG A O 1
ATOM 1427 N N . MET A 1 176 ? -24.886 -7.296 28.501 1.00 98.00 176 MET A N 1
ATOM 1428 C CA . MET A 1 176 ? -26.193 -7.916 28.736 1.00 98.00 176 MET A CA 1
ATOM 1429 C C . MET A 1 176 ? -26.209 -8.646 30.079 1.00 98.00 176 MET A C 1
ATOM 1431 O O . MET A 1 176 ? -27.084 -8.361 30.891 1.00 98.00 176 MET A O 1
ATOM 1435 N N . GLU A 1 177 ? -25.185 -9.456 30.369 1.00 98.19 177 GLU A N 1
ATOM 1436 C CA . GLU A 1 177 ? -25.006 -10.104 31.678 1.00 98.19 177 GLU A CA 1
ATOM 1437 C C . GLU A 1 177 ? -24.999 -9.067 32.814 1.00 98.19 177 GLU A C 1
ATOM 1439 O O . GLU A 1 177 ? -25.754 -9.183 33.779 1.00 98.19 177 GLU A O 1
ATOM 1444 N N . LYS A 1 178 ? -24.227 -7.977 32.671 1.00 98.19 178 LYS A N 1
ATOM 1445 C CA . LYS A 1 178 ? -24.230 -6.882 33.653 1.00 98.19 178 LYS A CA 1
ATOM 1446 C C . LYS A 1 178 ? -25.619 -6.263 33.846 1.00 98.19 178 LYS A C 1
ATOM 1448 O O . LYS A 1 178 ? -25.983 -5.967 34.981 1.00 98.19 178 LYS A O 1
ATOM 1453 N N . ALA A 1 179 ? -26.376 -6.036 32.772 1.00 97.56 179 ALA A N 1
ATOM 1454 C CA . ALA A 1 179 ? -27.707 -5.436 32.860 1.00 97.56 179 ALA A CA 1
ATOM 1455 C C . ALA A 1 179 ? -28.725 -6.367 33.547 1.00 97.56 179 ALA A C 1
ATOM 1457 O O . ALA A 1 179 ? -29.583 -5.891 34.292 1.00 97.56 179 ALA A O 1
ATOM 1458 N N . GLU A 1 180 ? -28.604 -7.680 33.342 1.00 97.81 180 GLU A N 1
ATOM 1459 C CA . GLU A 1 180 ? -29.407 -8.700 34.023 1.00 97.81 180 GLU A CA 1
ATOM 1460 C C . GLU A 1 180 ? -29.061 -8.772 35.521 1.00 97.81 180 GLU A C 1
ATOM 1462 O O . GLU A 1 180 ? -29.951 -8.668 36.364 1.00 97.81 180 GLU A O 1
ATOM 1467 N N . VAL A 1 181 ? -27.771 -8.781 35.875 1.00 97.75 181 VAL A N 1
ATOM 1468 C CA . VAL A 1 181 ? -27.315 -8.720 37.277 1.00 97.75 181 VAL A CA 1
ATOM 1469 C C . VAL A 1 181 ? -27.731 -7.410 37.969 1.00 97.75 181 VAL A C 1
ATOM 1471 O O . VAL A 1 181 ? -28.122 -7.429 39.137 1.00 97.75 181 VAL A O 1
ATOM 1474 N N . GLU A 1 182 ? -27.701 -6.264 37.278 1.00 98.00 182 GLU A N 1
ATOM 1475 C CA . GLU A 1 182 ? -28.188 -4.986 37.827 1.00 98.00 182 GLU A CA 1
ATOM 1476 C C . GLU A 1 182 ? -29.712 -4.992 38.050 1.00 98.00 182 GLU A C 1
ATOM 1478 O O . GLU A 1 182 ? -30.178 -4.491 39.078 1.00 98.00 182 GLU A O 1
ATOM 1483 N N . LYS A 1 183 ? -30.493 -5.605 37.149 1.00 98.00 183 LYS A N 1
ATOM 1484 C CA . LYS A 1 183 ? -31.939 -5.827 37.324 1.00 98.00 183 LYS A CA 1
ATOM 1485 C C . LYS A 1 183 ? -32.220 -6.719 38.538 1.00 98.00 183 LYS A C 1
ATOM 1487 O O . LYS A 1 183 ? -33.013 -6.337 39.398 1.00 98.00 183 LYS A O 1
ATOM 1492 N N . ASP A 1 184 ? -31.560 -7.865 38.644 1.00 97.44 184 ASP A N 1
ATOM 1493 C CA . ASP A 1 184 ? -31.805 -8.824 39.724 1.00 97.44 184 ASP A CA 1
ATOM 1494 C C . ASP A 1 184 ? -31.369 -8.266 41.089 1.00 97.44 184 ASP A C 1
ATOM 1496 O O . ASP A 1 184 ? -32.070 -8.434 42.090 1.00 97.44 184 ASP A O 1
ATOM 1500 N N . ALA A 1 185 ? -30.287 -7.480 41.135 1.00 96.88 185 ALA A N 1
ATOM 1501 C CA . ALA A 1 185 ? -29.904 -6.716 42.322 1.00 96.88 185 ALA A CA 1
ATOM 1502 C C . ALA A 1 185 ? -30.955 -5.653 42.709 1.00 96.88 185 ALA A C 1
ATOM 1504 O O . ALA A 1 185 ? -31.188 -5.416 43.900 1.00 96.88 185 ALA A O 1
ATOM 1505 N N . HIS A 1 186 ? -31.620 -5.019 41.735 1.00 96.69 186 HIS A N 1
ATOM 1506 C CA . HIS A 1 186 ? -32.739 -4.110 41.993 1.00 96.69 186 HIS A CA 1
ATOM 1507 C C . HIS A 1 186 ? -33.986 -4.840 42.519 1.00 96.69 186 HIS A C 1
ATOM 1509 O O . HIS A 1 186 ? -34.604 -4.350 43.467 1.00 96.69 186 HIS A O 1
ATOM 1515 N N . GLU A 1 187 ? -34.333 -6.005 41.968 1.00 97.19 187 GLU A N 1
ATOM 1516 C CA . GLU A 1 187 ? -35.463 -6.827 42.427 1.00 97.19 187 GLU A CA 1
ATOM 1517 C C . GLU A 1 187 ? -35.228 -7.380 43.840 1.00 97.19 187 GLU A C 1
ATOM 1519 O O . GLU A 1 187 ? -36.071 -7.193 44.723 1.00 97.19 187 GLU A O 1
ATOM 1524 N N . ALA A 1 188 ? -34.047 -7.947 44.108 1.00 96.88 188 ALA A N 1
ATOM 1525 C CA . ALA A 1 188 ? -33.658 -8.411 45.439 1.00 96.88 188 ALA A CA 1
ATOM 1526 C C . ALA A 1 188 ? -33.693 -7.273 46.475 1.00 96.88 188 ALA A C 1
ATOM 1528 O O . ALA A 1 188 ? -34.220 -7.440 47.576 1.00 96.88 188 ALA A O 1
ATOM 1529 N N . LYS A 1 189 ? -33.206 -6.077 46.116 1.00 97.44 189 LYS A N 1
ATOM 1530 C CA . LYS A 1 189 ? -33.265 -4.897 46.992 1.00 97.44 189 LYS A CA 1
ATOM 1531 C C . LYS A 1 189 ? -34.699 -4.417 47.234 1.00 97.44 189 LYS A C 1
ATOM 1533 O O . LYS A 1 189 ? -35.024 -4.013 48.352 1.00 97.44 189 LYS A O 1
ATOM 1538 N N . ALA A 1 190 ? -35.570 -4.470 46.226 1.00 96.69 190 ALA A N 1
ATOM 1539 C CA . ALA A 1 190 ? -36.986 -4.159 46.399 1.00 96.69 190 ALA A CA 1
ATOM 1540 C C . ALA A 1 190 ? -37.655 -5.143 47.377 1.00 96.69 190 ALA A C 1
ATOM 1542 O O . ALA A 1 190 ? -38.381 -4.702 48.274 1.00 96.69 190 ALA A O 1
ATOM 1543 N N . GLU A 1 191 ? -37.352 -6.440 47.265 1.00 97.31 191 GLU A N 1
ATOM 1544 C CA . GLU A 1 191 ? -37.866 -7.476 48.165 1.00 97.31 191 GLU A CA 1
ATOM 1545 C C . GLU A 1 191 ? -37.348 -7.322 49.601 1.00 97.31 191 GLU A C 1
ATOM 1547 O O . GLU A 1 191 ? -38.155 -7.373 50.528 1.00 97.31 191 GLU A O 1
ATOM 1552 N N . VAL A 1 192 ? -36.059 -7.022 49.810 1.00 97.44 192 VAL A N 1
ATOM 1553 C CA . VAL A 1 192 ? -35.514 -6.710 51.148 1.00 97.44 192 VAL A CA 1
ATOM 1554 C C . VAL A 1 192 ? -36.319 -5.588 51.807 1.00 97.44 192 VAL A C 1
ATOM 1556 O O . VAL A 1 192 ? -36.878 -5.798 52.883 1.00 97.44 192 VAL A O 1
ATOM 1559 N N . THR A 1 193 ? -36.529 -4.454 51.124 1.00 97.12 193 THR A N 1
ATOM 1560 C CA . THR A 1 193 ? -37.342 -3.367 51.707 1.00 97.12 193 THR A CA 1
ATOM 1561 C C . THR A 1 193 ? -38.807 -3.748 51.930 1.00 97.12 193 THR A C 1
ATOM 1563 O O . THR A 1 193 ? -39.494 -3.105 52.726 1.00 97.12 193 THR A O 1
ATOM 1566 N N . ARG A 1 194 ? -39.335 -4.755 51.219 1.00 97.81 194 ARG A N 1
ATOM 1567 C CA . ARG A 1 194 ? -40.690 -5.291 51.430 1.00 97.81 194 ARG A CA 1
ATOM 1568 C C . ARG A 1 194 ? -40.745 -6.152 52.693 1.00 97.81 194 ARG A C 1
ATOM 1570 O O . ARG A 1 194 ? -41.733 -6.073 53.420 1.00 97.81 194 ARG A O 1
ATOM 1577 N N . VAL A 1 195 ? -39.708 -6.948 52.956 1.00 97.31 195 VAL A N 1
ATOM 1578 C CA . VAL A 1 195 ? -39.568 -7.751 54.180 1.00 97.31 195 VAL A CA 1
ATOM 1579 C C . VAL A 1 195 ? -39.350 -6.848 55.394 1.00 97.31 195 VAL A C 1
ATOM 1581 O O . VAL A 1 195 ? -40.091 -6.986 56.360 1.00 97.31 195 VAL A O 1
ATOM 1584 N N . GLU A 1 196 ? -38.452 -5.862 55.318 1.00 97.38 196 GLU A N 1
ATOM 1585 C CA . GLU A 1 196 ? -38.221 -4.861 56.378 1.00 97.38 196 GLU A CA 1
ATOM 1586 C C . GLU A 1 196 ? -39.527 -4.157 56.793 1.00 97.38 196 GLU A C 1
ATOM 1588 O O . GLU A 1 196 ? -39.872 -4.103 57.972 1.00 97.38 196 GLU A O 1
ATOM 1593 N N . ARG A 1 197 ? -40.326 -3.694 55.818 1.00 96.88 197 ARG A N 1
ATOM 1594 C CA . ARG A 1 197 ? -41.636 -3.065 56.078 1.00 96.88 197 ARG A CA 1
ATOM 1595 C C . ARG A 1 197 ? -42.672 -4.017 56.682 1.00 96.88 197 ARG A C 1
ATOM 1597 O O . ARG A 1 197 ? -43.545 -3.558 57.415 1.00 96.88 197 ARG A O 1
ATOM 1604 N N . LYS A 1 198 ? -42.611 -5.319 56.382 1.00 97.50 198 LYS A N 1
ATOM 1605 C CA . LYS A 1 198 ? -43.464 -6.326 57.040 1.00 97.50 198 LYS A CA 1
ATOM 1606 C C . LYS A 1 198 ? -43.018 -6.569 58.479 1.00 97.50 198 LYS A C 1
ATOM 1608 O O . LYS A 1 198 ? -43.881 -6.632 59.346 1.00 97.50 198 LYS A O 1
ATOM 1613 N N . LEU A 1 199 ? -41.707 -6.674 58.708 1.00 96.94 199 LEU A N 1
ATOM 1614 C CA . LEU A 1 199 ? -41.112 -6.926 60.018 1.00 96.94 199 LEU A CA 1
ATOM 1615 C C . LEU A 1 199 ? -41.481 -5.808 61.002 1.00 96.94 199 LEU A C 1
ATOM 1617 O O . LEU A 1 199 ? -42.147 -6.091 61.995 1.00 96.94 199 LEU A O 1
ATOM 1621 N N . ALA A 1 200 ? -41.229 -4.547 60.637 1.00 96.38 200 ALA A N 1
ATOM 1622 C CA . ALA A 1 200 ? -41.599 -3.381 61.444 1.00 96.38 200 ALA A CA 1
ATOM 1623 C C . ALA A 1 200 ? -43.112 -3.305 61.746 1.00 96.38 200 ALA A C 1
ATOM 1625 O O . ALA A 1 200 ? -43.525 -2.930 62.844 1.00 96.38 200 ALA A O 1
ATOM 1626 N N . LEU A 1 201 ? -43.965 -3.711 60.794 1.00 96.94 201 LEU A N 1
ATOM 1627 C CA . LEU A 1 201 ? -45.417 -3.782 61.001 1.00 96.94 201 LEU A CA 1
ATOM 1628 C C . LEU A 1 201 ? -45.830 -4.922 61.950 1.00 96.94 201 LEU A C 1
ATOM 1630 O O . LEU A 1 201 ? -46.855 -4.808 62.622 1.00 96.94 201 LEU A O 1
ATOM 1634 N N . THR A 1 202 ? -45.084 -6.028 61.999 1.00 96.81 202 THR A N 1
ATOM 1635 C CA . THR A 1 202 ? -45.310 -7.099 62.984 1.00 96.81 202 THR A CA 1
ATOM 1636 C C . THR A 1 202 ? -44.745 -6.759 64.359 1.00 96.81 202 THR A C 1
ATOM 1638 O O . THR A 1 202 ? -45.413 -7.034 65.350 1.00 96.81 202 THR A O 1
ATOM 1641 N N . GLU A 1 203 ? -43.588 -6.100 64.431 1.00 96.69 203 GLU A N 1
ATOM 1642 C CA . GLU A 1 203 ? -42.967 -5.640 65.679 1.00 96.69 203 GLU A CA 1
ATOM 1643 C C . GLU A 1 203 ? -43.878 -4.638 66.398 1.00 96.69 203 GLU A C 1
ATOM 1645 O O . GLU A 1 203 ? -44.302 -4.904 67.520 1.00 96.69 203 GLU A O 1
ATOM 1650 N N . GLY A 1 204 ? -44.327 -3.574 65.718 1.00 97.00 204 GLY A N 1
ATOM 1651 C CA . GLY A 1 204 ? -45.240 -2.588 66.313 1.00 97.00 204 GLY A CA 1
ATOM 1652 C C . GLY A 1 204 ? -46.585 -3.170 66.783 1.00 97.00 204 GLY A C 1
ATOM 1653 O O . GLY A 1 204 ? -47.160 -2.688 67.759 1.00 97.00 204 GLY A O 1
ATOM 1654 N N . LYS A 1 205 ? -47.073 -4.246 66.145 1.00 97.12 205 LYS A N 1
ATOM 1655 C CA . LYS A 1 205 ? -48.266 -4.989 66.601 1.00 97.12 205 LYS A CA 1
ATOM 1656 C C . LYS A 1 205 ? -47.999 -5.819 67.854 1.00 97.12 205 LYS A C 1
ATOM 1658 O O . LYS A 1 205 ? -48.867 -5.894 68.719 1.00 97.12 205 LYS A O 1
ATOM 1663 N N . LEU A 1 206 ? -46.825 -6.443 67.956 1.00 96.12 206 LEU A N 1
ATOM 1664 C CA . LEU A 1 206 ? -46.420 -7.179 69.154 1.00 96.12 206 LEU A CA 1
ATOM 1665 C C . LEU A 1 206 ? -46.206 -6.215 70.329 1.00 96.12 206 LEU A C 1
ATOM 1667 O O . LEU A 1 206 ? -46.701 -6.481 71.417 1.00 96.12 206 LEU A O 1
ATOM 1671 N N . GLU A 1 207 ? -45.581 -5.057 70.105 1.00 96.88 207 GLU A N 1
ATOM 1672 C CA . GLU A 1 207 ? -45.458 -3.995 71.114 1.00 96.88 207 GLU A CA 1
ATOM 1673 C C . GLU A 1 207 ? -46.816 -3.468 71.601 1.00 96.88 207 GLU A C 1
ATOM 1675 O O . GLU A 1 207 ? -46.973 -3.162 72.782 1.00 96.88 207 GLU A O 1
ATOM 1680 N N . GLU A 1 208 ? -47.801 -3.327 70.709 1.00 96.38 208 GLU A N 1
ATOM 1681 C CA . GLU A 1 208 ? -49.163 -2.917 71.069 1.00 96.38 208 GLU A CA 1
ATOM 1682 C C . GLU A 1 208 ? -49.889 -4.008 71.875 1.00 96.38 208 GLU A C 1
ATOM 1684 O O . GLU A 1 208 ? -50.536 -3.708 72.881 1.00 96.38 208 GLU A O 1
ATOM 1689 N N . GLN A 1 209 ? -49.727 -5.281 71.498 1.00 96.94 209 GLN A N 1
ATOM 1690 C CA . GLN A 1 209 ? -50.251 -6.419 72.260 1.00 96.94 209 GLN A CA 1
ATOM 1691 C C . GLN A 1 209 ? -49.607 -6.542 73.647 1.00 96.94 209 GLN A C 1
ATOM 1693 O O . GLN A 1 209 ? -50.322 -6.798 74.618 1.00 96.94 209 GLN A O 1
ATOM 1698 N N . ILE A 1 210 ? -48.294 -6.315 73.757 1.00 96.25 210 ILE A N 1
ATOM 1699 C CA . ILE A 1 210 ? -47.561 -6.278 75.030 1.00 96.25 210 ILE A CA 1
ATOM 1700 C C . ILE A 1 210 ? -48.104 -5.141 75.900 1.00 96.25 210 ILE A C 1
ATOM 1702 O O . ILE A 1 210 ? -48.629 -5.426 76.972 1.00 96.25 210 ILE A O 1
ATOM 1706 N N . ARG A 1 211 ? -48.129 -3.894 75.405 1.00 96.94 211 ARG A N 1
ATOM 1707 C CA . ARG A 1 211 ? -48.655 -2.731 76.151 1.00 96.94 211 ARG A CA 1
ATOM 1708 C C . ARG A 1 211 ? -50.100 -2.909 76.621 1.00 96.94 211 ARG A C 1
ATOM 1710 O O . ARG A 1 211 ? -50.440 -2.531 77.740 1.00 96.94 211 ARG A O 1
ATOM 1717 N N . ASN A 1 212 ? -50.967 -3.503 75.799 1.00 96.50 212 ASN A N 1
ATOM 1718 C CA . ASN A 1 212 ? -52.340 -3.822 76.202 1.00 96.50 212 ASN A CA 1
ATOM 1719 C C . ASN A 1 212 ? -52.390 -4.916 77.287 1.00 96.50 212 ASN A C 1
ATOM 1721 O O . ASN A 1 212 ? -53.194 -4.823 78.213 1.00 96.50 212 ASN A O 1
ATOM 1725 N N . SER A 1 213 ? -51.519 -5.925 77.207 1.00 96.31 213 SER A N 1
ATOM 1726 C CA . SER A 1 213 ? -51.420 -6.992 78.214 1.00 96.31 213 SER A CA 1
ATOM 1727 C C . SER A 1 213 ? -50.866 -6.467 79.543 1.00 96.31 213 SER A C 1
ATOM 1729 O O . SER A 1 213 ? -51.415 -6.773 80.596 1.00 96.31 213 SER A O 1
ATOM 1731 N N . GLU A 1 214 ? -49.846 -5.607 79.508 1.00 96.69 214 GLU A N 1
ATOM 1732 C CA . GLU A 1 214 ? -49.299 -4.899 80.674 1.00 96.69 214 GLU A CA 1
ATOM 1733 C C . GLU A 1 214 ? -50.362 -4.011 81.339 1.00 96.69 214 GLU A C 1
ATOM 1735 O O . GLU A 1 214 ? -50.543 -4.059 82.555 1.00 96.69 214 GLU A O 1
ATOM 1740 N N . ALA A 1 215 ? -51.141 -3.265 80.549 1.00 95.12 215 ALA A N 1
ATOM 1741 C CA . ALA A 1 215 ? -52.245 -2.448 81.054 1.00 95.12 215 ALA A CA 1
ATOM 1742 C C . ALA A 1 215 ? -53.401 -3.280 81.650 1.00 95.12 215 ALA A C 1
ATOM 1744 O O . ALA A 1 215 ? -54.114 -2.796 82.532 1.00 95.12 215 ALA A O 1
ATOM 1745 N N . GLN A 1 216 ? -53.605 -4.521 81.195 1.00 96.50 216 GLN A N 1
ATOM 1746 C CA . GLN A 1 216 ? -54.553 -5.463 81.805 1.00 96.50 216 GLN A CA 1
ATOM 1747 C C . GLN A 1 216 ? -53.999 -6.063 83.101 1.00 96.50 216 GLN A C 1
ATOM 1749 O O . GLN A 1 216 ? -54.714 -6.094 84.100 1.00 96.50 216 GLN A O 1
ATOM 1754 N N . LEU A 1 217 ? -52.724 -6.464 83.119 1.00 95.06 217 LEU A N 1
ATOM 1755 C CA . LEU A 1 217 ? -52.044 -6.945 84.324 1.00 95.06 217 LEU A CA 1
ATOM 1756 C C . LEU A 1 217 ? -52.035 -5.879 85.426 1.00 95.06 217 LEU A C 1
ATOM 1758 O O . LEU A 1 217 ? -52.377 -6.196 86.559 1.00 95.06 217 LEU A O 1
ATOM 1762 N N . SER A 1 218 ? -51.745 -4.616 85.094 1.00 95.94 218 SER A N 1
ATOM 1763 C CA . SER A 1 218 ? -51.786 -3.500 86.051 1.00 95.94 218 SER A CA 1
ATOM 1764 C C . SER A 1 218 ? -53.157 -3.380 86.722 1.00 95.94 218 SER A C 1
ATOM 1766 O O . SER A 1 218 ? -53.235 -3.356 87.945 1.00 95.94 218 SER A O 1
ATOM 1768 N N . LYS A 1 219 ? -54.247 -3.397 85.939 1.00 95.75 219 LYS A N 1
ATOM 1769 C CA . LYS A 1 219 ? -55.619 -3.340 86.476 1.00 95.75 219 LYS A CA 1
ATOM 1770 C C . LYS A 1 219 ? -55.947 -4.531 87.373 1.00 95.75 219 LYS A C 1
ATOM 1772 O O . LYS A 1 219 ? -56.609 -4.361 88.390 1.00 95.75 219 LYS A O 1
ATOM 1777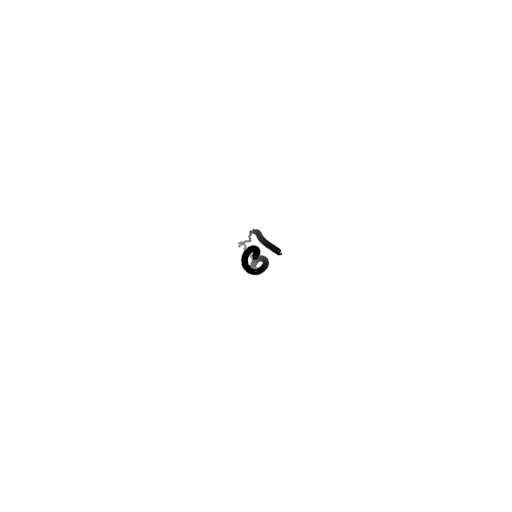 N N . LEU A 1 220 ? -55.485 -5.729 87.011 1.00 95.25 220 LEU A N 1
ATOM 1778 C CA . LEU A 1 220 ? -55.679 -6.924 87.833 1.00 95.25 220 LEU A CA 1
ATOM 1779 C C . LEU A 1 220 ? -54.879 -6.847 89.142 1.00 95.25 220 LEU A C 1
ATOM 1781 O O . LEU A 1 220 ? -55.396 -7.258 90.176 1.00 95.25 220 LEU A O 1
ATOM 1785 N N . CYS A 1 221 ? -53.675 -6.269 89.133 1.00 95.06 221 CYS A N 1
ATOM 1786 C CA . CYS A 1 221 ? -52.917 -5.978 90.351 1.00 95.06 221 CYS A CA 1
ATOM 1787 C C . CYS A 1 221 ? -53.630 -4.945 91.240 1.00 95.06 221 CYS A C 1
ATOM 1789 O O . CYS A 1 221 ? -53.738 -5.173 92.444 1.00 95.06 221 CYS A O 1
ATOM 1791 N N . ASP A 1 222 ? -54.177 -3.866 90.667 1.00 93.81 222 ASP A N 1
ATOM 1792 C CA . ASP A 1 222 ? -54.977 -2.877 91.408 1.00 93.81 222 ASP A CA 1
ATOM 1793 C C . ASP A 1 222 ? -56.238 -3.516 92.021 1.00 93.81 222 ASP A C 1
ATOM 1795 O O . ASP A 1 222 ? -56.563 -3.281 93.186 1.00 93.81 222 ASP A O 1
ATOM 1799 N N . GLU A 1 223 ? -56.940 -4.367 91.264 1.00 95.31 223 GLU A N 1
ATOM 1800 C CA . GLU A 1 223 ? -58.094 -5.129 91.750 1.00 95.31 223 GLU A CA 1
ATOM 1801 C C . GLU A 1 223 ? -57.736 -6.112 92.873 1.00 95.31 223 GLU A C 1
ATOM 1803 O O . GLU A 1 223 ? -58.532 -6.293 93.795 1.00 95.31 223 GLU A O 1
ATOM 1808 N N . ILE A 1 224 ? -56.577 -6.775 92.794 1.00 94.00 224 ILE A N 1
ATOM 1809 C CA . ILE A 1 224 ? -56.085 -7.676 93.845 1.00 94.00 224 ILE A CA 1
ATOM 1810 C C . ILE A 1 224 ? -55.759 -6.865 95.101 1.00 94.00 224 ILE A C 1
ATOM 1812 O O . ILE A 1 224 ? -56.298 -7.171 96.158 1.00 94.00 224 ILE A O 1
ATOM 1816 N N . ALA A 1 225 ? -55.005 -5.768 94.982 1.00 93.19 225 ALA A N 1
ATOM 1817 C CA . ALA A 1 225 ? -54.671 -4.901 96.112 1.00 93.19 225 ALA A CA 1
ATOM 1818 C C . ALA A 1 225 ? -55.920 -4.323 96.811 1.00 93.19 225 ALA A C 1
ATOM 1820 O O . ALA A 1 225 ? -55.969 -4.253 98.040 1.00 93.19 225 ALA A O 1
ATOM 1821 N N . GLN A 1 226 ? -56.964 -3.966 96.052 1.00 94.50 226 GLN A N 1
ATOM 1822 C CA . GLN A 1 226 ? -58.260 -3.554 96.611 1.00 94.50 226 GLN A CA 1
ATOM 1823 C C . GLN A 1 226 ? -58.967 -4.697 97.358 1.00 94.50 226 GLN A C 1
ATOM 1825 O O . GLN A 1 226 ? -59.519 -4.476 98.437 1.00 94.50 226 GLN A O 1
ATOM 1830 N N . LYS A 1 227 ? -58.950 -5.920 96.813 1.00 93.25 227 LYS A N 1
ATOM 1831 C CA . LYS A 1 227 ? -59.557 -7.101 97.453 1.00 93.25 227 LYS A CA 1
ATOM 1832 C C . LYS A 1 227 ? -58.795 -7.508 98.715 1.00 93.25 227 LYS A C 1
ATOM 1834 O O . LYS A 1 227 ? -59.439 -7.788 99.721 1.00 93.25 227 LYS A O 1
ATOM 1839 N N . ASP A 1 228 ? -57.467 -7.450 98.708 1.00 94.81 228 ASP A N 1
ATOM 1840 C CA . ASP A 1 228 ? -56.624 -7.729 99.876 1.00 94.81 228 ASP A CA 1
ATOM 1841 C C . ASP A 1 228 ? -56.822 -6.682 100.986 1.00 94.81 228 ASP A C 1
ATOM 1843 O O . ASP A 1 228 ? -56.929 -7.036 102.162 1.00 94.81 228 ASP A O 1
ATOM 1847 N N . ALA A 1 229 ? -56.971 -5.400 100.631 1.00 92.62 229 ALA A N 1
ATOM 1848 C CA . ALA A 1 229 ? -57.320 -4.348 101.588 1.00 92.62 229 ALA A CA 1
ATOM 1849 C C . ALA A 1 229 ? -58.701 -4.585 102.234 1.00 92.62 229 ALA A C 1
ATOM 1851 O O . ALA A 1 229 ? -58.836 -4.478 103.454 1.00 92.62 229 ALA A O 1
ATOM 1852 N N . LEU A 1 230 ? -59.711 -4.971 101.443 1.00 92.75 230 LEU A N 1
ATOM 1853 C CA . LEU A 1 230 ? -61.044 -5.328 101.948 1.00 92.75 230 LEU A CA 1
ATOM 1854 C C . LEU A 1 230 ? -61.025 -6.602 102.808 1.00 92.75 230 LEU A C 1
ATOM 1856 O O . LEU A 1 230 ? -61.711 -6.657 103.826 1.00 92.75 230 LEU A O 1
ATOM 1860 N N . LEU A 1 231 ? -60.230 -7.613 102.442 1.00 92.25 231 LEU A N 1
ATOM 1861 C CA . LEU A 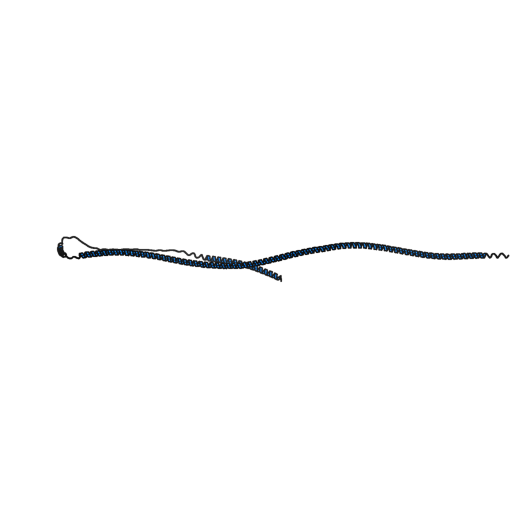1 231 ? -60.039 -8.825 103.246 1.00 92.25 231 LEU A CA 1
ATOM 1862 C C . LEU A 1 231 ? -59.362 -8.513 104.587 1.00 92.25 231 LEU A C 1
ATOM 1864 O O . LEU A 1 231 ? -59.771 -9.063 105.606 1.00 92.25 231 LEU A O 1
ATOM 1868 N N . SER A 1 232 ? -58.389 -7.600 104.606 1.00 92.44 232 SER A N 1
ATOM 1869 C CA . SER A 1 232 ? -57.742 -7.118 105.832 1.00 92.44 232 SER A CA 1
ATOM 1870 C C . SER A 1 232 ? -58.723 -6.356 106.736 1.00 92.44 232 SER A C 1
ATOM 1872 O O . SER A 1 232 ? -58.832 -6.648 107.928 1.00 92.44 232 SER A O 1
ATOM 1874 N N . GLU A 1 233 ? -59.528 -5.450 106.167 1.00 93.12 233 GLU A N 1
ATOM 1875 C CA . GLU A 1 233 ? -60.561 -4.714 106.909 1.00 93.12 233 GLU A CA 1
ATOM 1876 C C . GLU A 1 233 ? -61.650 -5.650 107.473 1.00 93.12 233 GLU A C 1
ATOM 1878 O O . GLU A 1 233 ? -62.100 -5.486 108.610 1.00 93.12 233 GLU A O 1
ATOM 1883 N N . LEU A 1 234 ? -62.061 -6.666 106.706 1.00 90.94 234 LEU A N 1
ATOM 1884 C CA . LEU A 1 234 ? -62.975 -7.714 107.169 1.00 90.94 234 LEU A CA 1
ATOM 1885 C C . LEU A 1 234 ? -62.334 -8.602 108.244 1.00 90.94 234 LEU A C 1
ATOM 1887 O O . LEU A 1 234 ? -63.016 -8.953 109.204 1.00 90.94 234 LEU A O 1
ATOM 1891 N N . GLY A 1 235 ? -61.040 -8.911 108.135 1.00 91.75 235 GLY A N 1
ATOM 1892 C CA . GLY A 1 235 ? -60.271 -9.627 109.154 1.00 91.75 235 GLY A CA 1
ATOM 1893 C C . GLY A 1 235 ? -60.298 -8.902 110.500 1.00 91.75 235 GLY A C 1
ATOM 1894 O O . GLY A 1 235 ? -60.741 -9.477 111.491 1.00 91.75 235 GLY A O 1
ATOM 1895 N N . ALA A 1 236 ? -59.959 -7.611 110.516 1.00 90.31 236 ALA A N 1
ATOM 1896 C CA . ALA A 1 236 ? -60.016 -6.780 111.722 1.00 90.31 236 ALA A CA 1
ATOM 1897 C C . ALA A 1 236 ? -61.446 -6.643 112.294 1.00 90.31 236 ALA A C 1
ATOM 1899 O O . ALA A 1 236 ? -61.641 -6.585 113.510 1.00 90.31 236 ALA A O 1
ATOM 1900 N N . LYS A 1 237 ? -62.483 -6.637 111.441 1.00 91.19 237 LYS A N 1
ATOM 1901 C CA . LYS A 1 237 ? -63.893 -6.675 111.883 1.00 91.19 237 LYS A CA 1
ATOM 1902 C C . LYS A 1 237 ? -64.279 -8.028 112.495 1.00 91.19 237 LYS A C 1
ATOM 1904 O O . LYS A 1 237 ? -65.055 -8.053 113.448 1.00 91.19 237 LYS A O 1
ATOM 1909 N N . VAL A 1 238 ? -63.751 -9.143 111.989 1.00 91.25 238 VAL A N 1
ATOM 1910 C CA . VAL A 1 238 ? -63.944 -10.480 112.581 1.00 91.25 238 VAL A CA 1
ATOM 1911 C C . VAL A 1 238 ? -63.207 -10.592 113.916 1.00 91.25 238 VAL A C 1
ATOM 1913 O O . VAL A 1 238 ? -63.793 -11.060 114.886 1.00 91.25 238 VAL A O 1
ATOM 1916 N N . GLU A 1 239 ? -61.973 -10.098 114.001 1.00 89.81 239 GLU A N 1
ATOM 1917 C CA . GLU A 1 239 ? -61.178 -10.083 115.233 1.00 89.81 239 GLU A CA 1
ATOM 1918 C C . GLU A 1 239 ? -61.868 -9.247 116.323 1.00 89.81 239 GLU A C 1
ATOM 1920 O O . GLU A 1 239 ? -62.256 -9.789 117.354 1.00 89.81 239 GLU A O 1
ATOM 1925 N N . THR A 1 240 ? -62.203 -7.984 116.045 1.00 90.88 240 THR A N 1
ATOM 1926 C CA . THR A 1 240 ? -62.894 -7.103 117.012 1.00 90.88 240 THR A CA 1
ATOM 1927 C C . THR A 1 240 ? -64.331 -7.519 117.358 1.00 90.88 240 THR A C 1
ATOM 1929 O O . THR A 1 240 ? -64.887 -7.047 118.353 1.00 90.88 240 THR A O 1
ATOM 1932 N N . THR A 1 241 ? -64.976 -8.393 116.574 1.00 89.50 241 THR A N 1
ATOM 1933 C CA . THR A 1 241 ? -66.263 -9.009 116.961 1.00 89.50 241 THR A CA 1
ATOM 1934 C C . THR A 1 241 ? -66.086 -10.318 117.727 1.00 89.50 241 THR A C 1
ATOM 1936 O O . THR A 1 241 ? -66.922 -10.627 118.577 1.00 89.50 241 THR A O 1
ATOM 1939 N N . GLN A 1 242 ? -64.987 -11.044 117.509 1.00 92.38 242 GLN A N 1
ATOM 1940 C CA . GLN A 1 242 ? -64.577 -12.175 118.339 1.00 92.38 242 GLN A CA 1
ATOM 1941 C C . GLN A 1 242 ? -64.121 -11.701 119.731 1.00 92.38 242 GLN A C 1
ATOM 1943 O O . GLN A 1 242 ? -64.585 -12.269 120.716 1.00 92.38 242 GLN A O 1
ATOM 1948 N N . GLU A 1 243 ? -63.347 -10.613 119.831 1.00 90.06 243 GLU A N 1
ATOM 1949 C CA . GLU A 1 243 ? -62.992 -9.951 121.100 1.00 90.06 243 GLU A CA 1
ATOM 1950 C C . GLU A 1 243 ? -64.243 -9.585 121.911 1.00 90.06 243 GLU A C 1
ATOM 1952 O O . GLU A 1 243 ? -64.402 -10.039 123.040 1.00 90.06 243 GLU A O 1
ATOM 1957 N N . LYS A 1 244 ? -65.193 -8.846 121.317 1.00 91.06 244 LYS A N 1
ATOM 1958 C CA . LYS A 1 244 ? -66.459 -8.466 121.980 1.00 91.06 244 LYS A CA 1
ATOM 1959 C C . LYS A 1 244 ? -67.297 -9.671 122.400 1.00 91.06 244 LYS A C 1
ATOM 1961 O O . LYS A 1 244 ? -67.979 -9.635 123.419 1.00 91.06 244 LYS A O 1
ATOM 1966 N N . LYS A 1 245 ? -67.269 -10.755 121.623 1.00 91.25 245 LYS A N 1
ATOM 1967 C CA . LYS A 1 245 ? -67.930 -12.018 121.973 1.00 91.25 245 LYS A CA 1
ATOM 1968 C C . LYS A 1 245 ? -67.241 -12.702 123.158 1.00 91.25 245 LYS A C 1
ATOM 1970 O O . LYS A 1 245 ? -67.936 -13.272 123.993 1.00 91.25 245 LYS A O 1
ATOM 1975 N N . GLU A 1 246 ? -65.915 -12.659 123.248 1.00 89.44 246 GLU A N 1
ATOM 1976 C CA . GLU A 1 246 ? -65.156 -13.187 124.389 1.00 89.44 246 GLU A CA 1
ATOM 1977 C C . GLU A 1 246 ? -65.327 -12.324 125.646 1.00 89.44 246 GLU A C 1
ATOM 1979 O O . GLU A 1 246 ? -65.547 -12.874 126.724 1.00 89.44 246 GLU A O 1
ATOM 1984 N N . GLU A 1 247 ? -65.351 -10.997 125.504 1.00 90.12 247 GLU A N 1
ATOM 1985 C CA . GLU A 1 247 ? -65.707 -10.037 126.555 1.00 90.12 247 GLU A CA 1
ATOM 1986 C C . GLU A 1 247 ? -67.110 -10.326 127.107 1.00 90.12 247 GLU A C 1
ATOM 1988 O O . GLU A 1 247 ? -67.253 -10.601 128.298 1.00 90.12 247 GLU A O 1
ATOM 1993 N N . LEU A 1 248 ? -68.130 -10.399 126.242 1.00 90.44 248 LEU A N 1
ATOM 1994 C CA . LEU A 1 248 ? -69.503 -10.749 126.627 1.00 90.44 248 LEU A CA 1
ATOM 1995 C C . LEU A 1 248 ? -69.602 -12.147 127.263 1.00 90.44 248 LEU A C 1
ATOM 1997 O O . LEU A 1 248 ? -70.369 -12.338 128.205 1.00 90.44 248 LEU A O 1
ATOM 2001 N N . LEU A 1 249 ? -68.830 -13.138 126.803 1.00 89.00 249 LEU A N 1
ATOM 2002 C CA . LEU A 1 249 ? -68.760 -14.457 127.450 1.00 89.00 249 LEU A CA 1
ATOM 2003 C C . LEU A 1 249 ? -68.079 -14.390 128.828 1.00 89.00 249 LEU A C 1
ATOM 2005 O O . LEU A 1 249 ? -68.478 -15.122 129.739 1.00 89.00 249 LEU A O 1
ATOM 2009 N N . GLY A 1 250 ? -67.099 -13.503 129.004 1.00 87.88 250 GLY A N 1
ATOM 2010 C CA . GLY A 1 250 ? -66.471 -13.179 130.283 1.00 87.88 250 GLY A CA 1
ATOM 2011 C C . GLY A 1 250 ? -67.444 -12.505 131.252 1.00 87.88 250 GLY A C 1
ATOM 2012 O O . GLY A 1 250 ? -67.583 -12.960 132.389 1.00 87.88 250 GLY A O 1
ATOM 2013 N N . GLU A 1 251 ? -68.191 -11.497 130.794 1.00 89.94 251 GLU A N 1
ATOM 2014 C CA . GLU A 1 251 ? -69.272 -10.858 131.553 1.00 89.94 251 GLU A CA 1
ATOM 2015 C C . GLU A 1 251 ? -70.344 -11.869 131.966 1.00 89.94 251 GLU A C 1
ATOM 2017 O O . GLU A 1 251 ? -70.715 -11.929 133.136 1.00 89.94 251 GLU A O 1
ATOM 2022 N N . LEU A 1 252 ? -70.811 -12.710 131.040 1.00 88.19 252 LEU A N 1
ATOM 2023 C CA . LEU A 1 252 ? -71.844 -13.719 131.292 1.00 88.19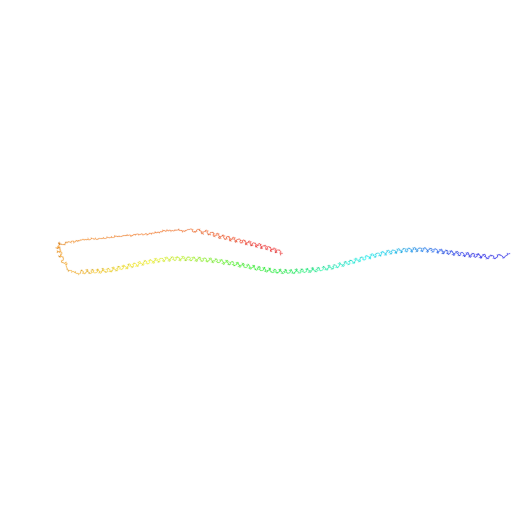 252 LEU A CA 1
ATOM 2024 C C . LEU A 1 252 ? -71.332 -14.805 132.259 1.00 88.19 252 LEU A C 1
ATOM 2026 O O . LEU A 1 252 ? -72.071 -15.271 133.127 1.00 88.19 252 LEU A O 1
ATOM 2030 N N . SER A 1 253 ? -70.042 -15.151 132.201 1.00 85.44 253 SER A N 1
ATOM 2031 C CA . SER A 1 253 ? -69.385 -16.044 133.170 1.00 85.44 253 SER A CA 1
ATOM 2032 C C . SER A 1 253 ? -69.246 -15.403 134.557 1.00 85.44 253 SER A C 1
ATOM 2034 O O . SER A 1 253 ? -69.528 -16.050 135.569 1.00 85.44 253 SER A O 1
ATOM 2036 N N . SER A 1 254 ? -68.882 -14.120 134.619 1.00 88.56 254 SER A N 1
ATOM 2037 C CA . SER A 1 254 ? -68.829 -13.327 135.854 1.00 88.56 254 SER A CA 1
ATOM 2038 C C . SER A 1 254 ? -70.220 -13.188 136.481 1.00 88.56 254 SER A C 1
ATOM 2040 O O . SER A 1 254 ? -70.413 -13.482 137.662 1.00 88.56 254 SER A O 1
ATOM 2042 N N . MET A 1 255 ? -71.231 -12.866 135.672 1.00 86.81 255 MET A N 1
ATOM 2043 C CA . MET A 1 255 ? -72.629 -12.779 136.082 1.00 86.81 255 MET A CA 1
ATOM 2044 C C . MET A 1 255 ? -73.156 -14.135 136.561 1.00 86.81 255 MET A C 1
ATOM 2046 O O . MET A 1 255 ? -73.810 -14.182 137.597 1.00 86.81 255 MET A O 1
ATOM 2050 N N . ASN A 1 256 ? -72.811 -15.245 135.901 1.00 88.25 256 ASN A N 1
ATOM 2051 C CA . ASN A 1 256 ? -73.109 -16.595 136.392 1.00 88.25 256 ASN A CA 1
ATOM 2052 C C . ASN A 1 256 ? -72.420 -16.898 137.732 1.00 88.25 256 ASN A C 1
ATOM 2054 O O . ASN A 1 256 ? -73.027 -17.532 138.595 1.00 88.25 256 ASN A O 1
ATOM 2058 N N . SER A 1 257 ? -71.190 -16.424 137.951 1.00 86.38 257 SER A N 1
ATOM 2059 C CA . SER A 1 257 ? -70.506 -16.539 139.246 1.00 86.38 257 SER A CA 1
ATOM 2060 C C . SER A 1 257 ? -71.238 -15.751 140.340 1.00 86.38 257 SER A C 1
ATOM 2062 O O . SER A 1 257 ? -71.542 -16.299 141.401 1.00 86.38 257 SER A O 1
ATOM 2064 N N . VAL A 1 258 ? -71.638 -14.505 140.057 1.00 86.81 258 VAL A N 1
ATOM 2065 C CA . VAL A 1 258 ? -72.442 -13.663 140.963 1.00 86.81 258 VAL A CA 1
ATOM 2066 C C . VAL A 1 258 ? -73.830 -14.264 141.211 1.00 86.81 258 VAL A C 1
ATOM 2068 O O . VAL A 1 258 ? -74.294 -14.267 142.349 1.00 86.81 258 VAL A O 1
ATOM 2071 N N . LEU A 1 259 ? -74.493 -14.820 140.194 1.00 84.25 259 LEU A N 1
ATOM 2072 C CA . LEU A 1 259 ? -75.777 -15.515 140.327 1.00 84.25 259 LEU A CA 1
ATOM 2073 C C . LEU A 1 259 ? -75.641 -16.790 141.163 1.00 84.25 259 LEU A C 1
ATOM 2075 O O . LEU A 1 259 ? -76.484 -17.039 142.018 1.00 84.25 259 LEU A O 1
ATOM 2079 N N . LYS A 1 260 ? -74.557 -17.555 140.998 1.00 86.69 260 LYS A N 1
ATOM 2080 C CA . LYS A 1 260 ? -74.251 -18.735 141.818 1.00 86.69 260 LYS A CA 1
ATOM 2081 C C . LYS A 1 260 ? -73.934 -18.351 143.266 1.00 86.69 260 LYS A C 1
ATOM 2083 O O . LYS A 1 260 ? -74.419 -19.003 144.184 1.00 86.69 260 LYS A O 1
ATOM 2088 N N . GLN A 1 261 ? -73.195 -17.263 143.489 1.00 85.31 261 GLN A N 1
ATOM 2089 C CA . GLN A 1 261 ? -72.931 -16.712 144.822 1.00 85.31 261 GLN A CA 1
ATOM 2090 C C . GLN A 1 261 ? -74.221 -16.206 145.491 1.00 85.31 261 GLN A C 1
ATOM 2092 O O . GLN A 1 261 ? -74.462 -16.504 146.661 1.00 85.31 261 GLN A O 1
ATOM 2097 N N . ARG A 1 262 ? -75.082 -15.499 144.745 1.00 83.56 262 ARG A N 1
ATOM 2098 C CA . ARG A 1 262 ? -76.420 -15.082 145.193 1.00 83.56 262 ARG A CA 1
ATOM 2099 C C . ARG A 1 262 ? -77.315 -16.285 145.477 1.00 83.56 262 ARG A C 1
ATOM 2101 O O . ARG A 1 262 ? -77.976 -16.276 146.502 1.00 83.56 262 ARG A O 1
ATOM 2108 N N . GLY A 1 263 ? -77.284 -17.330 144.651 1.00 86.25 263 GLY A N 1
ATOM 2109 C CA . GLY A 1 263 ? -78.001 -18.589 144.871 1.00 86.25 263 GLY A CA 1
ATOM 2110 C C . GLY A 1 263 ? -77.564 -19.284 146.160 1.00 86.25 263 GLY A C 1
ATOM 2111 O O . GLY A 1 263 ? -78.402 -19.589 147.000 1.00 86.25 263 GLY A O 1
ATOM 2112 N N . SER A 1 264 ? -76.255 -19.424 146.392 1.00 82.38 264 SER A N 1
ATOM 2113 C CA . SER A 1 264 ? -75.717 -19.917 147.670 1.00 82.38 264 SER A CA 1
ATOM 2114 C C . SER A 1 264 ? -76.110 -19.032 148.858 1.00 82.38 264 SER A C 1
ATOM 2116 O O . SER A 1 264 ? -76.353 -19.541 149.950 1.00 82.38 264 SER A O 1
ATOM 2118 N N . ARG A 1 265 ? -76.195 -17.707 148.668 1.00 84.62 265 ARG A N 1
ATOM 2119 C CA . ARG A 1 265 ? -76.627 -16.775 149.718 1.00 84.62 265 ARG A CA 1
ATOM 2120 C C . ARG A 1 265 ? -78.135 -16.832 149.975 1.00 84.62 265 ARG A C 1
ATOM 2122 O O . ARG A 1 265 ? -78.537 -16.690 151.123 1.00 84.62 265 ARG A O 1
ATOM 2129 N N . ILE A 1 266 ? -78.949 -17.077 148.950 1.00 80.56 266 ILE A N 1
ATOM 2130 C CA . ILE A 1 266 ? -80.386 -17.347 149.070 1.00 80.56 266 ILE A CA 1
ATOM 2131 C C . ILE A 1 266 ? -80.583 -18.666 149.815 1.00 80.56 266 ILE A C 1
ATOM 2133 O O . ILE A 1 266 ? -81.237 -18.647 150.843 1.00 80.56 266 ILE A O 1
ATOM 2137 N N . ALA A 1 267 ? -79.904 -19.749 149.428 1.00 78.38 267 ALA A N 1
ATOM 2138 C CA . ALA A 1 267 ? -79.964 -21.028 150.141 1.00 78.38 267 ALA A CA 1
ATOM 2139 C C . ALA A 1 267 ? -79.517 -20.919 151.618 1.00 78.38 267 ALA A C 1
ATOM 2141 O O . ALA A 1 267 ? -80.097 -21.561 152.491 1.00 78.38 267 ALA A O 1
ATOM 2142 N N . GLN A 1 268 ? -78.526 -20.070 151.931 1.00 77.31 268 GLN A N 1
ATOM 2143 C CA . GLN A 1 268 ? -78.197 -19.718 153.321 1.00 77.31 268 GLN A CA 1
ATOM 2144 C C . GLN A 1 268 ? -79.343 -18.980 154.024 1.00 77.31 268 GLN A C 1
ATOM 2146 O O . GLN A 1 268 ? -79.697 -19.346 155.139 1.00 77.31 268 GLN A O 1
ATOM 2151 N N . LEU A 1 269 ? -79.921 -17.954 153.394 1.00 75.56 269 LEU A N 1
ATOM 2152 C CA . LEU A 1 269 ? -81.021 -17.171 153.967 1.00 75.56 269 LEU A CA 1
ATOM 2153 C C . LEU A 1 269 ? -82.313 -17.990 154.111 1.00 75.56 269 LEU A C 1
ATOM 2155 O O . LEU A 1 269 ? -83.059 -17.760 155.054 1.00 75.56 269 LEU A O 1
ATOM 2159 N N . GLU A 1 270 ? -82.554 -18.961 153.231 1.00 77.25 270 GLU A N 1
ATOM 2160 C CA . GLU A 1 270 ? -83.636 -19.947 153.309 1.00 77.25 270 GLU A CA 1
ATOM 2161 C C . GLU A 1 270 ? -83.397 -20.946 154.446 1.00 77.25 270 GLU A C 1
ATOM 2163 O O . GLU A 1 270 ? -84.334 -21.268 155.173 1.00 77.25 270 GLU A O 1
ATOM 2168 N N . ALA A 1 271 ? -82.154 -21.389 154.666 1.00 75.44 271 ALA A N 1
ATOM 2169 C CA . ALA A 1 271 ? -81.792 -22.225 155.811 1.00 75.44 271 ALA A CA 1
ATOM 2170 C C . ALA A 1 271 ? -81.882 -21.461 157.148 1.00 75.44 271 ALA A C 1
ATOM 2172 O O . ALA A 1 271 ? -82.386 -22.006 158.131 1.00 75.44 271 ALA A O 1
ATOM 2173 N N . ASP A 1 272 ? -81.459 -20.193 157.190 1.00 74.06 272 ASP A N 1
ATOM 2174 C CA . ASP A 1 272 ? -81.652 -19.311 158.347 1.00 74.06 272 ASP A CA 1
ATOM 2175 C C . ASP A 1 272 ? -83.142 -19.011 158.584 1.00 74.06 272 ASP A C 1
ATOM 2177 O O . ASP A 1 272 ? -83.589 -19.052 159.728 1.00 74.06 272 ASP A O 1
ATOM 2181 N N . LEU A 1 273 ? -83.939 -18.790 157.530 1.00 69.88 273 LEU A N 1
ATOM 2182 C CA . LEU A 1 273 ? -85.398 -18.670 157.630 1.00 69.88 273 LEU A CA 1
ATOM 2183 C C . LEU A 1 273 ? -86.027 -19.952 158.169 1.00 69.88 273 LEU A C 1
ATOM 2185 O O . LEU A 1 273 ? -86.802 -19.876 159.113 1.00 69.88 273 LEU A O 1
ATOM 2189 N N . ALA A 1 274 ? -85.667 -21.122 157.639 1.00 71.69 274 ALA A N 1
ATOM 2190 C CA . ALA A 1 274 ? -86.164 -22.408 158.123 1.00 71.69 274 ALA A CA 1
ATOM 2191 C C . ALA A 1 274 ? -85.821 -22.621 159.606 1.00 71.69 274 ALA A C 1
ATOM 2193 O O . ALA A 1 274 ? -86.685 -23.032 160.382 1.00 71.69 274 ALA A O 1
ATOM 2194 N N . ARG A 1 275 ? -84.599 -22.262 160.022 1.00 75.62 275 ARG A N 1
ATOM 2195 C CA . ARG A 1 275 ? -84.160 -22.294 161.422 1.00 75.62 275 ARG A CA 1
ATOM 2196 C C . ARG A 1 275 ? -84.968 -21.335 162.300 1.00 75.62 275 ARG A C 1
ATOM 2198 O O . ARG A 1 275 ? -85.511 -21.771 163.308 1.00 75.62 275 ARG A O 1
ATOM 2205 N N . VAL A 1 276 ? -85.138 -20.074 161.901 1.00 70.31 276 VAL A N 1
ATOM 2206 C CA . VAL A 1 276 ? -85.951 -19.081 162.633 1.00 70.31 276 VAL A CA 1
ATOM 2207 C C . VAL A 1 276 ? -87.436 -19.477 162.670 1.00 70.31 276 VAL A C 1
ATOM 2209 O O . VAL A 1 276 ? -88.118 -19.265 163.673 1.00 70.31 276 VAL A O 1
ATOM 2212 N N . THR A 1 277 ? -87.966 -20.093 161.612 1.00 69.75 277 THR A N 1
ATOM 2213 C CA . THR A 1 277 ? -89.328 -20.646 161.589 1.00 69.75 277 THR A CA 1
ATOM 2214 C C . THR A 1 277 ? -89.454 -21.845 162.531 1.00 69.75 277 THR A C 1
ATOM 2216 O O . THR A 1 277 ? -90.459 -21.948 163.231 1.00 69.75 277 THR A O 1
ATOM 2219 N N . GLN A 1 278 ? -88.439 -22.708 162.622 1.00 70.50 278 GLN A N 1
ATOM 2220 C CA . GLN A 1 278 ? -88.395 -23.826 163.568 1.00 70.50 278 GLN A CA 1
ATOM 2221 C C . GLN A 1 278 ? -88.267 -23.349 165.027 1.00 70.50 278 GLN A C 1
ATOM 2223 O O . GLN A 1 278 ? -88.987 -23.851 165.889 1.00 70.50 278 GLN A O 1
ATOM 2228 N N . GLU A 1 279 ? -87.423 -22.351 165.299 1.00 62.88 279 GLU A N 1
ATOM 2229 C CA . GLU A 1 279 ? -87.273 -21.705 166.611 1.00 62.88 279 GLU A CA 1
ATOM 2230 C C . GLU A 1 279 ? -88.610 -21.071 167.064 1.00 62.88 279 GLU A C 1
ATOM 2232 O O . GLU A 1 279 ? -89.082 -21.338 168.172 1.00 62.88 279 GLU A O 1
ATOM 2237 N N . ASN A 1 280 ? -89.300 -20.331 166.184 1.00 56.97 280 ASN A N 1
ATOM 2238 C CA . ASN A 1 280 ? -90.645 -19.796 166.456 1.00 56.97 280 ASN A CA 1
ATOM 2239 C C . ASN A 1 280 ? -91.706 -20.901 166.646 1.00 56.97 280 ASN A C 1
ATOM 2241 O O . ASN A 1 280 ? -92.544 -20.816 167.547 1.00 56.97 280 ASN A O 1
ATOM 2245 N N . ALA A 1 281 ? -91.674 -21.963 165.833 1.00 59.31 281 ALA A N 1
ATOM 2246 C CA . ALA A 1 281 ? -92.614 -23.082 165.934 1.00 59.31 281 ALA A CA 1
ATOM 2247 C C . ALA A 1 281 ? -92.442 -23.906 167.225 1.00 59.31 281 ALA A C 1
ATOM 2249 O O . ALA A 1 281 ? -93.403 -24.531 167.682 1.00 59.31 281 ALA A O 1
ATOM 2250 N N . GLN A 1 282 ? -91.250 -23.896 167.831 1.00 56.12 282 GLN A N 1
ATOM 2251 C CA . GLN A 1 282 ? -91.010 -24.480 169.153 1.00 56.12 282 GLN A CA 1
ATOM 2252 C C . GLN A 1 282 ? -91.554 -23.595 170.283 1.00 56.12 282 GLN A C 1
ATOM 2254 O O . GLN A 1 282 ? -92.200 -24.116 171.193 1.00 56.12 282 GLN A O 1
ATOM 2259 N N . GLN A 1 283 ? -91.381 -22.269 170.208 1.00 53.00 283 GLN A N 1
ATOM 2260 C CA . GLN A 1 283 ? -91.908 -21.337 171.221 1.00 53.00 283 GLN A CA 1
ATOM 2261 C C . GLN A 1 283 ? -93.447 -21.351 171.310 1.00 53.00 283 GLN A C 1
ATOM 2263 O O . GLN A 1 283 ? -94.007 -21.158 172.386 1.00 53.00 283 GLN A O 1
ATOM 2268 N N . LEU A 1 284 ? -94.142 -21.651 170.209 1.00 51.28 284 LEU A N 1
ATOM 2269 C CA . LEU A 1 284 ? -95.610 -21.707 170.137 1.00 51.28 284 LEU A CA 1
ATOM 2270 C C . LEU A 1 284 ? -96.245 -23.040 170.600 1.00 51.28 284 LEU A C 1
ATOM 2272 O O . LEU A 1 284 ? -97.443 -23.242 170.394 1.00 51.28 284 LEU A O 1
ATOM 2276 N N . ARG A 1 285 ? -95.487 -23.972 171.207 1.00 50.28 285 ARG A N 1
ATOM 2277 C CA . ARG A 1 285 ? -95.952 -25.352 171.485 1.00 50.28 285 ARG A CA 1
ATOM 2278 C C . ARG A 1 285 ? -96.035 -25.800 172.957 1.00 50.28 285 ARG A C 1
ATOM 2280 O O . ARG A 1 285 ? -96.084 -27.003 173.206 1.00 50.28 285 ARG A O 1
ATOM 2287 N N . GLN A 1 286 ? -96.169 -24.887 173.925 1.00 39.00 286 GLN A N 1
ATOM 2288 C CA . GLN A 1 286 ? -96.653 -25.235 175.279 1.00 39.00 286 GLN A CA 1
ATOM 2289 C C . GLN A 1 286 ? -97.699 -24.238 175.823 1.00 39.00 286 GLN A C 1
ATOM 2291 O O . GLN A 1 286 ? -97.407 -23.046 175.906 1.00 39.00 286 GLN A O 1
ATOM 2296 N N . PRO A 1 287 ? -98.904 -24.699 176.227 1.00 44.97 287 PRO A N 1
ATOM 2297 C CA . PRO A 1 287 ? -99.929 -23.853 176.837 1.00 44.97 287 PRO A CA 1
ATOM 2298 C C . PRO A 1 287 ? -100.095 -24.067 178.357 1.00 44.97 287 PRO A C 1
ATOM 2300 O O . PRO A 1 287 ? -100.072 -25.193 178.842 1.00 44.97 287 PRO A O 1
ATOM 2303 N N . GLY A 1 288 ? -100.434 -22.989 179.077 1.00 34.25 288 GLY A N 1
ATOM 2304 C CA . GLY A 1 288 ? -101.334 -23.074 180.238 1.00 34.25 288 GLY A CA 1
ATOM 2305 C C . GLY A 1 288 ? -100.748 -23.154 181.657 1.00 34.25 288 GLY A C 1
ATOM 2306 O O . GLY A 1 288 ? -100.965 -24.154 182.328 1.00 34.25 288 GLY A O 1
ATOM 2307 N N . ALA A 1 289 ? -100.170 -22.058 182.175 1.00 40.28 289 ALA A N 1
ATOM 2308 C CA . ALA A 1 289 ? -100.208 -21.717 183.613 1.00 40.28 289 ALA A CA 1
ATOM 2309 C C . ALA A 1 289 ? -99.758 -20.261 183.884 1.00 40.28 289 ALA A C 1
ATOM 2311 O O . ALA A 1 289 ? -98.563 -20.023 184.006 1.00 40.28 289 ALA A O 1
ATOM 2312 N N . SER A 1 290 ? -100.696 -19.295 183.967 1.00 42.06 290 SER A N 1
ATOM 2313 C CA . SER A 1 290 ? -100.579 -17.998 184.706 1.00 42.06 290 SER A CA 1
ATOM 2314 C C . SER A 1 290 ? -101.701 -16.996 184.380 1.00 42.06 290 SER A C 1
ATOM 2316 O O . SER A 1 290 ? -102.020 -16.147 185.206 1.00 42.06 290 SER A O 1
ATOM 2318 N N . SER A 1 291 ? -102.353 -17.103 183.214 1.00 44.16 291 SER A N 1
ATOM 2319 C CA . SER A 1 291 ? -103.242 -16.054 182.662 1.00 44.16 291 SER A CA 1
ATOM 2320 C C . SER A 1 291 ? -104.494 -15.677 183.485 1.00 44.16 291 SER A C 1
ATOM 2322 O O . SER A 1 291 ? -105.193 -14.745 183.097 1.00 44.16 291 SER A O 1
ATOM 2324 N N . ASN A 1 292 ? -104.781 -16.357 184.602 1.00 44.84 292 ASN A N 1
ATOM 2325 C CA . ASN A 1 292 ? -105.895 -16.035 185.507 1.00 44.84 292 ASN A CA 1
ATOM 2326 C C . ASN A 1 292 ? -105.455 -15.404 186.846 1.00 44.84 292 ASN A C 1
ATOM 2328 O O . ASN A 1 292 ? -106.315 -15.044 187.644 1.00 44.84 292 ASN A O 1
ATOM 2332 N N . ALA A 1 293 ? -104.152 -15.250 187.113 1.00 45.19 293 ALA A N 1
ATOM 2333 C CA . ALA A 1 293 ? -103.672 -14.585 188.329 1.00 45.19 293 ALA A CA 1
ATOM 2334 C C . ALA A 1 293 ? -103.688 -13.052 188.179 1.00 45.19 293 ALA A C 1
ATOM 2336 O O . ALA A 1 293 ? -104.283 -12.333 188.985 1.00 45.19 293 ALA A O 1
ATOM 2337 N N . ASN A 1 294 ? -103.085 -12.544 187.102 1.00 45.72 294 ASN A N 1
ATOM 2338 C CA . ASN A 1 294 ? -102.800 -11.116 186.954 1.00 45.72 294 ASN A CA 1
ATOM 2339 C C . ASN A 1 294 ? -104.047 -10.257 186.652 1.00 45.72 294 ASN A C 1
ATOM 2341 O O . ASN A 1 294 ? -104.005 -9.043 186.821 1.00 45.72 294 ASN A O 1
ATOM 2345 N N . GLN A 1 295 ? -105.192 -10.856 186.299 1.00 47.81 295 GLN A N 1
ATOM 2346 C CA . GLN A 1 295 ? -106.464 -10.125 186.176 1.00 47.81 295 GLN A CA 1
ATOM 2347 C C . GLN A 1 295 ? -106.944 -9.570 187.536 1.00 47.81 295 GLN A C 1
ATOM 2349 O O . GLN A 1 295 ? -107.549 -8.500 187.581 1.00 47.81 295 GLN A O 1
ATOM 2354 N N . ASN A 1 296 ? -106.621 -10.250 188.645 1.00 49.84 296 ASN A N 1
ATOM 2355 C CA . ASN A 1 296 ? -106.838 -9.731 190.002 1.00 49.84 296 ASN A CA 1
ATOM 2356 C C . ASN A 1 296 ? -105.723 -8.755 190.417 1.00 49.84 296 ASN A C 1
ATOM 2358 O O . ASN A 1 296 ? -105.981 -7.766 191.102 1.00 49.84 296 ASN A O 1
ATOM 2362 N N . GLU A 1 297 ? -104.495 -8.974 189.941 1.00 49.19 297 GLU A N 1
ATOM 2363 C CA . GLU A 1 297 ? -103.379 -8.042 190.139 1.00 49.19 297 GLU A CA 1
ATOM 2364 C C . GLU A 1 297 ? -103.636 -6.679 189.465 1.00 49.19 297 GLU A C 1
ATOM 2366 O O . GLU A 1 297 ? -103.237 -5.652 189.997 1.00 49.19 297 GLU A O 1
ATOM 2371 N N . VAL A 1 298 ? -104.414 -6.616 188.377 1.00 53.78 298 VAL A N 1
ATOM 2372 C CA . VAL A 1 298 ? -104.899 -5.356 187.770 1.00 53.78 298 VAL A CA 1
ATOM 2373 C C . VAL A 1 298 ? -105.838 -4.556 188.698 1.00 53.78 298 VAL A C 1
ATOM 2375 O O . VAL A 1 298 ? -106.004 -3.349 188.504 1.00 53.78 298 VAL A O 1
ATOM 2378 N N . VAL A 1 299 ? -106.417 -5.173 189.735 1.00 61.19 299 VAL A N 1
ATOM 2379 C CA . VAL A 1 299 ? -107.206 -4.480 190.774 1.00 61.19 299 VAL A CA 1
ATOM 2380 C C . VAL A 1 299 ? -106.324 -4.059 191.960 1.00 61.19 299 VAL A C 1
ATOM 2382 O O . VAL A 1 299 ? -106.457 -2.936 192.440 1.00 61.19 299 VAL A O 1
ATOM 2385 N N . GLU A 1 300 ? -105.360 -4.888 192.372 1.00 53.47 300 GLU A N 1
ATOM 2386 C CA . GLU A 1 300 ? -104.334 -4.527 193.374 1.00 53.47 300 GLU A CA 1
ATOM 2387 C C . GLU A 1 300 ? -103.382 -3.418 192.877 1.00 53.47 300 GLU A C 1
ATOM 2389 O O . GLU A 1 300 ? -103.043 -2.497 193.617 1.00 53.47 300 GLU A O 1
ATOM 2394 N N . LEU A 1 301 ? -102.987 -3.423 191.601 1.00 49.34 301 LEU A N 1
ATOM 2395 C CA . LEU A 1 301 ? -102.117 -2.395 191.016 1.00 49.34 301 LEU A CA 1
ATOM 2396 C C . LEU A 1 301 ? -102.857 -1.089 190.698 1.00 49.34 301 LEU A C 1
ATOM 2398 O O . LEU A 1 301 ? -102.230 -0.036 190.661 1.00 49.34 301 LEU A O 1
ATOM 2402 N N . ARG A 1 302 ? -104.195 -1.107 190.615 1.00 55.00 302 ARG A N 1
ATOM 2403 C CA . ARG A 1 302 ? -105.018 0.115 190.739 1.00 55.00 302 ARG A CA 1
ATOM 2404 C C . ARG A 1 302 ? -105.029 0.693 192.162 1.00 55.00 302 ARG A C 1
ATOM 2406 O O . ARG A 1 302 ? -105.559 1.782 192.355 1.00 55.00 302 ARG A O 1
ATOM 2413 N N . LYS A 1 303 ? -104.444 -0.013 193.135 1.00 54.34 303 LYS A N 1
ATOM 2414 C CA . LYS A 1 303 ? -104.226 0.425 194.520 1.00 54.34 303 LYS A CA 1
ATOM 2415 C C . LYS A 1 303 ? -102.765 0.816 194.794 1.00 54.34 303 LYS A C 1
ATOM 2417 O O . LYS A 1 303 ? -102.523 1.669 195.637 1.00 54.34 303 LYS A O 1
ATOM 2422 N N . LYS A 1 304 ? -101.799 0.306 194.016 1.00 44.47 304 LYS A N 1
ATOM 2423 C CA . LYS A 1 304 ? -100.456 0.911 193.846 1.00 44.47 304 LYS A CA 1
ATOM 2424 C C . LYS A 1 304 ? -100.508 2.093 192.868 1.00 44.47 304 LYS A C 1
ATOM 2426 O O . LYS A 1 304 ? -99.813 2.128 191.858 1.00 44.47 304 LYS A O 1
ATOM 2431 N N . VAL A 1 305 ? -101.380 3.051 193.182 1.00 52.19 305 VAL A N 1
ATOM 2432 C CA . VAL A 1 305 ? -101.731 4.178 192.307 1.00 52.19 305 VAL A CA 1
ATOM 2433 C C . VAL A 1 305 ? -100.781 5.376 192.451 1.00 52.19 305 VAL A C 1
ATOM 2435 O O . VAL A 1 305 ? -100.634 6.159 191.518 1.00 52.19 305 VAL A O 1
ATOM 2438 N N . GLU A 1 306 ? -100.149 5.525 193.619 1.00 50.16 306 GLU A N 1
ATOM 2439 C CA . GLU A 1 306 ? -99.732 6.841 194.134 1.00 50.16 306 GLU A CA 1
ATOM 2440 C C . GLU A 1 306 ? -98.242 7.201 193.933 1.00 50.16 306 GLU A C 1
ATOM 2442 O O . GLU A 1 306 ? -97.885 8.373 194.014 1.00 50.16 306 GLU A O 1
ATOM 2447 N N . GLU A 1 307 ? -97.349 6.220 193.738 1.00 34.47 307 GLU A N 1
ATOM 2448 C CA . GLU A 1 307 ? -95.965 6.357 194.242 1.00 34.47 307 GLU A CA 1
ATOM 2449 C C . GLU A 1 307 ? -94.871 6.641 193.185 1.00 34.47 307 GLU A C 1
ATOM 2451 O O . GLU A 1 307 ? -93.920 7.364 193.473 1.00 34.47 307 GLU A O 1
ATOM 2456 N N . LEU A 1 308 ? -94.987 6.121 191.955 1.00 37.41 308 LEU A N 1
ATOM 2457 C CA . LEU A 1 308 ? -93.978 6.255 190.882 1.00 37.41 308 LEU A CA 1
ATOM 2458 C C . LEU A 1 308 ? -94.691 6.425 189.523 1.00 37.41 308 LEU A C 1
ATOM 2460 O O . LEU A 1 308 ? -95.185 5.454 188.962 1.00 37.41 308 LEU A O 1
ATOM 2464 N N . GLN A 1 309 ? -94.888 7.611 188.937 1.00 33.16 309 GLN A N 1
ATOM 2465 C CA . GLN A 1 309 ? -94.079 8.839 188.902 1.00 33.16 309 GLN A CA 1
ATOM 2466 C C . GLN A 1 309 ? -92.718 8.643 188.197 1.00 33.16 309 GLN A C 1
ATOM 2468 O O . GLN A 1 309 ? -91.828 7.993 188.731 1.00 33.16 309 GLN A O 1
ATOM 2473 N N . GLY A 1 310 ? -92.535 9.256 187.010 1.00 36.12 310 GLY A N 1
ATOM 2474 C CA . GLY A 1 310 ? -91.197 9.483 186.428 1.00 36.12 310 GLY A CA 1
ATOM 2475 C C . GLY A 1 310 ? -90.932 9.114 184.953 1.00 36.12 310 GLY A C 1
ATOM 2476 O O . GLY A 1 310 ? -90.135 8.218 184.707 1.00 36.12 310 GLY A O 1
ATOM 2477 N N . LYS A 1 311 ? -91.400 9.958 184.008 1.00 34.97 311 LYS A N 1
ATOM 2478 C CA . LYS A 1 311 ? -90.851 10.174 182.631 1.00 34.97 311 LYS A CA 1
ATOM 2479 C C . LYS A 1 311 ? -91.039 9.030 181.594 1.00 34.97 311 LYS A C 1
ATOM 2481 O O . LYS A 1 311 ? -91.050 7.868 181.958 1.00 34.97 311 LYS A O 1
ATOM 2486 N N . LEU A 1 312 ? -91.052 9.225 180.262 1.00 33.38 312 LEU A N 1
ATOM 2487 C CA . LEU A 1 312 ? -91.438 10.309 179.315 1.00 33.38 312 LEU A CA 1
ATOM 2488 C C . LEU A 1 312 ? -91.161 9.771 177.872 1.00 33.38 312 LEU A C 1
ATOM 2490 O O . LEU A 1 312 ? -90.087 9.198 177.689 1.00 33.38 312 LEU A O 1
ATOM 2494 N N . ARG A 1 313 ? -92.014 9.938 176.829 1.00 34.06 313 ARG A N 1
ATOM 2495 C CA . ARG A 1 313 ? -91.624 9.551 175.432 1.00 34.06 313 ARG A CA 1
ATOM 2496 C C . ARG A 1 313 ? -92.411 10.173 174.249 1.00 34.06 313 ARG A C 1
ATOM 2498 O O . ARG A 1 313 ? -93.583 10.496 174.398 1.00 34.06 313 ARG A O 1
ATOM 2505 N N . SER A 1 314 ? -91.752 10.280 173.073 1.00 36.38 314 SER A N 1
ATOM 2506 C CA . SER A 1 314 ? -92.211 10.895 171.791 1.00 36.38 314 SER A CA 1
ATOM 2507 C C . SER A 1 314 ? -91.774 10.111 170.506 1.00 36.38 314 SER A C 1
ATOM 2509 O O . SER A 1 314 ? -91.437 8.928 170.623 1.00 36.38 314 SER A O 1
ATOM 2511 N N . LYS A 1 315 ? -91.871 10.686 169.275 1.00 41.84 315 LYS A N 1
ATOM 2512 C CA . LYS A 1 315 ? -92.008 9.940 167.982 1.00 41.84 315 LYS A CA 1
ATOM 2513 C C . LYS A 1 315 ? -91.606 10.710 166.675 1.00 41.84 315 LYS A C 1
ATOM 2515 O O . LYS A 1 315 ? -91.904 11.895 166.592 1.00 41.84 315 LYS A O 1
ATOM 2520 N N . SER A 1 316 ? -91.143 9.983 165.626 1.00 40.72 316 SER A N 1
ATOM 2521 C CA . SER A 1 316 ? -91.173 10.271 164.138 1.00 40.72 316 SER A CA 1
ATOM 2522 C C . SER A 1 316 ? -90.367 11.454 163.509 1.00 40.72 316 SER A C 1
ATOM 2524 O O . SER A 1 316 ? -90.065 12.390 164.231 1.00 40.72 316 SER A O 1
ATOM 2526 N N . ALA A 1 317 ? -90.048 11.543 162.184 1.00 39.22 317 ALA A N 1
ATOM 2527 C CA . ALA A 1 317 ? -89.806 10.568 161.066 1.00 39.22 317 ALA A CA 1
ATOM 2528 C C . ALA A 1 317 ? -89.436 11.253 159.686 1.00 39.22 317 ALA A C 1
ATOM 2530 O O . ALA A 1 317 ? -89.647 12.453 159.536 1.00 39.22 317 ALA A O 1
ATOM 2531 N N . THR A 1 318 ? -89.067 10.452 158.651 1.00 42.44 318 THR A N 1
ATOM 2532 C CA . THR A 1 318 ? -89.263 10.635 157.155 1.00 42.44 318 THR A CA 1
ATOM 2533 C C . THR A 1 318 ? -88.296 11.534 156.265 1.00 42.44 318 THR A C 1
ATOM 2535 O O . THR A 1 318 ? -87.541 12.294 156.861 1.00 42.44 318 THR A O 1
ATOM 2538 N N . PRO A 1 319 ? -88.187 11.373 154.888 1.00 64.38 319 PRO A N 1
ATOM 2539 C CA . PRO A 1 319 ? -86.905 11.490 154.080 1.00 64.38 319 PRO A CA 1
ATOM 2540 C C . PRO A 1 319 ? -86.889 12.057 152.575 1.00 64.38 319 PRO A C 1
ATOM 2542 O O . PRO A 1 319 ? -87.944 12.422 152.069 1.00 64.38 319 PRO A O 1
ATOM 2545 N N . ALA A 1 320 ? -85.728 11.975 151.834 1.00 45.25 320 ALA A N 1
ATOM 2546 C CA . ALA A 1 320 ? -85.485 11.776 150.330 1.00 45.25 320 ALA A CA 1
ATOM 2547 C C . ALA A 1 320 ? -84.996 12.958 149.330 1.00 45.25 320 ALA A C 1
ATOM 2549 O O . ALA A 1 320 ? -84.696 14.013 149.884 1.00 45.25 320 ALA A O 1
ATOM 2550 N N . PRO A 1 321 ? -84.767 12.830 147.953 1.00 70.44 321 PRO A N 1
ATOM 2551 C CA . PRO A 1 321 ? -83.426 12.804 147.204 1.00 70.44 321 PRO A CA 1
ATOM 2552 C C . PRO A 1 321 ? -83.199 13.467 145.731 1.00 70.44 321 PRO A C 1
ATOM 2554 O O . PRO A 1 321 ? -84.112 14.114 145.233 1.00 70.44 321 PRO A O 1
ATOM 2557 N N . GLU A 1 322 ? -82.020 13.249 145.027 1.00 43.59 322 GLU A N 1
ATOM 2558 C CA . GLU A 1 322 ? -81.573 13.345 143.532 1.00 43.59 322 GLU A CA 1
ATOM 2559 C C . GLU A 1 322 ? -81.261 14.714 142.744 1.00 43.59 322 GLU A C 1
ATOM 2561 O O . GLU A 1 322 ? -81.500 15.746 143.360 1.00 43.59 322 GLU A O 1
ATOM 2566 N N . ALA A 1 323 ? -80.655 14.953 141.505 1.00 50.78 323 ALA A N 1
ATOM 2567 C CA . ALA A 1 323 ? -80.215 14.277 140.193 1.00 50.78 323 ALA A CA 1
ATOM 2568 C C . ALA A 1 323 ? -79.057 15.001 139.291 1.00 50.78 323 ALA A C 1
ATOM 2570 O O . ALA A 1 323 ? -78.311 15.786 139.867 1.00 50.78 323 ALA A O 1
ATOM 2571 N N . LEU A 1 324 ? -78.852 14.763 137.930 1.00 45.50 324 LEU A N 1
ATOM 2572 C CA . LEU A 1 324 ? -77.743 15.231 136.938 1.00 45.50 324 LEU A CA 1
ATOM 2573 C C . LEU A 1 324 ? -78.195 15.478 135.409 1.00 45.50 324 LEU A C 1
ATOM 2575 O O . LEU A 1 324 ? -79.401 15.352 135.228 1.00 45.50 324 LEU A O 1
ATOM 2579 N N . GLY A 1 325 ? -77.492 15.807 134.247 1.00 42.94 325 GLY A N 1
ATOM 2580 C CA . GLY A 1 325 ? -76.083 15.944 133.640 1.00 42.94 325 GLY A CA 1
ATOM 2581 C C . GLY A 1 325 ? -75.972 16.491 132.112 1.00 42.94 325 GLY A C 1
ATOM 2582 O O . GLY A 1 325 ? -76.994 16.976 131.640 1.00 42.94 325 GLY A O 1
ATOM 2583 N N . VAL A 1 326 ? -74.814 16.458 131.341 1.00 54.31 326 VAL A N 1
ATOM 2584 C CA . VAL A 1 326 ? -74.455 17.044 129.928 1.00 54.31 326 VAL A CA 1
ATOM 2585 C C . VAL A 1 326 ? -73.244 16.309 129.165 1.00 54.31 326 VAL A C 1
ATOM 2587 O O . VAL A 1 326 ? -72.856 15.349 129.841 1.00 54.31 326 VAL A O 1
ATOM 2590 N N . PRO A 1 327 ? -72.588 16.569 127.931 1.00 61.00 327 PRO A N 1
ATOM 2591 C CA . PRO A 1 327 ? -72.364 17.725 126.932 1.00 61.00 327 PRO A CA 1
ATOM 2592 C C . PRO A 1 327 ? -72.148 17.430 125.335 1.00 61.00 327 PRO A C 1
ATOM 2594 O O . PRO A 1 327 ? -72.759 16.486 124.841 1.00 61.00 327 PRO A O 1
ATOM 2597 N N . GLU A 1 328 ? -71.322 18.201 124.528 1.00 57.56 328 GLU A N 1
ATOM 2598 C CA . GLU A 1 328 ? -71.117 18.336 122.994 1.00 57.56 328 GLU A CA 1
ATOM 2599 C C . GLU A 1 328 ? -69.660 18.020 122.370 1.00 57.56 328 GLU A C 1
ATOM 2601 O O . GLU A 1 328 ? -68.886 17.464 123.145 1.00 57.56 328 GLU A O 1
ATOM 2606 N N . GLU A 1 329 ? -69.061 18.243 121.126 1.00 43.59 329 GLU A N 1
ATOM 2607 C CA . GLU A 1 329 ? -69.176 18.808 119.681 1.00 43.59 329 GLU A CA 1
ATOM 2608 C C . GLU A 1 329 ? -67.958 18.240 118.749 1.00 43.59 329 GLU A C 1
ATOM 2610 O O . GLU A 1 329 ? -67.286 17.378 119.313 1.00 43.59 329 GLU A O 1
ATOM 2615 N N . THR A 1 330 ? -67.436 18.440 117.467 1.00 43.88 330 THR A N 1
ATOM 2616 C CA . THR A 1 330 ? -67.326 19.314 116.184 1.00 43.88 330 THR A CA 1
ATOM 2617 C C . THR A 1 330 ? -66.896 18.456 114.887 1.00 43.88 330 THR A C 1
ATOM 2619 O O . THR A 1 330 ? -67.004 17.242 115.025 1.00 43.88 330 THR A O 1
ATOM 2622 N N . GLY A 1 331 ? -66.380 18.768 113.627 1.00 44.00 331 GLY A N 1
ATOM 2623 C CA . GLY A 1 331 ? -65.864 19.889 112.713 1.00 44.00 331 GLY A CA 1
ATOM 2624 C C . GLY A 1 331 ? -65.164 19.412 111.326 1.00 44.00 331 GLY A C 1
ATOM 2625 O O . GLY A 1 331 ? -64.960 18.207 111.203 1.00 44.00 331 GLY A O 1
ATOM 2626 N N . SER A 1 332 ? -64.798 20.229 110.255 1.00 39.91 332 SER A N 1
ATOM 2627 C CA . SER A 1 332 ? -64.085 19.819 108.931 1.00 39.91 332 SER A CA 1
ATOM 2628 C C . SER A 1 332 ? -63.526 20.910 107.888 1.00 39.91 332 SER A C 1
ATOM 2630 O O . SER A 1 332 ? -63.821 22.087 108.076 1.00 39.91 332 SER A O 1
ATOM 2632 N N . THR A 1 333 ? -62.736 20.579 106.797 1.00 41.53 333 THR A N 1
ATOM 2633 C CA . THR A 1 333 ? -61.948 21.513 105.852 1.00 41.53 333 THR A CA 1
ATOM 2634 C C . THR A 1 333 ? -61.670 21.106 104.331 1.00 41.53 333 THR A C 1
ATOM 2636 O O . THR A 1 333 ? -61.981 19.981 103.953 1.00 41.53 333 THR A O 1
ATOM 2639 N N . SER A 1 334 ? -61.099 21.991 103.435 1.00 41.81 334 SER A N 1
ATOM 2640 C CA . SER A 1 334 ? -60.645 21.797 101.977 1.00 41.81 334 SER A CA 1
ATOM 2641 C C . SER A 1 334 ? -60.005 23.092 101.304 1.00 41.81 334 SER A C 1
ATOM 2643 O O . SER A 1 334 ? -60.139 24.119 101.961 1.00 41.81 334 SER A O 1
ATOM 2645 N N . THR A 1 335 ? -59.392 23.306 100.080 1.00 44.03 335 THR A N 1
ATOM 2646 C CA . THR A 1 335 ? -58.619 22.628 98.937 1.00 44.03 335 THR A CA 1
ATOM 2647 C C . THR A 1 335 ? -58.132 23.657 97.815 1.00 44.03 335 THR A C 1
ATOM 2649 O O . THR A 1 335 ? -58.799 24.679 97.691 1.00 44.03 335 THR A O 1
ATOM 2652 N N . ILE A 1 336 ? -57.091 23.429 96.940 1.00 32.94 336 ILE A N 1
ATOM 2653 C CA . ILE A 1 336 ? -56.693 24.260 95.713 1.00 32.94 336 ILE A CA 1
ATOM 2654 C C . ILE A 1 336 ? -55.837 23.509 94.616 1.00 32.94 336 ILE A C 1
ATOM 2656 O O . ILE A 1 336 ? -55.057 22.645 95.003 1.00 32.94 336 ILE A O 1
ATOM 2660 N N . SER A 1 337 ? -55.901 23.851 93.291 1.00 41.84 337 SER A N 1
ATOM 2661 C CA . SER A 1 337 ? -54.893 23.533 92.201 1.00 41.84 337 SER A CA 1
ATOM 2662 C C . SER A 1 337 ? -55.221 24.124 90.782 1.00 41.84 337 SER A C 1
ATOM 2664 O O . SER A 1 337 ? -56.406 24.324 90.514 1.00 41.84 337 SER A O 1
ATOM 2666 N N . LYS A 1 338 ? -54.226 24.365 89.872 1.00 45.19 338 LYS A N 1
ATOM 2667 C CA . LYS A 1 338 ? -54.337 24.447 88.363 1.00 45.19 338 LYS A CA 1
ATOM 2668 C C . LYS A 1 338 ? -53.048 24.891 87.602 1.00 45.19 338 LYS A C 1
ATOM 2670 O O . LYS A 1 338 ? -52.590 25.996 87.876 1.00 45.19 338 LYS A O 1
ATOM 2675 N N . GLN A 1 339 ? -52.575 24.160 86.563 1.00 46.47 339 GLN A N 1
ATOM 2676 C CA . GLN A 1 339 ? -51.713 24.683 85.456 1.00 46.47 339 GLN A CA 1
ATOM 2677 C C . GLN A 1 339 ? -51.487 23.669 84.288 1.00 46.47 339 GLN A C 1
ATOM 2679 O O . GLN A 1 339 ? -50.848 22.657 84.534 1.00 46.47 339 GLN A O 1
ATOM 2684 N N . GLU A 1 340 ? -51.941 23.931 83.041 1.00 45.50 340 GLU A N 1
ATOM 2685 C CA . GLU A 1 340 ? -51.472 23.289 81.768 1.00 45.50 340 GLU A CA 1
ATOM 2686 C C . GLU A 1 340 ? -52.252 23.812 80.526 1.00 45.50 340 GLU A C 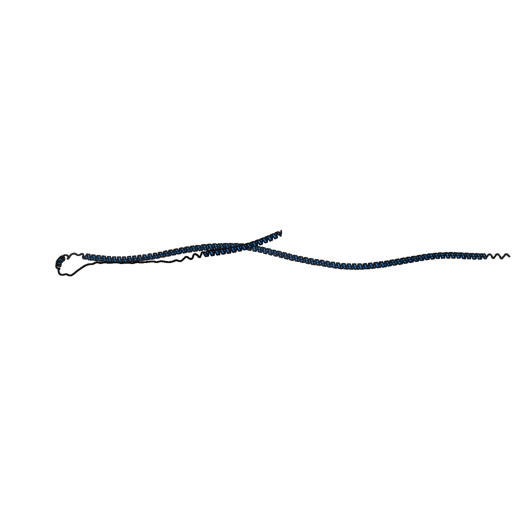1
ATOM 2688 O O . GLU A 1 340 ? -53.464 23.630 80.482 1.00 45.50 340 GLU A O 1
ATOM 2693 N N . GLU A 1 341 ? -51.609 24.420 79.502 1.00 44.75 341 GLU A N 1
ATOM 2694 C CA . GLU A 1 341 ? -52.283 24.685 78.191 1.00 44.75 341 GLU A CA 1
ATOM 2695 C C . GLU A 1 341 ? -51.376 25.023 76.970 1.00 44.75 341 GLU A C 1
ATOM 2697 O O . GLU A 1 341 ? -51.810 24.928 75.824 1.00 44.75 341 GLU A O 1
ATOM 2702 N N . THR A 1 342 ? -50.107 25.412 77.146 1.00 50.50 342 THR A N 1
ATOM 2703 C CA . THR A 1 342 ? -49.336 26.165 76.121 1.00 50.50 342 THR A CA 1
ATOM 2704 C C . THR A 1 342 ? -48.505 25.353 75.105 1.00 50.50 342 THR A C 1
ATOM 2706 O O . THR A 1 342 ? -47.687 25.930 74.390 1.00 50.50 342 THR A O 1
ATOM 2709 N N . ALA A 1 343 ? -48.689 24.033 74.992 1.00 55.88 343 ALA A N 1
ATOM 2710 C CA . ALA A 1 343 ? -47.772 23.168 74.228 1.00 55.88 343 ALA A CA 1
ATOM 2711 C C . ALA A 1 343 ? -48.084 22.982 72.721 1.00 55.88 343 ALA A C 1
ATOM 2713 O O . ALA A 1 343 ? -47.181 22.680 71.948 1.00 55.88 343 ALA A O 1
ATOM 2714 N N . ARG A 1 344 ? -49.342 23.125 72.276 1.00 57.00 344 ARG A N 1
ATOM 2715 C CA . ARG A 1 344 ? -49.827 22.481 71.026 1.00 57.00 344 ARG A CA 1
ATOM 2716 C C . ARG A 1 344 ? -49.649 23.246 69.704 1.00 57.00 344 ARG A C 1
ATOM 2718 O O . ARG A 1 344 ? -50.021 22.720 68.661 1.00 57.00 344 ARG A O 1
ATOM 2725 N N . LEU A 1 345 ? -49.127 24.473 69.715 1.00 57.91 345 LEU A N 1
ATOM 2726 C CA . LEU A 1 345 ? -49.092 25.335 68.517 1.00 57.91 345 LEU A CA 1
ATOM 2727 C C . LEU A 1 345 ? -47.794 25.263 67.693 1.00 57.91 345 LEU A C 1
ATOM 2729 O O . LEU A 1 345 ? -47.715 25.903 66.650 1.00 57.91 345 LEU A O 1
ATOM 2733 N N . LYS A 1 346 ? -46.776 24.512 68.135 1.00 61.97 346 LYS A N 1
ATOM 2734 C CA . LYS A 1 346 ? -45.420 24.580 67.555 1.00 61.97 346 LYS A CA 1
ATOM 2735 C C . LYS A 1 346 ? -45.100 23.505 66.504 1.00 61.97 346 LYS A C 1
ATOM 2737 O O . LYS A 1 346 ? -44.151 23.670 65.744 1.00 61.97 346 LYS A O 1
ATOM 2742 N N . ASP A 1 347 ? -45.902 22.443 66.432 1.00 59.62 347 ASP A N 1
ATOM 2743 C CA . ASP A 1 347 ? -45.617 21.253 65.609 1.00 59.62 347 ASP A CA 1
ATOM 2744 C C . ASP A 1 347 ? -46.219 21.307 64.189 1.00 59.62 347 ASP A C 1
ATOM 2746 O O . ASP A 1 347 ? -46.018 20.398 63.385 1.00 59.62 347 ASP A O 1
ATOM 2750 N N . LEU A 1 348 ? -46.968 22.368 63.864 1.00 60.66 348 LEU A N 1
ATOM 2751 C CA . LEU A 1 348 ? -47.589 22.564 62.547 1.00 60.66 348 LEU A CA 1
ATOM 2752 C C . LEU A 1 348 ? -46.630 23.211 61.534 1.00 60.66 348 LEU A C 1
ATOM 2754 O O . LEU A 1 348 ? -46.528 22.733 60.403 1.00 60.66 348 LEU A O 1
ATOM 2758 N N . ASP A 1 349 ? -45.887 24.246 61.937 1.00 60.72 349 ASP A N 1
ATOM 2759 C CA . ASP A 1 349 ? -44.998 24.997 61.035 1.00 60.72 349 ASP A CA 1
ATOM 2760 C C . ASP A 1 349 ? -43.792 24.167 60.556 1.00 60.72 349 ASP A C 1
ATOM 2762 O O . ASP A 1 349 ? -43.356 24.289 59.408 1.00 60.72 349 ASP A O 1
ATOM 2766 N N . SER A 1 350 ? -43.280 23.264 61.400 1.00 67.06 350 SER A N 1
ATOM 2767 C CA . SER A 1 350 ? -42.173 22.358 61.056 1.00 67.06 350 SER A CA 1
ATOM 2768 C C . SER A 1 350 ? -42.526 21.392 59.916 1.00 67.06 350 SER A C 1
ATOM 2770 O O . SER A 1 350 ? -41.670 21.065 59.090 1.00 67.06 350 SER A O 1
ATOM 2772 N N . SER A 1 351 ? -43.793 20.974 59.821 1.00 76.00 351 SER A N 1
ATOM 2773 C CA . SER A 1 351 ? -44.258 20.012 58.816 1.00 76.00 351 SER A CA 1
ATOM 2774 C C . SER A 1 351 ? -44.197 20.563 57.386 1.00 76.00 351 SER A C 1
ATOM 2776 O O . SER A 1 351 ? -43.865 19.830 56.448 1.00 76.00 351 SER A O 1
ATOM 2778 N N . PHE A 1 352 ? -44.483 21.856 57.200 1.00 79.88 352 PHE A N 1
ATOM 2779 C CA . PHE A 1 352 ? -44.499 22.481 55.874 1.00 79.88 352 PHE A CA 1
ATOM 2780 C C . PHE A 1 352 ? -43.091 22.736 55.321 1.00 79.88 352 PHE A C 1
ATOM 2782 O O . PHE A 1 352 ? -42.847 22.465 54.142 1.00 79.88 352 PHE A O 1
ATOM 2789 N N . GLU A 1 353 ? -42.146 23.172 56.159 1.00 85.56 353 GLU A N 1
ATOM 2790 C CA . GLU A 1 353 ? -40.752 23.382 55.741 1.00 85.56 353 GLU A CA 1
ATOM 2791 C C . GLU A 1 353 ? -40.093 22.059 55.305 1.00 85.56 353 GLU A C 1
ATOM 2793 O O . GLU A 1 353 ? -39.449 21.993 54.254 1.00 85.56 353 GLU A O 1
ATOM 2798 N N . GLU A 1 354 ? -40.335 20.960 56.030 1.00 83.56 354 GLU A N 1
ATOM 2799 C CA . GLU A 1 354 ? -39.873 19.630 55.615 1.00 83.56 354 GLU A CA 1
ATOM 2800 C C . GLU A 1 354 ? -40.419 19.206 54.242 1.00 83.56 354 GLU A C 1
ATOM 2802 O O . GLU A 1 354 ? -39.680 18.650 53.422 1.00 83.56 354 GLU A O 1
ATOM 2807 N N . GLN A 1 355 ? -41.706 19.445 53.975 1.00 86.75 355 GLN A N 1
ATOM 2808 C CA . GLN A 1 355 ? -42.324 19.118 52.685 1.00 86.75 355 GLN A CA 1
ATOM 2809 C C . GLN A 1 355 ? -41.737 19.968 51.550 1.00 86.75 355 GLN A C 1
ATOM 2811 O O . GLN A 1 355 ? -41.430 19.437 50.477 1.00 86.75 355 GLN A O 1
ATOM 2816 N N . TYR A 1 356 ? -41.500 21.259 51.798 1.00 91.81 356 TYR A N 1
ATOM 2817 C CA . TYR A 1 356 ? -40.885 22.169 50.834 1.00 91.81 356 TYR A CA 1
ATOM 2818 C C . TYR A 1 356 ? -39.451 21.750 50.466 1.00 91.81 356 TYR A C 1
ATOM 2820 O O . TYR A 1 356 ? -39.120 21.653 49.279 1.00 91.81 356 TYR A O 1
ATOM 2828 N N . GLN A 1 357 ? -38.612 21.400 51.448 1.00 88.06 357 GLN A N 1
ATOM 2829 C CA . GLN A 1 357 ? -37.249 20.920 51.180 1.00 88.06 357 GLN A CA 1
ATOM 2830 C C . GLN A 1 357 ? -37.246 19.575 50.431 1.00 88.06 357 GLN A C 1
ATOM 2832 O O . GLN A 1 357 ? -36.465 19.396 49.490 1.00 88.06 357 GLN A O 1
ATOM 2837 N N . LYS A 1 358 ? -38.158 18.646 50.762 1.00 92.38 358 LYS A N 1
ATOM 2838 C CA . LYS A 1 358 ? -38.323 17.373 50.028 1.00 92.38 358 LYS A CA 1
ATOM 2839 C C . LYS A 1 358 ? -38.695 17.616 48.558 1.00 92.38 358 LYS A C 1
ATOM 2841 O O . LYS A 1 358 ? -38.063 17.043 47.667 1.00 92.38 358 LYS A O 1
ATOM 2846 N N . LEU A 1 359 ? -39.643 18.517 48.287 1.00 93.88 359 LEU A N 1
ATOM 2847 C CA . LEU A 1 359 ? -40.050 18.892 46.926 1.00 93.88 359 LEU A CA 1
ATOM 2848 C C . LEU A 1 359 ? -38.906 19.556 46.137 1.00 93.88 359 LEU A C 1
ATOM 2850 O O . LEU A 1 359 ? -38.655 19.208 44.982 1.00 93.88 359 LEU A O 1
ATOM 2854 N N . LYS A 1 360 ? -38.149 20.452 46.779 1.00 94.62 360 LYS A N 1
ATOM 2855 C CA . LYS A 1 360 ? -36.970 21.121 46.206 1.00 94.62 360 LYS A CA 1
ATOM 2856 C C . LYS A 1 360 ? -35.876 20.128 45.791 1.00 94.62 360 LYS A C 1
ATOM 2858 O O . LYS A 1 360 ? -35.312 20.258 44.704 1.00 94.62 360 LYS A O 1
ATOM 2863 N N . VAL A 1 361 ? -35.611 19.097 46.599 1.00 91.12 361 VAL A N 1
ATOM 2864 C CA . VAL A 1 361 ? -34.666 18.016 46.249 1.00 91.12 361 VAL A CA 1
ATOM 2865 C C . VAL A 1 361 ? -35.156 17.198 45.047 1.00 91.12 361 VAL A C 1
ATOM 2867 O O . VAL A 1 361 ? -34.348 16.844 44.184 1.00 91.12 361 VAL A O 1
ATOM 2870 N N . ILE A 1 362 ? -36.462 16.925 44.942 1.00 92.62 362 ILE A N 1
ATOM 2871 C CA . ILE A 1 362 ? -37.050 16.235 43.779 1.00 92.62 362 ILE A CA 1
ATOM 2872 C C . ILE A 1 362 ? -36.880 17.079 42.507 1.00 92.62 362 ILE A C 1
ATOM 2874 O O . ILE A 1 362 ? -36.392 16.561 41.502 1.00 92.62 362 ILE A O 1
ATOM 2878 N N . ALA A 1 363 ? -37.187 18.378 42.562 1.00 92.69 363 ALA A N 1
ATOM 2879 C CA . ALA A 1 363 ? -37.030 19.291 41.428 1.00 92.69 363 ALA A CA 1
ATOM 2880 C C . ALA A 1 363 ? -35.569 19.388 40.942 1.00 92.69 363 ALA A C 1
ATOM 2882 O O . ALA A 1 363 ? -35.309 19.364 39.738 1.00 92.69 363 ALA A O 1
ATOM 2883 N N . ILE A 1 364 ? -34.594 19.420 41.861 1.00 92.38 364 ILE A N 1
ATOM 2884 C CA . ILE A 1 364 ? -33.160 19.401 41.518 1.00 92.38 364 ILE A CA 1
ATOM 2885 C C . ILE A 1 364 ? -32.772 18.082 40.829 1.00 92.38 364 ILE A C 1
ATOM 2887 O O . ILE A 1 364 ? -32.088 18.108 39.803 1.00 92.38 364 ILE A O 1
ATOM 2891 N N . LYS A 1 365 ? -33.238 16.930 41.335 1.00 93.56 365 LYS A N 1
ATOM 2892 C CA . LYS A 1 365 ? -32.989 15.616 40.711 1.00 93.56 365 LYS A CA 1
ATOM 2893 C C . LYS A 1 365 ? -33.600 15.516 39.310 1.00 93.56 365 LYS A C 1
ATOM 2895 O O . LYS A 1 365 ? -32.930 15.045 38.395 1.00 93.56 365 LYS A O 1
ATOM 2900 N N . GLN A 1 366 ? -34.829 16.000 39.121 1.00 93.38 366 GLN A N 1
ATOM 2901 C CA . GLN A 1 366 ? -35.479 16.049 37.806 1.00 93.38 366 GLN A CA 1
ATOM 2902 C C . GLN A 1 366 ? -34.728 16.970 36.836 1.00 93.38 366 GLN A C 1
ATOM 2904 O O . GLN A 1 366 ? 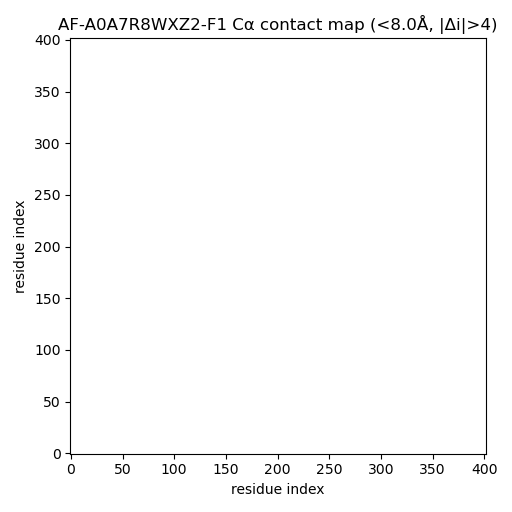-34.452 16.563 35.710 1.00 93.38 366 GLN A O 1
ATOM 2909 N N . LYS A 1 367 ? -34.307 18.165 37.277 1.00 95.81 367 LYS A N 1
ATOM 2910 C CA . LYS A 1 367 ? -33.499 19.085 36.458 1.00 95.81 367 LYS A CA 1
ATOM 2911 C C . LYS A 1 367 ? -32.158 18.470 36.037 1.00 95.81 367 LYS A C 1
ATOM 2913 O O . LYS A 1 367 ? -31.754 18.656 34.893 1.00 95.81 367 LYS A O 1
ATOM 2918 N N . LYS A 1 368 ? -31.488 17.721 36.925 1.00 95.38 368 LYS A N 1
ATOM 2919 C CA . LYS A 1 368 ? -30.251 16.988 36.593 1.00 95.38 368 LYS A CA 1
ATOM 2920 C C . LYS A 1 368 ? -30.510 15.909 35.538 1.00 95.38 368 LYS A C 1
ATOM 2922 O O . LYS A 1 368 ? -29.836 15.915 34.514 1.00 95.38 368 LYS A O 1
ATOM 2927 N N . LYS A 1 369 ? -31.543 15.077 35.727 1.00 94.75 369 LYS A N 1
ATOM 2928 C CA . LYS A 1 369 ? -31.912 14.029 34.763 1.00 94.75 369 LYS A CA 1
ATOM 2929 C C . LYS A 1 369 ? -32.261 14.598 33.381 1.00 94.75 369 LYS A C 1
ATOM 2931 O O . LYS A 1 369 ? -31.822 14.055 32.375 1.00 94.75 369 LYS A O 1
ATOM 2936 N N . LEU A 1 370 ? -32.992 15.713 33.318 1.00 94.44 370 LEU A N 1
ATOM 2937 C CA . LEU A 1 370 ? -33.311 16.384 32.050 1.00 94.44 370 LEU A CA 1
ATOM 2938 C C . LEU A 1 370 ? -32.062 16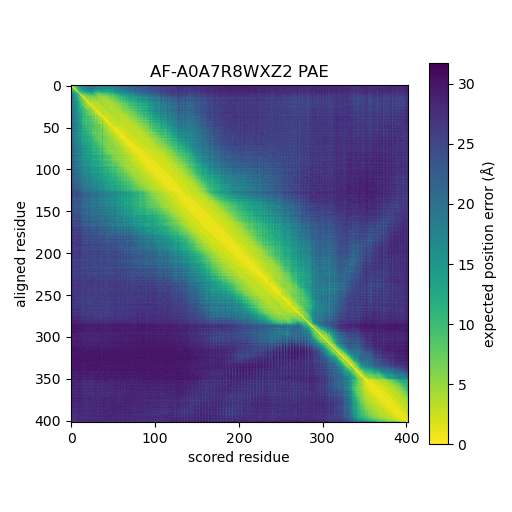.924 31.332 1.00 94.44 370 LEU A C 1
ATOM 2940 O O . LEU A 1 370 ? -32.007 16.883 30.106 1.00 94.44 370 LEU A O 1
ATOM 2944 N N . ALA A 1 371 ? -31.053 17.400 32.070 1.00 93.25 371 ALA A N 1
ATOM 2945 C CA . ALA A 1 371 ? -29.780 17.815 31.479 1.00 93.25 371 ALA A CA 1
ATOM 2946 C C . ALA A 1 371 ? -28.985 16.615 30.932 1.00 93.25 371 ALA A C 1
ATOM 2948 O O . ALA A 1 371 ? -28.482 16.682 29.815 1.00 93.25 371 ALA A O 1
ATOM 2949 N N . GLU A 1 372 ? -28.936 15.507 31.677 1.00 92.81 372 GLU A N 1
ATOM 2950 C CA . GLU A 1 372 ? -28.282 14.256 31.261 1.00 92.81 372 GLU A CA 1
ATOM 2951 C C . GLU A 1 372 ? -28.926 13.685 29.987 1.00 92.81 372 GLU A C 1
ATOM 2953 O O . GLU A 1 372 ? -28.235 13.458 28.992 1.00 92.81 372 GLU A O 1
ATOM 2958 N N . GLN A 1 373 ? -30.258 13.562 29.967 1.00 95.38 373 GLN A N 1
ATOM 2959 C CA . GLN A 1 373 ? -31.012 13.112 28.790 1.00 95.38 373 GLN A CA 1
ATOM 2960 C C . GLN A 1 373 ? -30.825 14.042 27.583 1.00 95.38 373 GLN A C 1
ATOM 2962 O O . GLN A 1 373 ? -30.748 13.571 26.452 1.00 95.38 373 GLN A O 1
ATOM 2967 N N . ARG A 1 374 ? -30.702 15.360 27.797 1.00 96.25 374 ARG A N 1
ATOM 2968 C CA . ARG A 1 374 ? -30.402 16.299 26.709 1.00 96.25 374 ARG A CA 1
ATOM 2969 C C . ARG A 1 374 ? -29.010 16.056 26.116 1.00 96.25 374 ARG A C 1
ATOM 2971 O O . ARG A 1 374 ? -28.891 15.995 24.897 1.00 96.25 374 ARG A O 1
ATOM 2978 N N . THR A 1 375 ? -27.981 15.873 26.947 1.00 94.12 375 THR A N 1
ATOM 2979 C CA . THR A 1 375 ? -26.621 15.571 26.455 1.00 94.12 375 THR A CA 1
ATOM 2980 C C . THR A 1 375 ? -26.534 14.215 25.748 1.00 94.12 375 THR A C 1
ATOM 2982 O O . THR A 1 375 ? -25.746 14.055 24.817 1.00 94.12 375 THR A O 1
ATOM 2985 N N . GLU A 1 376 ? -27.366 13.246 26.138 1.00 95.00 376 GLU A N 1
ATOM 2986 C CA . GLU A 1 376 ? -27.491 11.957 25.453 1.00 95.00 376 GLU A CA 1
ATOM 2987 C C . GLU A 1 376 ? -28.108 12.113 24.052 1.00 95.00 376 GLU A C 1
ATOM 2989 O O . GLU A 1 376 ? -27.548 11.593 23.088 1.00 95.00 376 GLU A O 1
ATOM 2994 N N . ILE A 1 377 ? -29.183 12.900 23.913 1.00 95.06 377 ILE A N 1
ATOM 2995 C CA . ILE A 1 377 ? -29.800 13.229 22.614 1.00 95.06 377 ILE A CA 1
ATOM 2996 C C . ILE A 1 377 ? -28.804 13.955 21.699 1.00 95.06 377 ILE A C 1
ATOM 2998 O O . ILE A 1 377 ? -28.566 13.502 20.584 1.00 95.06 377 ILE A O 1
ATOM 3002 N N . GLU A 1 378 ? -28.140 15.009 22.187 1.00 94.12 378 GLU A N 1
ATOM 3003 C CA . GLU A 1 378 ? -27.127 15.755 21.417 1.00 94.12 378 GLU A CA 1
ATOM 3004 C C . GLU A 1 378 ? -25.957 14.845 20.972 1.00 94.12 378 GLU A C 1
ATOM 3006 O O . GLU A 1 378 ? -25.415 14.997 19.875 1.00 94.12 378 GLU A O 1
ATOM 3011 N N . THR A 1 379 ? -25.612 13.827 21.771 1.00 93.88 379 THR A N 1
ATOM 3012 C CA . THR A 1 379 ? -24.613 12.804 21.411 1.00 93.88 379 THR A CA 1
ATOM 3013 C C . THR A 1 379 ? -25.128 11.804 20.365 1.00 93.88 379 THR A C 1
ATOM 3015 O O . THR A 1 379 ? -24.342 11.298 19.559 1.00 93.88 379 THR A O 1
ATOM 3018 N N . LEU A 1 380 ? -26.423 11.475 20.370 1.00 95.00 380 LEU A N 1
ATOM 3019 C CA . LEU A 1 380 ? -27.046 10.573 19.395 1.00 95.00 380 LEU A CA 1
ATOM 3020 C C . LEU A 1 380 ? -27.236 11.253 18.034 1.00 95.00 380 LEU A C 1
ATOM 3022 O O . LEU A 1 380 ? -26.875 10.652 17.023 1.00 95.00 380 LEU A O 1
ATOM 3026 N N . ASP A 1 381 ? -27.669 12.514 17.999 1.00 95.69 381 ASP A N 1
ATOM 3027 C CA . ASP A 1 381 ? -27.751 13.311 16.765 1.00 95.69 381 ASP A CA 1
ATOM 3028 C C . ASP A 1 381 ? -26.365 13.484 16.120 1.00 95.69 381 ASP A C 1
ATOM 3030 O O . ASP A 1 381 ? -26.199 13.323 14.905 1.00 95.69 381 ASP A O 1
ATOM 3034 N N . GLY A 1 382 ? -25.330 13.706 16.939 1.00 95.38 382 GLY A N 1
ATOM 3035 C CA . GLY A 1 382 ? -23.934 13.714 16.495 1.00 95.38 382 GLY A CA 1
ATOM 3036 C C . GLY A 1 382 ? -23.469 12.378 15.900 1.00 95.38 382 GLY A C 1
ATOM 3037 O O . GLY A 1 382 ? -22.668 12.362 14.969 1.00 95.38 382 GLY A O 1
ATOM 3038 N N . LYS A 1 383 ? -23.980 11.234 16.371 1.00 95.56 383 LYS A N 1
ATOM 3039 C CA . LYS A 1 383 ? -23.690 9.920 15.763 1.00 95.56 383 LYS A CA 1
ATOM 3040 C C . LYS A 1 383 ? -24.482 9.700 14.474 1.00 95.56 383 LYS A C 1
ATOM 3042 O O . LYS A 1 383 ? -23.919 9.195 13.507 1.00 95.56 383 LYS A O 1
ATOM 3047 N N . LEU A 1 384 ? -25.752 10.102 14.440 1.00 95.56 384 LEU A N 1
ATOM 3048 C CA . LEU A 1 384 ? -26.638 9.951 13.284 1.00 95.56 384 LEU A CA 1
ATOM 3049 C C . LEU A 1 384 ? -26.153 10.771 12.078 1.00 95.56 384 LEU A C 1
ATOM 3051 O O . LEU A 1 384 ? -26.094 10.256 10.966 1.00 95.56 384 LEU A O 1
ATOM 3055 N N . THR A 1 385 ? -25.731 12.015 12.301 1.00 95.75 385 THR A N 1
ATOM 3056 C CA . THR A 1 385 ? -25.156 12.886 11.257 1.00 95.75 385 THR A CA 1
ATOM 3057 C C . THR A 1 385 ? -23.822 12.359 10.709 1.00 95.75 385 THR A C 1
ATOM 3059 O O . THR A 1 385 ? -23.596 12.387 9.497 1.00 95.75 385 THR A O 1
ATOM 3062 N N . ASN A 1 386 ? -22.968 11.785 11.563 1.00 95.00 386 ASN A N 1
ATOM 3063 C CA . ASN A 1 386 ? -21.757 11.084 11.120 1.00 95.00 386 ASN A CA 1
ATOM 3064 C C . ASN A 1 386 ? -22.076 9.796 10.331 1.00 95.00 386 ASN A C 1
ATOM 3066 O O . ASN A 1 386 ? -21.402 9.500 9.349 1.00 95.00 386 ASN A O 1
ATOM 3070 N N . ALA A 1 387 ? -23.115 9.045 10.710 1.00 94.94 387 ALA A N 1
ATOM 3071 C CA . ALA A 1 387 ? -23.545 7.857 9.969 1.00 94.94 387 ALA A CA 1
ATOM 3072 C C . ALA A 1 387 ? -24.135 8.206 8.588 1.00 94.94 387 ALA A C 1
ATOM 3074 O O . ALA A 1 387 ? -23.825 7.532 7.608 1.00 94.94 387 ALA A O 1
ATOM 3075 N N . LEU A 1 388 ? -24.927 9.281 8.492 1.00 95.62 388 LEU A N 1
ATOM 3076 C CA . LEU A 1 388 ? -25.474 9.787 7.226 1.00 95.62 388 LEU A CA 1
ATOM 3077 C C . LEU A 1 388 ? -24.364 10.222 6.264 1.00 95.62 388 LEU A C 1
ATOM 3079 O O . LEU A 1 388 ? -24.289 9.714 5.152 1.00 95.62 388 LEU A O 1
ATOM 3083 N N . THR A 1 389 ? -23.430 11.061 6.716 1.00 95.19 389 THR A N 1
ATOM 3084 C CA . THR A 1 389 ? -22.304 11.508 5.871 1.00 95.19 389 THR A CA 1
ATOM 3085 C C . THR A 1 389 ? -21.376 10.365 5.437 1.00 95.19 389 THR A C 1
ATOM 3087 O O . THR A 1 389 ? -20.806 10.419 4.347 1.00 95.19 389 THR A O 1
ATOM 3090 N N . GLN A 1 390 ? -21.252 9.293 6.232 1.00 95.06 390 GLN A N 1
ATOM 3091 C CA . GLN A 1 390 ? -20.585 8.057 5.804 1.00 95.06 390 GLN A CA 1
ATOM 3092 C C . GLN A 1 390 ? -21.396 7.282 4.754 1.00 95.06 390 GLN A C 1
ATOM 3094 O O . GLN A 1 390 ? -20.809 6.784 3.795 1.00 95.06 390 GLN A O 1
ATOM 3099 N N . ALA A 1 391 ? -22.721 7.196 4.898 1.00 94.75 391 ALA A N 1
ATOM 3100 C CA . ALA A 1 391 ? -23.597 6.558 3.915 1.00 94.75 391 ALA A CA 1
ATOM 3101 C C . ALA A 1 391 ? -23.600 7.303 2.568 1.00 94.75 391 ALA A C 1
ATOM 3103 O O . ALA A 1 391 ? -23.479 6.664 1.523 1.00 94.75 391 ALA A O 1
ATOM 3104 N N . ASP A 1 392 ? -23.641 8.637 2.580 1.00 96.12 392 ASP A N 1
ATOM 3105 C CA . ASP A 1 392 ? -23.519 9.477 1.381 1.00 96.12 392 ASP A CA 1
ATOM 3106 C C . ASP A 1 392 ? -22.161 9.266 0.687 1.00 96.12 392 ASP A C 1
ATOM 3108 O O . ASP A 1 392 ? -22.089 9.048 -0.524 1.00 96.12 392 ASP A O 1
ATOM 3112 N N . ALA A 1 393 ? -21.065 9.252 1.458 1.00 94.62 393 ALA A N 1
ATOM 3113 C CA . ALA A 1 393 ? -19.716 9.030 0.935 1.00 94.62 393 ALA A CA 1
ATOM 3114 C C . ALA A 1 393 ? -19.495 7.608 0.382 1.00 94.62 393 ALA A C 1
ATOM 3116 O O . ALA A 1 393 ? -18.679 7.423 -0.523 1.00 94.62 393 ALA A O 1
ATOM 3117 N N . LEU A 1 394 ? -20.199 6.600 0.908 1.00 95.00 394 LEU A N 1
ATOM 3118 C CA . LEU A 1 394 ? -20.207 5.241 0.356 1.00 95.00 394 LEU A CA 1
ATOM 3119 C C . LEU A 1 394 ? -21.075 5.147 -0.903 1.00 95.00 394 LEU A C 1
ATOM 3121 O O . LEU A 1 394 ? -20.666 4.500 -1.864 1.00 95.00 394 LEU A O 1
ATOM 3125 N N . SER A 1 395 ? -22.218 5.834 -0.928 1.00 95.50 395 SER A N 1
ATOM 3126 C CA . SER A 1 395 ? -23.120 5.868 -2.086 1.00 95.50 395 SER A CA 1
ATOM 3127 C C . SER A 1 395 ? -22.439 6.524 -3.289 1.00 95.50 395 SER A C 1
ATOM 3129 O O . SER A 1 395 ? -22.406 5.937 -4.365 1.00 95.50 395 SER A O 1
ATOM 3131 N N . LYS A 1 396 ? -21.757 7.659 -3.084 1.00 95.44 396 LYS A N 1
ATOM 3132 C CA . LYS A 1 396 ? -20.962 8.325 -4.129 1.00 95.44 396 LYS A CA 1
ATOM 3133 C C . LYS A 1 396 ? -19.822 7.449 -4.669 1.00 95.44 396 LYS A C 1
ATOM 3135 O O . LYS A 1 396 ? -19.558 7.459 -5.863 1.00 95.44 396 LYS A O 1
ATOM 3140 N N . LYS A 1 397 ? -19.165 6.652 -3.817 1.00 94.75 397 LYS A N 1
ATOM 31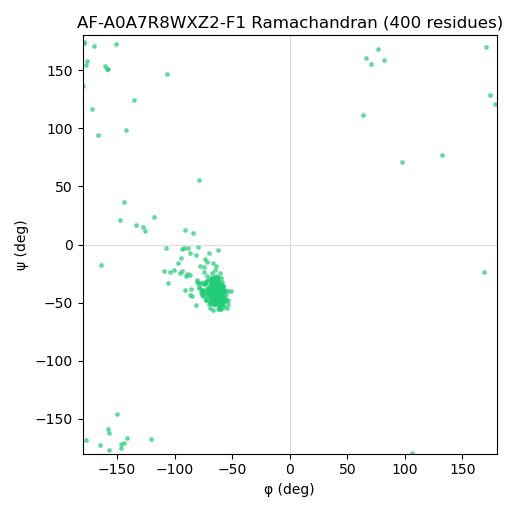41 C CA . LYS A 1 397 ? -18.143 5.681 -4.262 1.00 94.75 397 LYS A CA 1
ATOM 3142 C C . LYS A 1 397 ? -18.730 4.529 -5.077 1.00 94.75 397 LYS A C 1
ATOM 3144 O O . LYS A 1 397 ? -18.039 3.990 -5.937 1.00 94.75 397 LYS A O 1
ATOM 3149 N N . LEU A 1 398 ? -19.977 4.144 -4.807 1.00 92.50 398 LEU A N 1
ATOM 3150 C CA . LEU A 1 398 ? -20.689 3.146 -5.601 1.00 92.50 398 LEU A CA 1
ATOM 3151 C C . LEU A 1 398 ? -21.076 3.717 -6.976 1.00 92.50 398 LEU A C 1
ATOM 3153 O O . LEU A 1 398 ? -20.864 3.052 -7.982 1.00 92.50 398 LEU A O 1
ATOM 3157 N N . GLU A 1 399 ? -21.538 4.969 -7.035 1.00 92.88 399 GLU A N 1
ATOM 3158 C CA . GLU A 1 399 ? -21.774 5.697 -8.296 1.00 92.88 399 GLU A CA 1
ATOM 3159 C C . GLU A 1 399 ? -20.485 5.920 -9.112 1.00 92.88 399 GLU A C 1
ATOM 3161 O O . GLU A 1 399 ? -20.529 5.955 -10.335 1.00 92.88 399 GLU A O 1
ATOM 3166 N N . GLU A 1 400 ? -19.324 6.035 -8.460 1.00 91.88 400 GLU A N 1
ATOM 3167 C CA . GLU A 1 400 ? -18.006 6.140 -9.112 1.00 91.88 400 GLU A CA 1
ATOM 3168 C C . GLU A 1 400 ? -17.425 4.790 -9.587 1.00 91.88 400 GLU A C 1
ATOM 3170 O O . GLU A 1 400 ? -16.334 4.769 -10.161 1.00 91.88 400 GLU A O 1
ATOM 3175 N N . THR A 1 401 ? -18.106 3.660 -9.343 1.00 85.81 401 THR A N 1
ATOM 3176 C CA . THR A 1 401 ? -17.614 2.303 -9.675 1.00 85.81 401 THR A CA 1
ATOM 3177 C C . THR A 1 401 ? -18.569 1.459 -10.535 1.00 85.81 401 THR A C 1
ATOM 3179 O O . THR A 1 401 ? -18.320 0.263 -10.712 1.00 85.81 401 THR A O 1
ATOM 3182 N N . VAL A 1 402 ? -19.616 2.074 -11.105 1.00 74.88 402 VAL A N 1
ATOM 3183 C CA . VAL A 1 402 ? -20.618 1.460 -12.005 1.00 74.88 402 VAL A CA 1
ATOM 3184 C C . VAL A 1 402 ? -20.658 2.186 -13.349 1.00 74.88 402 VAL A C 1
ATOM 3186 O O . VAL A 1 402 ? -20.639 1.471 -14.375 1.00 74.88 402 VAL A O 1
#

Foldseek 3Di:
DPPDPPPPPPVVVVVVVVVVVVVVVVVVVVVVVVVVVVVVVVVVVVVVVVVVVVVVVVVVVVVVVVVVVVVVVVVVVVVVVVVVVVVVVVVVVVVVVVVVVVVVVVVVVVVVVVVVVVVVVVVVVVVVVVVVVVVVVVVVVVVVVVVVVVVVVVVVVVVVVVVVVVVVVVVVVVVVVVVVVVVVVVVVVVVVVVVVVVVVVVVVVVVVVVVVVVVVVVVVVVVVVVVVVVVVVVVVVVVVVVVVVVVVVVVVVVVVVVVVVVVVVVVVVVVVVVVVVVVVVVVPPDDDDDVPPCVVVVVVVVVVVPDDDDDDDDDDDDDYDYDYDYDYDDDDDDDDDDDDDPPPPPPVVVVVVVVVVVVVVVVVVVVVVVVVVVVVVVVVVVVVVVVVVVVVVVVVVVVVVD

Secondary structure (DSSP, 8-state):
--SSSSGGGSSHHHHHHHHHHHHHHHHHHHHHHHHHHHHHHHHHHHHHHHHHHHHHHHHHHHHHHHHHHHHHHHHHHHHHHHHHHHHHHHHHHHHHHHHHHHHHHHHHHHHHHHHHHHHHHHHHHHHHHHHHHHHHHHHHHHHHHHHHHHHHHHHHHHHHHHHHHHHHHHHHHHHHHHHHHHHHHHHHHHHHHHHHHHHHHHHHHHHHHHHHHHHHHHHHHHHHHHHHHHHHHHHHHHHHHHHHHHHHHHHHHHHHHHHHHHHHHHHHHHHHHHHHHHHHHHHTS---SSTTTHHHHHHHTTTS-SS----------------------------------TTTTSTTHHHHHHHHHHHHHHHHHHHHHHHHHHHHHHHHHHHHHHHHHHHHHHHHHHHTT-

Organism: NCBI:txid163714